Protein AF-0000000084359440 (afdb_homodimer)

Sequence (742 aa):
MSTPTFHILGLGSMGSIIAYALQKKFPAYNIIPLLRSDTKVQQFKENYDSKLTLHRQYSNKTDISDSFELTTDLNNIKESHIDNLIITTKTFQTIEALKPIWNKIDEKTNIILIQNGIGTYDILVEEFPEIKSKKFNVFQGVIAHAVFGSSNNFSEFYHAAFLDLKVAQINGFKDENNKIQSISEVEDMIKHNELLSTLKEIDIDCKVMSYQELIIGQIKKFCVNCCINGWTSILNCMNGDFSYVKDATLELFEQTVEEVIKVFSQSPDYKKVFDYENKENMPLLDVSFKDDYRKLAEWVYQIGVVDCGGNSSSMRQDVINKRGTEIDFINGYVVKLGKKLELSSSEYKVNQIVVNLHKLKCEMIKRDGANMSTPTFHILGLGSMGSIIAYALQKKFPAYNIIPLLRSDTKVQQFKENYDSKLTLHRQYSNKTDISDSFELTTDLNNIKESHIDNLIITTKTFQTIEALKPIWNKIDEKTNIILIQNGIGTYDILVEEFPEIKSKKFNVFQGVIAHAVFGSSNNFSEFYHAAFLDLKVAQINGFKDENNKIQSISEVEDMIKHNELLSTLKEIDIDCKVMSYQELIIGQIKKFCVNCCINGWTSILNCMNGDFSYVKDATLELFEQTVEEVIKVFSQSPDYKKVFDYENKENMPLLDVSFKDDYRKLAEWVYQIGVVDCGGNSSSMRQDVINKRGTEIDFINGYVVKLGKKLELSSSEYKVNQIVVNLHKLKCEMIKRDGAN

Solvent-accessible surface area (backbone atoms only — not comparable to full-atom values): 38836 Å² total; per-residue (Å²): 129,83,70,58,47,40,37,30,41,28,68,46,50,64,27,42,57,50,52,45,27,45,44,70,71,38,70,78,42,44,57,26,46,33,34,92,30,63,68,55,40,49,46,35,41,74,75,46,58,31,32,43,37,41,36,31,58,73,74,75,42,75,48,69,51,70,62,40,81,64,46,32,21,51,86,59,66,80,67,78,61,47,51,27,40,42,35,33,39,58,73,90,48,43,65,71,62,40,60,69,46,45,90,28,54,53,57,78,16,38,36,32,43,41,41,94,53,66,57,58,65,56,54,46,32,70,75,40,50,58,44,65,78,58,40,20,36,32,30,40,26,46,67,62,52,38,52,41,62,45,94,87,37,86,50,32,33,36,36,57,41,91,51,39,27,40,32,23,60,74,41,49,54,97,42,76,90,53,71,70,52,37,54,65,54,44,54,49,47,35,72,72,32,70,64,50,43,49,47,53,67,26,82,51,55,41,41,80,43,32,30,47,62,48,47,52,55,48,52,54,50,46,44,33,46,50,56,41,29,46,53,27,38,44,58,69,44,46,33,31,60,51,60,74,36,48,68,48,41,43,51,53,29,20,55,41,42,40,29,47,49,55,47,44,52,68,31,84,89,39,29,63,54,70,65,59,72,72,48,88,74,36,71,81,72,86,70,64,60,78,78,34,44,62,60,39,19,50,50,34,43,44,49,45,27,57,75,37,16,92,37,66,41,70,44,26,52,24,48,76,67,70,44,83,69,61,50,62,43,44,30,29,36,49,35,52,50,30,53,73,71,67,50,61,68,81,55,33,42,65,35,42,49,42,40,36,49,35,55,40,45,50,48,46,53,63,51,62,67,68,105,129,84,70,58,48,39,35,31,42,27,68,45,48,65,27,42,55,50,51,45,27,44,45,69,71,37,72,79,44,46,57,27,46,35,35,93,31,63,67,55,41,50,45,35,40,73,74,46,59,32,32,42,38,39,35,32,58,73,74,76,42,74,47,69,52,69,63,40,80,62,47,32,21,50,88,59,66,79,66,78,60,47,53,28,39,41,35,34,38,58,74,91,49,43,64,71,62,40,62,70,45,44,90,30,53,54,56,79,16,39,36,33,44,41,41,95,58,66,55,60,66,57,54,46,34,70,76,39,51,58,46,63,78,59,40,20,34,30,31,39,26,46,67,60,52,39,52,42,62,45,94,88,37,86,48,32,33,36,36,58,39,90,52,39,26,40,32,23,58,74,42,50,55,97,42,77,90,52,70,68,53,37,52,63,55,46,53,50,47,36,73,71,31,69,67,51,44,50,48,52,67,26,83,51,54,42,43,81,43,33,32,47,61,47,48,51,55,49,51,54,50,46,44,34,45,50,56,41,29,46,52,27,38,45,59,68,46,46,34,31,60,50,60,74,36,47,69,47,42,42,51,52,30,20,55,42,41,41,30,47,50,57,46,43,52,67,30,84,90,39,28,64,54,73,65,60,73,73,49,88,73,36,70,82,70,85,70,65,61,78,78,35,45,62,59,40,20,50,52,35,42,45,50,44,28,58,74,38,17,92,37,67,42,69,44,27,53,24,49,76,66,70,46,84,69,62,50,63,45,43,32,29,34,49,36,52,49,31,55,73,70,67,49,60,65,82,55,33,44,66,33,42,50,43,40,37,49,35,56,39,46,48,47,46,52,64,52,62,67,68,104

Structure (mmCIF, N/CA/C/O backbone):
data_AF-0000000084359440-model_v1
#
loop_
_entity.id
_entity.type
_entity.pdbx_description
1 polymer '2-dehydropantoate 2-reductase'
#
loop_
_atom_site.group_PDB
_atom_site.id
_atom_site.type_symbol
_atom_site.label_atom_id
_atom_site.label_alt_id
_atom_site.label_comp_id
_atom_site.label_asym_id
_atom_site.label_entity_id
_atom_site.label_seq_id
_atom_site.pdbx_PDB_ins_code
_atom_site.Cartn_x
_atom_site.Cartn_y
_atom_site.Cartn_z
_atom_site.occupancy
_atom_site.B_iso_or_equiv
_atom_site.auth_seq_id
_atom_site.auth_comp_id
_atom_site.auth_asym_id
_atom_site.auth_atom_id
_atom_site.pdbx_PDB_model_num
ATOM 1 N N . MET A 1 1 ? 0.011 50.625 28.766 1 55.62 1 MET A N 1
ATOM 2 C CA . MET A 1 1 ? -0.303 49.281 28.312 1 55.62 1 MET A CA 1
ATOM 3 C C . MET A 1 1 ? 0.964 48.531 27.906 1 55.62 1 MET A C 1
ATOM 5 O O . MET A 1 1 ? 1.91 49.156 27.406 1 55.62 1 MET A O 1
ATOM 9 N N . SER A 1 2 ? 1.178 47.312 28.453 1 81.06 2 SER A N 1
ATOM 10 C CA . SER A 1 2 ? 2.416 46.594 28.172 1 81.06 2 SER A CA 1
ATOM 11 C C . SER A 1 2 ? 2.586 46.344 26.688 1 81.06 2 SER A C 1
ATOM 13 O O . SER A 1 2 ? 1.6 46.219 25.953 1 81.06 2 SER A O 1
ATOM 15 N N . THR A 1 3 ? 3.736 46.562 26.125 1 92.31 3 THR A N 1
ATOM 16 C CA . THR A 1 3 ? 4.062 46.344 24.719 1 92.31 3 THR A CA 1
ATOM 17 C C . THR A 1 3 ? 3.738 44.938 24.312 1 92.31 3 THR A C 1
ATOM 19 O O . THR A 1 3 ? 4.191 43.969 24.938 1 92.31 3 THR A O 1
ATOM 22 N N . PRO A 1 4 ? 2.834 44.875 23.312 1 95.44 4 PRO A N 1
ATOM 23 C CA . PRO A 1 4 ? 2.535 43.5 22.859 1 95.44 4 PRO A CA 1
ATOM 24 C C . PRO A 1 4 ? 3.787 42.719 22.469 1 95.44 4 PRO A C 1
ATOM 26 O O . PRO A 1 4 ? 4.707 43.281 21.859 1 95.44 4 PRO A O 1
ATOM 29 N N . THR A 1 5 ? 3.869 41.469 22.891 1 97.44 5 THR A N 1
ATOM 30 C CA . THR A 1 5 ? 5.012 40.625 22.641 1 97.44 5 THR A CA 1
ATOM 31 C C . THR A 1 5 ? 4.578 39.344 21.906 1 97.44 5 THR A C 1
ATOM 33 O O . THR A 1 5 ? 3.637 38.656 22.344 1 97.44 5 THR A O 1
ATOM 36 N N . PHE A 1 6 ? 5.254 39.062 20.781 1 98 6 PHE A N 1
ATOM 37 C CA . PHE A 1 6 ? 4.988 37.875 19.984 1 98 6 PHE A CA 1
ATOM 38 C C . PHE A 1 6 ? 6.223 36.969 19.906 1 98 6 PHE A C 1
ATOM 40 O O . PHE A 1 6 ? 7.281 37.406 19.438 1 98 6 PHE A O 1
ATOM 47 N N . HIS A 1 7 ? 6.102 35.75 20.406 1 98.25 7 HIS A N 1
ATOM 48 C CA . HIS A 1 7 ? 7.145 34.75 20.25 1 98.25 7 HIS A CA 1
ATOM 49 C C . HIS A 1 7 ? 6.895 33.875 19.031 1 98.25 7 HIS A C 1
ATOM 51 O O . HIS A 1 7 ? 5.777 33.406 18.828 1 98.25 7 HIS A O 1
ATOM 57 N N . ILE A 1 8 ? 7.852 33.719 18.188 1 97.81 8 ILE A N 1
ATOM 58 C CA . ILE A 1 8 ? 7.75 32.906 16.984 1 97.81 8 ILE A CA 1
ATOM 59 C C . ILE A 1 8 ? 8.609 31.656 17.125 1 97.81 8 ILE A C 1
ATOM 61 O O . ILE A 1 8 ? 9.844 31.719 17.047 1 97.81 8 ILE A O 1
ATOM 65 N N . LEU A 1 9 ? 7.953 30.547 17.297 1 96.19 9 LEU A N 1
ATOM 66 C CA . LEU A 1 9 ? 8.633 29.266 17.438 1 96.19 9 LEU A CA 1
ATOM 67 C C . LEU A 1 9 ? 8.836 28.609 16.062 1 96.19 9 LEU A C 1
ATOM 69 O O . LEU A 1 9 ? 7.922 28 15.523 1 96.19 9 LEU A O 1
ATOM 73 N N . GLY A 1 10 ? 10.008 28.688 15.562 1 91.56 10 GLY A N 1
ATOM 74 C CA . GLY A 1 10 ? 10.328 28.25 14.211 1 91.56 10 GLY A CA 1
ATOM 75 C C . GLY A 1 10 ? 10.492 29.391 13.227 1 91.56 10 GLY A C 1
ATOM 76 O O . GLY A 1 10 ? 9.508 29.891 12.672 1 91.56 10 GLY A O 1
ATOM 77 N N . LEU A 1 11 ? 11.711 29.734 12.922 1 92.19 11 LEU A N 1
ATOM 78 C CA . LEU A 1 11 ? 12.016 30.797 11.977 1 92.19 11 LEU A CA 1
ATOM 79 C C . LEU A 1 11 ? 12.391 30.219 10.609 1 92.19 11 LEU A C 1
ATOM 81 O O . LEU A 1 11 ? 13.453 30.531 10.07 1 92.19 11 LEU A O 1
ATOM 85 N N . GLY A 1 12 ? 11.516 29.359 10.117 1 90.12 12 GLY A N 1
ATOM 86 C CA . GLY A 1 12 ? 11.633 28.859 8.758 1 90.12 12 GLY A CA 1
ATOM 87 C C . GLY A 1 12 ? 10.898 29.719 7.742 1 90.12 12 GLY A C 1
ATOM 88 O O . GLY A 1 12 ? 10.719 30.922 7.945 1 90.12 12 GLY A O 1
ATOM 89 N N . SER A 1 13 ? 10.477 29.109 6.637 1 90 13 SER A N 1
ATOM 90 C CA . SER A 1 13 ? 9.844 29.812 5.523 1 90 13 SER A CA 1
ATOM 91 C C . SER A 1 13 ? 8.609 30.578 5.988 1 90 13 SER A C 1
ATOM 93 O O . SER A 1 13 ? 8.469 31.766 5.707 1 90 13 SER A O 1
ATOM 95 N N . MET A 1 14 ? 7.734 29.906 6.789 1 92.5 14 MET A N 1
ATOM 96 C CA . MET A 1 14 ? 6.496 30.562 7.199 1 92.5 14 MET A CA 1
ATOM 97 C C . MET A 1 14 ? 6.75 31.516 8.359 1 92.5 14 MET A C 1
ATOM 99 O O . MET A 1 14 ? 6.199 32.625 8.391 1 92.5 14 MET A O 1
ATOM 103 N N . GLY A 1 15 ? 7.566 31.062 9.281 1 95.75 15 GLY A N 1
ATOM 104 C CA . GLY A 1 15 ? 7.887 31.922 10.414 1 95.75 15 GLY A CA 1
ATOM 105 C C . GLY A 1 15 ? 8.547 33.219 10 1 95.75 15 GLY A C 1
ATOM 106 O O . GLY A 1 15 ? 8.305 34.281 10.609 1 95.75 15 GLY A O 1
ATOM 107 N N . SER A 1 16 ? 9.328 33.156 8.969 1 95.81 16 SER A N 1
ATOM 108 C CA . SER A 1 16 ? 10.07 34.312 8.531 1 95.81 16 SER A CA 1
ATOM 109 C C . SER A 1 16 ? 9.148 35.375 7.934 1 95.81 16 SER A C 1
ATOM 111 O O . SER A 1 16 ? 9.305 36.562 8.195 1 95.81 16 SER A O 1
ATOM 113 N N . ILE A 1 17 ? 8.203 34.938 7.141 1 96.56 17 ILE A N 1
ATOM 114 C CA . ILE A 1 17 ? 7.344 35.906 6.496 1 96.56 17 ILE A CA 1
ATOM 115 C C . ILE A 1 17 ? 6.398 36.531 7.523 1 96.56 17 ILE A C 1
ATOM 117 O O . ILE A 1 17 ? 6.027 37.688 7.418 1 96.56 17 ILE A O 1
ATOM 121 N N . ILE A 1 18 ? 6.051 35.781 8.523 1 97.81 18 ILE A N 1
ATOM 122 C CA . ILE A 1 18 ? 5.184 36.312 9.578 1 97.81 18 ILE A CA 1
ATOM 123 C C . ILE A 1 18 ? 5.973 37.281 10.461 1 97.81 18 ILE A C 1
ATOM 125 O O . ILE A 1 18 ? 5.488 38.375 10.789 1 97.81 18 ILE A O 1
ATOM 129 N N . ALA A 1 19 ? 7.172 36.875 10.844 1 98.12 19 ALA A N 1
ATOM 130 C CA . ALA A 1 19 ? 8.031 37.75 11.641 1 98.12 19 ALA A CA 1
ATOM 131 C C . ALA A 1 19 ? 8.281 39.094 10.93 1 98.12 19 ALA A C 1
ATOM 133 O O . ALA A 1 19 ? 8.188 40.156 11.547 1 98.12 19 ALA A O 1
ATOM 134 N N . TYR A 1 20 ? 8.602 38.938 9.688 1 97.75 20 TYR A N 1
ATOM 135 C CA . TYR A 1 20 ? 8.867 40.125 8.898 1 97.75 20 TYR A CA 1
ATOM 136 C C . TYR A 1 20 ? 7.637 41.031 8.828 1 97.75 20 TYR A C 1
ATOM 138 O O . TYR A 1 20 ? 7.734 42.25 9 1 97.75 20 TYR A O 1
ATOM 146 N N . ALA A 1 21 ? 6.52 40.469 8.523 1 98.19 21 ALA A N 1
ATOM 147 C CA . ALA A 1 21 ? 5.277 41.219 8.398 1 98.19 21 ALA A CA 1
ATOM 148 C C . ALA A 1 21 ? 4.934 41.906 9.719 1 98.19 21 ALA A C 1
ATOM 150 O O . ALA A 1 21 ? 4.461 43.031 9.719 1 98.19 21 ALA A O 1
ATOM 151 N N . LEU A 1 22 ? 5.121 41.25 10.852 1 98.44 22 LEU A N 1
ATOM 152 C CA . LEU A 1 22 ? 4.867 41.812 12.164 1 98.44 22 LEU A CA 1
ATOM 153 C C . LEU A 1 22 ? 5.77 43.031 12.422 1 98.44 22 LEU A C 1
ATOM 155 O O . LEU A 1 22 ? 5.297 44.062 12.844 1 98.44 22 LEU A O 1
ATOM 159 N N . GLN A 1 23 ? 7.012 42.75 12.188 1 98.06 23 GLN A N 1
ATOM 160 C CA . GLN A 1 23 ? 7.984 43.812 12.438 1 98.06 23 GLN A CA 1
ATOM 161 C C . GLN A 1 23 ? 7.699 45.062 11.578 1 98.06 23 GLN A C 1
ATOM 163 O O . GLN A 1 23 ? 7.816 46.188 12.047 1 98.06 23 GLN A O 1
ATOM 168 N N . LYS A 1 24 ? 7.406 44.781 10.391 1 97.62 24 LYS A N 1
ATOM 169 C CA . LYS A 1 24 ? 7.168 45.875 9.445 1 97.62 24 LYS A CA 1
ATOM 170 C C . LYS A 1 24 ? 5.938 46.688 9.844 1 97.62 24 LYS A C 1
ATOM 172 O O . LYS A 1 24 ? 5.957 47.938 9.812 1 97.62 24 LYS A O 1
ATOM 177 N N . LYS A 1 25 ? 4.906 46.094 10.195 1 98.06 25 LYS A N 1
ATOM 178 C CA . LYS A 1 25 ? 3.646 46.75 10.523 1 98.06 25 LYS A CA 1
ATOM 179 C C . LYS A 1 25 ? 3.695 47.375 11.914 1 98.06 25 LYS A C 1
ATOM 181 O O . LYS A 1 25 ? 3.115 48.438 12.141 1 98.06 25 LYS A O 1
ATOM 186 N N . PHE A 1 26 ? 4.359 46.656 12.852 1 97.81 26 PHE A N 1
ATOM 187 C CA . PHE A 1 26 ? 4.391 47.125 14.242 1 97.81 26 PHE A CA 1
ATOM 188 C C . PHE A 1 26 ? 5.82 47.156 14.766 1 97.81 26 PHE A C 1
ATOM 190 O O . PHE A 1 26 ? 6.219 46.344 15.578 1 97.81 26 PHE A O 1
ATOM 197 N N . PRO A 1 27 ? 6.504 48.156 14.484 1 96.19 27 PRO A N 1
ATOM 198 C CA . PRO A 1 27 ? 7.906 48.25 14.898 1 96.19 27 PRO A CA 1
ATOM 199 C C . PRO A 1 27 ? 8.07 48.344 16.406 1 96.19 27 PRO A C 1
ATOM 201 O O . PRO A 1 27 ? 9.141 48.031 16.938 1 96.19 27 PRO A O 1
ATOM 204 N N . ALA A 1 28 ? 7.02 48.719 17.062 1 95.94 28 ALA A N 1
ATOM 205 C CA . ALA A 1 28 ? 7.105 48.906 18.5 1 95.94 28 ALA A CA 1
ATOM 206 C C . ALA A 1 28 ? 6.863 47.594 19.25 1 95.94 28 ALA A C 1
ATOM 208 O O . ALA A 1 28 ? 7.152 47.5 20.438 1 95.94 28 ALA A O 1
ATOM 209 N N . TYR A 1 29 ? 6.32 46.594 18.578 1 96.81 29 TYR A N 1
ATOM 210 C CA . TYR A 1 29 ? 6.031 45.344 19.234 1 96.81 29 TYR A CA 1
ATOM 211 C C . TYR A 1 29 ? 7.309 44.531 19.469 1 96.81 29 TYR A C 1
ATOM 213 O O . TYR A 1 29 ? 8.305 44.719 18.766 1 96.81 29 TYR A O 1
ATOM 221 N N . ASN A 1 30 ? 7.285 43.75 20.5 1 97.06 30 ASN A N 1
ATOM 222 C CA . ASN A 1 30 ? 8.375 42.812 20.719 1 97.06 30 ASN A CA 1
ATOM 223 C C . ASN A 1 30 ? 8.172 41.531 19.922 1 97.06 30 ASN A C 1
ATOM 225 O O . ASN A 1 30 ? 7.301 40.719 20.234 1 97.06 30 ASN A O 1
ATOM 229 N N . ILE A 1 31 ? 8.945 41.438 18.859 1 97.62 31 ILE A N 1
ATOM 230 C CA . ILE A 1 31 ? 8.945 40.219 18.062 1 97.62 31 ILE A CA 1
ATOM 231 C C . ILE A 1 31 ? 10.156 39.344 18.422 1 97.62 31 ILE A C 1
ATOM 233 O O . ILE A 1 31 ? 11.297 39.781 18.219 1 97.62 31 ILE A O 1
ATOM 237 N N . ILE A 1 32 ? 9.93 38.125 18.938 1 97.56 32 ILE A N 1
ATOM 238 C CA . ILE A 1 32 ? 11.016 37.344 19.5 1 97.56 32 ILE A CA 1
ATOM 239 C C . ILE A 1 32 ? 11.086 36 18.797 1 97.56 32 ILE A C 1
ATOM 241 O O . ILE A 1 32 ? 10.43 35.031 19.219 1 97.56 32 ILE A O 1
ATOM 245 N N . PRO A 1 33 ? 11.922 35.844 17.781 1 97.31 33 PRO A N 1
ATOM 246 C CA . PRO A 1 33 ? 12.18 34.531 17.219 1 97.31 33 PRO A CA 1
ATOM 247 C C . PRO A 1 33 ? 12.844 33.594 18.234 1 97.31 33 PRO A C 1
ATOM 249 O O . PRO A 1 33 ? 13.773 34 18.938 1 97.31 33 PRO A O 1
ATOM 252 N N . LEU A 1 34 ? 12.312 32.406 18.344 1 96.69 34 LEU A N 1
ATOM 253 C CA . LEU A 1 34 ? 12.883 31.375 19.188 1 96.69 34 LEU A CA 1
ATOM 254 C C . LEU A 1 34 ? 13.602 30.328 18.344 1 96.69 34 LEU A C 1
ATOM 256 O O . LEU A 1 34 ? 12.961 29.562 17.609 1 96.69 34 LEU A O 1
ATOM 260 N N . LEU A 1 35 ? 14.883 30.297 18.5 1 95.06 35 LEU A N 1
ATOM 261 C CA . LEU A 1 35 ? 15.68 29.359 17.719 1 95.06 35 LEU A CA 1
ATOM 262 C C . LEU A 1 35 ? 16.031 28.125 18.547 1 95.06 35 LEU A C 1
ATOM 264 O O . LEU A 1 35 ? 15.859 28.125 19.766 1 95.06 35 LEU A O 1
ATOM 268 N N . ARG A 1 36 ? 16.422 27.016 17.891 1 88.44 36 ARG A N 1
ATOM 269 C CA . ARG A 1 36 ? 16.562 25.688 18.484 1 88.44 36 ARG A CA 1
ATOM 270 C C . ARG A 1 36 ? 17.719 25.641 19.469 1 88.44 36 ARG A C 1
ATOM 272 O O . ARG A 1 36 ? 17.719 24.844 20.406 1 88.44 36 ARG A O 1
ATOM 279 N N . SER A 1 37 ? 18.797 26.609 19.203 1 91.69 37 SER A N 1
ATOM 280 C CA . SER A 1 37 ? 20 26.562 20.047 1 91.69 37 SER A CA 1
ATOM 281 C C . SER A 1 37 ? 20.688 27.922 20.125 1 91.69 37 SER A C 1
ATOM 283 O O . SER A 1 37 ? 20.453 28.781 19.266 1 91.69 37 SER A O 1
ATOM 285 N N . ASP A 1 38 ? 21.484 27.844 21.125 1 93.31 38 ASP A N 1
ATOM 286 C CA . ASP A 1 38 ? 22.281 29.047 21.281 1 93.31 38 ASP A CA 1
ATOM 287 C C . ASP A 1 38 ? 23.234 29.234 20.109 1 93.31 38 ASP A C 1
ATOM 289 O O . ASP A 1 38 ? 23.516 30.359 19.703 1 93.31 38 ASP A O 1
ATOM 293 N N . THR A 1 39 ? 23.672 28.156 19.641 1 93.5 39 THR A N 1
ATOM 294 C CA . THR A 1 39 ? 24.562 28.203 18.484 1 93.5 39 THR A CA 1
ATOM 295 C C . THR A 1 39 ? 23.875 28.875 17.297 1 93.5 39 THR A C 1
ATOM 297 O O . THR A 1 39 ? 24.484 29.688 16.594 1 93.5 39 THR A O 1
ATOM 300 N N . LYS A 1 40 ? 22.656 28.562 17.109 1 92.69 40 LYS A N 1
ATOM 301 C CA . LYS A 1 40 ? 21.906 29.141 16 1 92.69 40 LYS A CA 1
ATOM 302 C C . LYS A 1 40 ? 21.641 30.625 16.234 1 92.69 40 LYS A C 1
ATOM 304 O O . LYS A 1 40 ? 21.609 31.422 15.297 1 92.69 40 LYS A O 1
ATOM 309 N N . VAL A 1 41 ? 21.453 30.938 17.484 1 95.31 41 VAL A N 1
ATOM 310 C CA . VAL A 1 41 ? 21.234 32.344 17.844 1 95.31 41 VAL A CA 1
ATOM 311 C C . VAL A 1 41 ? 22.484 33.156 17.531 1 95.31 41 VAL A C 1
ATOM 313 O O . VAL A 1 41 ? 22.391 34.219 16.938 1 95.31 41 VAL A O 1
ATOM 316 N N . GLN A 1 42 ? 23.562 32.594 17.906 1 95.12 42 GLN A N 1
ATOM 317 C CA . GLN A 1 42 ? 24.828 33.281 17.672 1 95.12 42 GLN A CA 1
ATOM 318 C C . GLN A 1 42 ? 25.125 33.406 16.172 1 95.12 42 GLN A C 1
ATOM 320 O O . GLN A 1 42 ? 25.578 34.438 15.711 1 95.12 42 GLN A O 1
ATOM 325 N N . GLN A 1 43 ? 24.859 32.375 15.516 1 93.38 43 GLN A N 1
ATOM 326 C CA . GLN A 1 43 ? 25.062 32.375 14.07 1 93.38 43 GLN A CA 1
ATOM 327 C C . GLN A 1 43 ? 24.188 33.438 13.406 1 93.38 43 GLN A C 1
ATOM 329 O O . GLN A 1 43 ? 24.656 34.188 12.523 1 93.38 43 GLN A O 1
ATOM 334 N N . PHE A 1 44 ? 23.016 33.5 13.883 1 95.25 44 PHE A N 1
ATOM 335 C CA . PHE A 1 44 ? 22.078 34.469 13.336 1 95.25 44 PHE A CA 1
ATOM 336 C C . PHE A 1 44 ? 22.562 35.875 13.602 1 95.25 44 PHE A C 1
ATOM 338 O O . PHE A 1 44 ? 22.484 36.75 12.727 1 95.25 44 PHE A O 1
ATOM 345 N N . LYS A 1 45 ? 23.016 36.094 14.719 1 95.06 45 LYS A N 1
ATOM 346 C CA . LYS A 1 45 ? 23.484 37.406 15.133 1 95.06 45 LYS A CA 1
ATOM 347 C C . LYS A 1 45 ? 24.812 37.75 14.445 1 95.06 45 LYS A C 1
ATOM 349 O O . LYS A 1 45 ? 24.922 38.812 13.828 1 95.06 45 LYS A O 1
ATOM 354 N N . GLU A 1 46 ? 25.719 36.844 14.453 1 94.75 46 GLU A N 1
ATOM 355 C CA . GLU A 1 46 ? 27.078 37.125 14 1 94.75 46 GLU A CA 1
ATOM 356 C C . GLU A 1 46 ? 27.172 37.125 12.477 1 94.75 46 GLU A C 1
ATOM 358 O O . GLU A 1 46 ? 27.875 37.969 11.891 1 94.75 46 GLU A O 1
ATOM 363 N N . ASN A 1 47 ? 26.438 36.25 11.891 1 92.94 47 ASN A N 1
ATOM 364 C CA . ASN A 1 47 ? 26.609 36.094 10.453 1 92.94 47 ASN A CA 1
ATOM 365 C C . ASN A 1 47 ? 25.609 36.938 9.672 1 92.94 47 ASN A C 1
ATOM 367 O O . ASN A 1 47 ? 25.875 37.312 8.531 1 92.94 47 ASN A O 1
ATOM 371 N N . TYR A 1 48 ? 24.516 37.281 10.336 1 93 48 TYR A N 1
ATOM 372 C CA . TYR A 1 48 ? 23.469 37.875 9.531 1 93 48 TYR A CA 1
ATOM 373 C C . TYR A 1 48 ? 22.875 39.094 10.25 1 93 48 TYR A C 1
ATOM 375 O O . TYR A 1 48 ? 21.828 39.625 9.836 1 93 48 TYR A O 1
ATOM 383 N N . ASP A 1 49 ? 23.453 39.531 11.398 1 95.69 49 ASP A N 1
ATOM 384 C CA . ASP A 1 49 ? 23.016 40.688 12.172 1 95.69 49 ASP A CA 1
ATOM 385 C C . ASP A 1 49 ? 21.578 40.5 12.664 1 95.69 49 ASP A C 1
ATOM 387 O O . ASP A 1 49 ? 20.828 41.469 12.734 1 95.69 49 ASP A O 1
ATOM 391 N N . SER A 1 50 ? 21.125 39.25 12.758 1 96.94 50 SER A N 1
ATOM 392 C CA . SER A 1 50 ? 19.781 38.906 13.1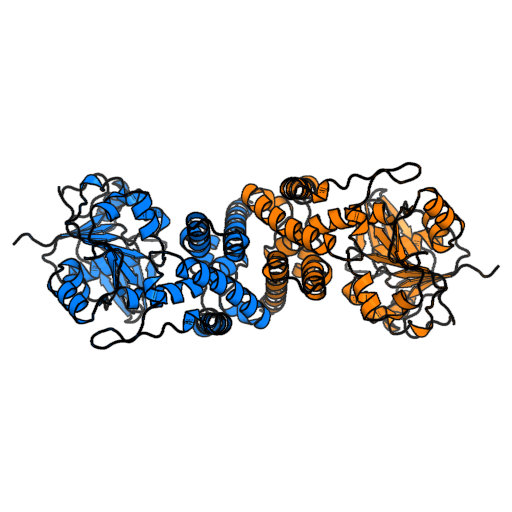95 1 96.94 50 SER A CA 1
ATOM 393 C C . SER A 1 50 ? 18.734 39.469 12.242 1 96.94 50 SER A C 1
ATOM 395 O O . SER A 1 50 ? 17.688 39.938 12.68 1 96.94 50 SER A O 1
ATOM 397 N N . LYS A 1 51 ? 19.062 39.5 10.984 1 97.5 51 LYS A N 1
ATOM 398 C CA . LYS A 1 51 ? 18.172 40 9.961 1 97.5 51 LYS A CA 1
ATOM 399 C C . LYS A 1 51 ? 17.75 38.906 8.984 1 97.5 51 LYS A C 1
ATOM 401 O O . LYS A 1 51 ? 18.469 37.938 8.812 1 97.5 51 LYS A O 1
ATOM 406 N N . LEU A 1 52 ? 16.562 39.125 8.406 1 96.75 52 LEU A N 1
ATOM 407 C CA . LEU A 1 52 ? 16.047 38.219 7.371 1 96.75 52 LEU A CA 1
ATOM 408 C C . LEU A 1 52 ? 16.094 38.906 6.008 1 96.75 52 LEU A C 1
ATOM 410 O O . LEU A 1 52 ? 15.867 40.125 5.902 1 96.75 52 LEU A O 1
ATOM 414 N N . THR A 1 53 ? 16.391 38.125 5.004 1 96.75 53 THR A N 1
ATOM 415 C CA . THR A 1 53 ? 16.266 38.562 3.615 1 96.75 53 THR A CA 1
ATOM 416 C C . THR A 1 53 ? 15.148 37.781 2.91 1 96.75 53 THR A C 1
ATOM 418 O O . THR A 1 53 ? 15.156 36.562 2.893 1 96.75 53 THR A O 1
ATOM 421 N N . LEU A 1 54 ? 14.18 38.531 2.385 1 96.69 54 LEU A N 1
ATOM 422 C CA . LEU A 1 54 ? 13.062 37.906 1.681 1 96.69 54 LEU A CA 1
ATOM 423 C C . LEU A 1 54 ? 13.023 38.375 0.222 1 96.69 54 LEU A C 1
ATOM 425 O O . LEU A 1 54 ? 12.82 39.531 -0.066 1 96.69 54 LEU A O 1
ATOM 429 N N . HIS A 1 55 ? 13.242 37.375 -0.697 1 96.25 55 HIS A N 1
ATOM 430 C CA . HIS A 1 55 ? 13.086 37.625 -2.123 1 96.25 55 HIS A CA 1
ATOM 431 C C . HIS A 1 55 ? 11.648 37.406 -2.572 1 96.25 55 HIS A C 1
ATOM 433 O O . HIS A 1 55 ? 11.195 36.281 -2.697 1 96.25 55 HIS A O 1
ATOM 439 N N . ARG A 1 56 ? 10.992 38.531 -2.766 1 95.56 56 ARG A N 1
ATOM 440 C CA . ARG A 1 56 ? 9.617 38.469 -3.236 1 95.56 56 ARG A CA 1
ATOM 441 C C . ARG A 1 56 ? 9.562 38.188 -4.734 1 95.56 56 ARG A C 1
ATOM 443 O O . ARG A 1 56 ? 9.523 39.125 -5.543 1 95.56 56 ARG A O 1
ATOM 450 N N . GLN A 1 57 ? 9.344 36.969 -5.066 1 92.62 57 GLN A N 1
ATOM 451 C CA . GLN A 1 57 ? 9.469 36.562 -6.465 1 92.62 57 GLN A CA 1
ATOM 452 C C . GLN A 1 57 ? 8.273 37.031 -7.277 1 92.62 57 GLN A C 1
ATOM 454 O O . GLN A 1 57 ? 8.398 37.3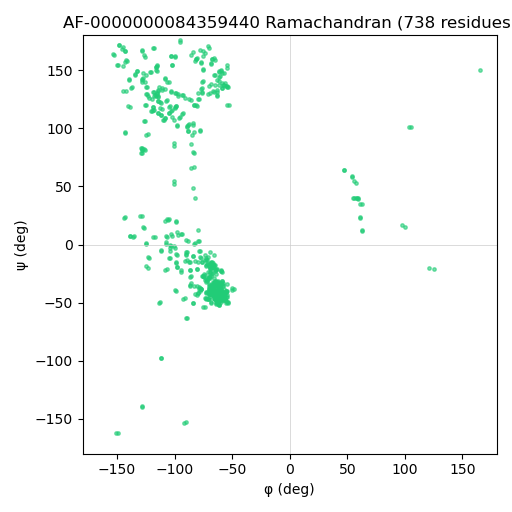12 -8.477 1 92.62 57 GLN A O 1
ATOM 459 N N . TYR A 1 58 ? 7.16 37.188 -6.66 1 90.31 58 TYR A N 1
ATOM 460 C CA . TYR A 1 58 ? 5.965 37.625 -7.371 1 90.31 58 TYR A CA 1
ATOM 461 C C . TYR A 1 58 ? 6.016 39.094 -7.664 1 90.31 58 TYR A C 1
ATOM 463 O O . TYR A 1 58 ? 5.254 39.594 -8.492 1 90.31 58 TYR A O 1
ATOM 471 N N . SER A 1 59 ? 6.891 39.938 -7.047 1 91.12 59 SER A N 1
ATOM 472 C CA . SER A 1 59 ? 7.012 41.344 -7.277 1 91.12 59 SER A CA 1
ATOM 473 C C . SER A 1 59 ? 8.438 41.75 -7.645 1 91.12 59 SER A C 1
ATOM 475 O O . SER A 1 59 ? 8.742 42.906 -7.848 1 91.12 59 SER A O 1
ATOM 477 N N . ASN A 1 60 ? 9.375 40.812 -7.727 1 91.69 60 ASN A N 1
ATOM 478 C CA . ASN A 1 60 ? 10.781 41.031 -8.055 1 91.69 60 ASN A CA 1
ATOM 479 C C . ASN A 1 60 ? 11.43 42.031 -7.113 1 91.69 60 ASN A C 1
ATOM 481 O O . ASN A 1 60 ? 12.094 42.969 -7.566 1 91.69 60 ASN A O 1
ATOM 485 N N . LYS A 1 61 ? 11.102 41.938 -5.914 1 95.31 61 LYS A N 1
ATOM 486 C CA . LYS A 1 61 ? 11.648 42.812 -4.879 1 95.31 61 LYS A CA 1
ATOM 487 C C . LYS A 1 61 ? 12.344 42 -3.791 1 95.31 61 LYS A C 1
ATOM 489 O O . LYS A 1 61 ? 11.969 40.844 -3.531 1 95.31 61 LYS A O 1
ATOM 494 N N . THR A 1 62 ? 13.375 42.594 -3.209 1 96.44 62 THR A N 1
ATOM 495 C CA . THR A 1 62 ? 14.062 42 -2.068 1 96.44 62 THR A CA 1
ATOM 496 C C . THR A 1 62 ? 13.883 42.844 -0.819 1 96.44 62 THR A C 1
ATOM 498 O O . THR A 1 62 ? 14.18 44.062 -0.833 1 96.44 62 THR A O 1
ATOM 501 N N . ASP A 1 63 ? 13.383 42.281 0.185 1 96.88 63 ASP A N 1
ATOM 502 C CA . ASP A 1 63 ? 13.203 42.969 1.471 1 96.88 63 ASP A CA 1
ATOM 503 C C . ASP A 1 63 ? 14.227 42.469 2.49 1 96.88 63 ASP A C 1
ATOM 505 O O . ASP A 1 63 ? 14.547 41.281 2.539 1 96.88 63 ASP A O 1
ATOM 509 N N . ILE A 1 64 ? 14.742 43.406 3.256 1 96.62 64 ILE A N 1
ATOM 510 C CA . ILE A 1 64 ? 15.609 43.094 4.379 1 96.62 64 ILE A CA 1
ATOM 511 C C . ILE A 1 64 ? 14.977 43.562 5.68 1 96.62 64 ILE A C 1
ATOM 513 O O . ILE A 1 64 ? 14.555 44.719 5.777 1 96.62 64 ILE A O 1
ATOM 517 N N . SER A 1 65 ? 14.867 42.75 6.621 1 97.06 65 SER A N 1
ATOM 518 C CA . SER A 1 65 ? 14.234 43.094 7.887 1 97.06 65 SER A CA 1
ATOM 519 C C . SER A 1 65 ? 15.148 43.969 8.734 1 97.06 65 SER A C 1
ATOM 521 O O . SER A 1 65 ? 16.344 44.094 8.453 1 97.06 65 SER A O 1
ATOM 523 N N . ASP A 1 66 ? 14.516 44.625 9.727 1 97.44 66 ASP A N 1
ATOM 524 C CA . ASP A 1 66 ? 15.328 45.125 10.844 1 97.44 66 ASP A CA 1
ATOM 525 C C . ASP A 1 66 ? 15.836 43.969 11.695 1 97.44 66 ASP A C 1
ATOM 527 O O . ASP A 1 66 ? 15.414 42.812 11.523 1 97.44 66 ASP A O 1
ATOM 531 N N . SER A 1 67 ? 16.734 44.312 12.57 1 97.31 67 SER A N 1
ATOM 532 C CA . SER A 1 67 ? 17.312 43.281 13.43 1 97.31 67 SER A CA 1
ATOM 533 C C . SER A 1 67 ? 16.297 42.75 14.43 1 97.31 67 SER A C 1
ATOM 535 O O . SER A 1 67 ? 15.586 43.531 15.07 1 97.31 67 SER A O 1
ATOM 537 N N . PHE A 1 68 ? 16.172 41.469 14.523 1 97.38 68 PHE A N 1
ATOM 538 C CA . PHE A 1 68 ? 15.438 40.844 15.609 1 97.38 68 PHE A CA 1
ATOM 539 C C . PHE A 1 68 ? 16.328 40.688 16.844 1 97.38 68 PHE A C 1
ATOM 541 O O . PHE A 1 68 ? 16.719 39.562 17.188 1 97.38 68 PHE A O 1
ATOM 548 N N . GLU A 1 69 ? 16.484 41.688 17.547 1 94.69 69 GLU A N 1
ATOM 549 C CA . GLU A 1 69 ? 17.469 41.781 18.609 1 94.69 69 GLU A CA 1
ATOM 550 C C . GLU A 1 69 ? 17.078 40.906 19.797 1 94.69 69 GLU A C 1
ATOM 552 O O . GLU A 1 69 ? 17.953 40.438 20.531 1 94.69 69 GLU A O 1
ATOM 557 N N . LEU A 1 70 ? 15.891 40.656 19.891 1 95.25 70 LEU A N 1
ATOM 558 C CA . LEU A 1 70 ? 15.406 39.938 21.062 1 95.25 70 LEU A CA 1
ATOM 559 C C . LEU A 1 70 ? 15.445 38.406 20.812 1 95.25 70 LEU A C 1
ATOM 561 O O . LEU A 1 70 ? 15.023 37.625 21.656 1 95.25 70 LEU A O 1
ATOM 565 N N . THR A 1 71 ? 15.961 38 19.672 1 95.94 71 THR A N 1
ATOM 566 C CA . THR A 1 71 ? 16.047 36.594 19.328 1 95.94 71 THR A CA 1
ATOM 567 C C . THR A 1 71 ? 16.766 35.812 20.422 1 95.94 71 THR A C 1
ATOM 569 O O . THR A 1 71 ? 17.797 36.25 20.938 1 95.94 71 THR A O 1
ATOM 572 N N . THR A 1 72 ? 16.219 34.625 20.797 1 96 72 THR A N 1
ATOM 573 C CA . THR A 1 72 ? 16.812 33.781 21.828 1 96 72 THR A CA 1
ATOM 574 C C . THR A 1 72 ? 16.531 32.312 21.531 1 96 72 THR A C 1
ATOM 576 O O . THR A 1 72 ? 15.867 31.984 20.562 1 96 72 THR A O 1
ATOM 579 N N . ASP A 1 73 ? 17.156 31.5 22.281 1 95.44 73 ASP A N 1
ATOM 580 C CA . ASP A 1 73 ? 16.891 30.062 22.141 1 95.44 73 ASP A CA 1
ATOM 581 C C . ASP A 1 73 ? 15.844 29.594 23.156 1 95.44 73 ASP A C 1
ATOM 583 O O . ASP A 1 73 ? 15.445 30.344 24.047 1 95.44 73 ASP A O 1
ATOM 587 N N . LEU A 1 74 ? 15.438 28.391 23.078 1 93.38 74 LEU A N 1
ATOM 588 C CA . LEU A 1 74 ? 14.32 27.812 23.828 1 93.38 74 LEU A CA 1
ATOM 589 C C . LEU A 1 74 ? 14.648 27.734 25.312 1 93.38 74 LEU A C 1
ATOM 591 O O . LEU A 1 74 ? 13.742 27.703 26.141 1 93.38 74 LEU A O 1
ATOM 595 N N . ASN A 1 75 ? 15.898 27.797 25.703 1 91.12 75 ASN A N 1
ATOM 596 C CA . ASN A 1 75 ? 16.297 27.641 27.094 1 91.12 75 ASN A CA 1
ATOM 597 C C . ASN A 1 75 ? 16.562 29 27.75 1 91.12 75 ASN A C 1
ATOM 599 O O . ASN A 1 75 ? 16.719 29.078 28.969 1 91.12 75 ASN A O 1
ATOM 603 N N . ASN A 1 76 ? 16.438 30 27.047 1 91.44 76 ASN A N 1
ATOM 604 C CA . ASN A 1 76 ? 16.891 31.281 27.578 1 91.44 76 ASN A CA 1
ATOM 605 C C . ASN A 1 76 ? 15.82 32.375 27.422 1 91.44 76 ASN A C 1
ATOM 607 O O . ASN A 1 76 ? 16.141 33.562 27.344 1 91.44 76 ASN A O 1
ATOM 611 N N . ILE A 1 77 ? 14.648 31.938 27.344 1 91.81 77 ILE A N 1
ATOM 612 C CA . ILE A 1 77 ? 13.57 32.938 27.281 1 91.81 77 ILE A CA 1
ATOM 613 C C . ILE A 1 77 ? 13.539 33.75 28.562 1 91.81 77 ILE A C 1
ATOM 615 O O . ILE A 1 77 ? 13.516 33.188 29.656 1 91.81 77 ILE A O 1
ATOM 619 N N . LYS A 1 78 ? 13.539 35 28.453 1 89.56 78 LYS A N 1
ATOM 620 C CA . LYS A 1 78 ? 13.641 35.906 29.594 1 89.56 78 LYS A CA 1
ATOM 621 C C . LYS A 1 78 ? 12.266 36.188 30.188 1 89.56 78 LYS A C 1
ATOM 623 O O . LYS A 1 78 ? 12.148 36.438 31.391 1 89.56 78 LYS A O 1
ATOM 628 N N . GLU A 1 79 ? 11.273 36.25 29.344 1 89.38 79 GLU A N 1
ATOM 629 C CA . GLU A 1 79 ? 9.922 36.562 29.797 1 89.38 79 GLU A CA 1
ATOM 630 C C . GLU A 1 79 ? 9.406 35.469 30.75 1 89.38 79 GLU A C 1
ATOM 632 O O . GLU A 1 79 ? 9.656 34.281 30.516 1 89.38 79 GLU A O 1
ATOM 637 N N . SER A 1 80 ? 8.688 35.938 31.781 1 92.31 80 SER A N 1
ATOM 638 C CA . SER A 1 80 ? 8.109 35 32.719 1 92.31 80 SER A CA 1
ATOM 639 C C . SER A 1 80 ? 6.863 34.312 32.125 1 92.31 80 SER A C 1
ATOM 641 O O . SER A 1 80 ? 6.48 33.219 32.562 1 92.31 80 SER A O 1
ATOM 643 N N . HIS A 1 81 ? 6.289 35.094 31.219 1 95.81 81 HIS A N 1
ATOM 644 C CA . HIS A 1 81 ? 5.07 34.594 30.594 1 95.81 81 HIS A CA 1
ATOM 645 C C . HIS A 1 81 ? 5.043 34.906 29.109 1 95.81 81 HIS A C 1
ATOM 647 O O . HIS A 1 81 ? 5.445 36 28.688 1 95.81 81 HIS A O 1
ATOM 653 N N . ILE A 1 82 ? 4.543 33.969 28.312 1 97.06 82 ILE A N 1
ATOM 654 C CA . ILE A 1 82 ? 4.359 34.188 26.875 1 97.06 82 ILE A CA 1
ATOM 655 C C . ILE A 1 82 ? 2.908 34.562 26.578 1 97.06 82 ILE A C 1
ATOM 657 O O . ILE A 1 82 ? 1.989 33.781 26.844 1 97.06 82 ILE A O 1
ATOM 661 N N . ASP A 1 83 ? 2.777 35.719 26.047 1 96.56 83 ASP A N 1
ATOM 662 C CA . ASP A 1 83 ? 1.427 36.219 25.781 1 96.56 83 ASP A CA 1
ATOM 663 C C . ASP A 1 83 ? 0.903 35.688 24.453 1 96.56 83 ASP A C 1
ATOM 665 O O . ASP A 1 83 ? -0.242 35.25 24.359 1 96.56 83 ASP A O 1
ATOM 669 N N . ASN A 1 84 ? 1.675 35.812 23.406 1 98.06 84 ASN A N 1
ATOM 670 C CA . ASN A 1 84 ? 1.345 35.375 22.062 1 98.06 84 ASN A CA 1
ATOM 671 C C . ASN A 1 84 ? 2.43 34.438 21.5 1 98.06 84 ASN A C 1
ATOM 673 O O . ASN A 1 84 ? 3.582 34.844 21.359 1 98.06 84 ASN A O 1
ATOM 677 N N . LEU A 1 85 ? 2.051 33.25 21.172 1 98.06 85 LEU A N 1
ATOM 678 C CA . LEU A 1 85 ? 2.984 32.25 20.656 1 98.06 85 LEU A CA 1
ATOM 679 C C . LEU A 1 85 ? 2.562 31.781 19.266 1 98.06 85 LEU A C 1
ATOM 681 O O . LEU A 1 85 ? 1.499 31.172 19.094 1 98.06 85 LEU A O 1
ATOM 685 N N . ILE A 1 86 ? 3.367 32.062 18.25 1 98.12 86 ILE A N 1
ATOM 686 C CA . ILE A 1 86 ? 3.148 31.641 16.875 1 98.12 86 ILE A CA 1
ATOM 687 C C . ILE A 1 86 ? 4.066 30.469 16.547 1 98.12 86 ILE A C 1
ATOM 689 O O . ILE A 1 86 ? 5.289 30.609 16.547 1 98.12 86 ILE A O 1
ATOM 693 N N . ILE A 1 87 ? 3.465 29.344 16.297 1 95.94 87 ILE A N 1
ATOM 694 C CA . ILE A 1 87 ? 4.223 28.125 16.031 1 95.94 87 ILE A CA 1
ATOM 695 C C . ILE A 1 87 ? 4.191 27.828 14.539 1 95.94 87 ILE A C 1
ATOM 697 O O . ILE A 1 87 ? 3.125 27.594 13.961 1 95.94 87 ILE A O 1
ATOM 701 N N . THR A 1 88 ? 5.371 27.797 13.883 1 94 88 THR A N 1
ATOM 702 C CA . THR A 1 88 ? 5.461 27.531 12.453 1 94 88 THR A CA 1
ATOM 703 C C . THR A 1 88 ? 6.441 26.406 12.164 1 94 88 THR A C 1
ATOM 705 O O . THR A 1 88 ? 6.867 26.219 11.023 1 94 88 THR A O 1
ATOM 708 N N . THR A 1 89 ? 6.832 25.625 13.172 1 87.5 89 THR A N 1
ATOM 709 C CA . THR A 1 89 ? 7.684 24.453 12.992 1 87.5 89 THR A CA 1
ATOM 710 C C . THR A 1 89 ? 6.945 23.375 12.219 1 87.5 89 THR A C 1
ATOM 712 O O . THR A 1 89 ? 5.719 23.391 12.117 1 87.5 89 THR A O 1
ATOM 715 N N . LYS A 1 90 ? 7.766 22.5 11.664 1 79.19 90 LYS A N 1
ATOM 716 C CA . LYS A 1 90 ? 7.125 21.281 11.172 1 79.19 90 LYS A CA 1
ATOM 717 C C . LYS A 1 90 ? 6.414 20.547 12.305 1 79.19 90 LYS A C 1
ATOM 719 O O . LYS A 1 90 ? 6.887 20.531 13.445 1 79.19 90 LYS A O 1
ATOM 724 N N . THR A 1 91 ? 5.391 19.891 11.945 1 77.31 91 THR A N 1
ATOM 725 C CA . THR A 1 91 ? 4.492 19.266 12.914 1 77.31 91 THR A CA 1
ATOM 726 C C . THR A 1 91 ? 5.258 18.328 13.836 1 77.31 91 THR A C 1
ATOM 728 O O . THR A 1 91 ? 5.059 18.344 15.055 1 77.31 91 THR A O 1
ATOM 731 N N . PHE A 1 92 ? 6.188 17.594 13.305 1 75.44 92 PHE A N 1
ATOM 732 C CA . PHE A 1 92 ? 6.859 16.578 14.102 1 75.44 92 PHE A CA 1
ATOM 733 C C . PHE A 1 92 ? 7.898 17.203 15.023 1 75.44 92 PHE A C 1
ATOM 735 O O . PHE A 1 92 ? 8.383 16.547 15.953 1 75.44 92 PHE A O 1
ATOM 742 N N . GLN A 1 93 ? 8.148 18.5 14.914 1 83.88 93 GLN A N 1
ATOM 743 C CA . GLN A 1 93 ? 9.133 19.188 15.75 1 83.88 93 GLN A CA 1
ATOM 744 C C . GLN A 1 93 ? 8.445 20.016 16.828 1 83.88 93 GLN A C 1
ATOM 746 O O . GLN A 1 93 ? 9.102 20.484 17.766 1 83.88 93 GLN A O 1
ATOM 751 N N . THR A 1 94 ? 7.215 20.203 16.766 1 88.25 94 THR A N 1
ATOM 752 C CA . THR A 1 94 ? 6.469 21.156 17.594 1 88.25 94 THR A CA 1
ATOM 753 C C . THR A 1 94 ? 6.551 20.766 19.062 1 88.25 94 THR A C 1
ATOM 755 O O . THR A 1 94 ? 6.836 21.609 19.922 1 88.25 94 THR A O 1
ATOM 758 N N . ILE A 1 95 ? 6.352 19.469 19.344 1 89.31 95 ILE A N 1
ATOM 759 C CA . ILE A 1 95 ? 6.297 19 20.719 1 89.31 95 ILE A CA 1
ATOM 760 C C . ILE A 1 95 ? 7.648 19.234 21.391 1 89.31 95 ILE A C 1
ATOM 762 O O . ILE A 1 95 ? 7.723 19.812 22.484 1 89.31 95 ILE A O 1
ATOM 766 N N . GLU A 1 96 ? 8.633 18.812 20.719 1 90.5 96 GLU A N 1
ATOM 767 C CA . GLU A 1 96 ? 9.969 18.938 21.281 1 90.5 96 GLU A CA 1
ATOM 768 C C . GLU A 1 96 ? 10.336 20.406 21.5 1 90.5 96 GLU A C 1
ATOM 770 O O . GLU A 1 96 ? 11.031 20.75 22.453 1 90.5 96 GLU A O 1
ATOM 775 N N . ALA A 1 97 ? 9.906 21.203 20.672 1 92.56 97 ALA A N 1
ATOM 776 C CA . ALA A 1 97 ? 10.219 22.641 20.734 1 92.56 97 ALA A CA 1
ATOM 777 C C . ALA A 1 97 ? 9.445 23.297 21.875 1 92.56 97 ALA A C 1
ATOM 779 O O . ALA A 1 97 ? 9.914 24.297 22.453 1 92.56 97 ALA A O 1
ATOM 780 N N . LEU A 1 98 ? 8.352 22.781 22.25 1 94.44 98 LEU A N 1
ATOM 781 C CA . LEU A 1 98 ? 7.484 23.406 23.234 1 94.44 98 LEU A CA 1
ATOM 782 C C . LEU A 1 98 ? 7.91 23.031 24.656 1 94.44 98 LEU A C 1
ATOM 784 O O . LEU A 1 98 ? 7.691 23.781 25.594 1 94.44 98 LEU A O 1
ATOM 788 N N . LYS A 1 99 ? 8.516 21.906 24.812 1 94.06 99 LYS A N 1
ATOM 789 C CA . LYS A 1 99 ? 8.828 21.344 26.125 1 94.06 99 LYS A CA 1
ATOM 790 C C . LYS A 1 99 ? 9.633 22.344 26.969 1 94.06 99 LYS A C 1
ATOM 792 O O . LYS A 1 99 ? 9.258 22.641 28.094 1 94.06 99 LYS A O 1
ATOM 797 N N . PRO A 1 100 ? 10.672 22.891 26.438 1 93.81 100 PRO A N 1
ATOM 798 C CA . PRO A 1 100 ? 11.5 23.781 27.25 1 93.81 100 PRO A CA 1
ATOM 799 C C . PRO A 1 100 ? 10.789 25.062 27.656 1 93.81 100 PRO A C 1
ATOM 801 O O . PRO A 1 100 ? 11.188 25.719 28.625 1 93.81 100 PRO A O 1
ATOM 804 N N . ILE A 1 101 ? 9.727 25.438 27.031 1 95.81 101 ILE A N 1
ATOM 805 C CA . ILE A 1 101 ? 9.109 26.734 27.297 1 95.81 101 ILE A CA 1
ATOM 806 C C . ILE A 1 101 ? 7.703 26.516 27.859 1 95.81 101 ILE A C 1
ATOM 808 O O . ILE A 1 101 ? 6.961 27.484 28.062 1 95.81 101 ILE A O 1
ATOM 812 N N . TRP A 1 102 ? 7.355 25.359 28.109 1 95.62 102 TRP A N 1
ATOM 813 C CA . TRP A 1 102 ? 5.984 25.031 28.484 1 95.62 102 TRP A CA 1
ATOM 814 C C . TRP A 1 102 ? 5.602 25.719 29.797 1 95.62 102 TRP A C 1
ATOM 816 O O . TRP A 1 102 ? 4.445 26.094 29.984 1 95.62 102 TRP A O 1
ATOM 826 N N . ASN A 1 103 ? 6.527 25.922 30.688 1 94.75 103 ASN A N 1
ATOM 827 C CA . ASN A 1 103 ? 6.273 26.516 32 1 94.75 103 ASN A CA 1
ATOM 828 C C . ASN A 1 103 ? 5.914 28 31.875 1 94.75 103 ASN A C 1
ATOM 830 O O . ASN A 1 103 ? 5.449 28.609 32.844 1 94.75 103 ASN A O 1
ATOM 834 N N . LYS A 1 104 ? 6.016 28.547 30.688 1 96.88 104 LYS A N 1
ATOM 835 C CA . LYS A 1 104 ? 5.723 29.969 30.453 1 96.88 104 LYS A CA 1
ATOM 836 C C . LYS A 1 104 ? 4.41 30.141 29.703 1 96.88 104 LYS A C 1
ATOM 838 O O . LYS A 1 104 ? 4.031 31.25 29.359 1 96.88 104 LYS A O 1
ATOM 843 N N . ILE A 1 105 ? 3.764 29.078 29.406 1 96.88 105 ILE A N 1
ATOM 844 C CA . ILE A 1 105 ? 2.523 29.047 28.641 1 96.88 105 ILE A CA 1
ATOM 845 C C . ILE A 1 105 ? 1.367 28.641 29.547 1 96.88 105 ILE A C 1
ATOM 847 O O . ILE A 1 105 ? 1.51 27.734 30.375 1 96.88 105 ILE A O 1
ATOM 851 N N . ASP A 1 106 ? 0.283 29.359 29.469 1 95.5 106 ASP A N 1
ATOM 852 C CA . ASP A 1 106 ? -0.912 29.016 30.219 1 95.5 106 ASP A CA 1
ATOM 853 C C . ASP A 1 106 ? -2.178 29.438 29.484 1 95.5 106 ASP A C 1
ATOM 855 O O . ASP A 1 106 ? -2.152 29.672 28.281 1 95.5 106 ASP A O 1
ATOM 859 N N . GLU A 1 107 ? -3.33 29.531 30.203 1 93.94 107 GLU A N 1
ATOM 860 C CA . GLU A 1 107 ? -4.629 29.766 29.578 1 93.94 107 GLU A CA 1
ATOM 861 C C . GLU A 1 107 ? -4.742 31.203 29.078 1 93.94 107 GLU A C 1
ATOM 863 O O . GLU A 1 107 ? -5.633 31.516 28.297 1 93.94 107 GLU A O 1
ATOM 868 N N . LYS A 1 108 ? -3.824 32 29.484 1 94.81 108 LYS A N 1
ATOM 869 C CA . LYS A 1 108 ? -3.832 33.406 29.047 1 94.81 108 LYS A CA 1
ATOM 870 C C . LYS A 1 108 ? -3.02 33.562 27.766 1 94.81 108 LYS A C 1
ATOM 872 O O . LYS A 1 108 ? -3.121 34.594 27.094 1 94.81 108 LYS A O 1
ATOM 877 N N . THR A 1 109 ? -2.264 32.594 27.453 1 97.06 109 THR A N 1
ATOM 878 C CA . THR A 1 109 ? -1.436 32.625 26.25 1 97.06 109 THR A CA 1
ATOM 879 C C . THR A 1 109 ? -2.279 32.375 25.016 1 97.06 109 THR A C 1
ATOM 881 O O . THR A 1 109 ? -3.086 31.453 24.969 1 97.06 109 THR A O 1
ATOM 884 N N . ASN A 1 110 ? -2.119 33.25 23.984 1 97.31 110 ASN A N 1
ATOM 885 C CA . ASN A 1 110 ? -2.613 32.938 22.656 1 97.31 110 ASN A CA 1
ATOM 886 C C . ASN A 1 110 ? -1.63 32.062 21.891 1 97.31 110 ASN A C 1
ATOM 888 O O . ASN A 1 110 ? -0.479 32.438 21.672 1 97.31 110 ASN A O 1
ATOM 892 N N . ILE A 1 111 ? -2.09 30.906 21.516 1 96.88 111 ILE A N 1
ATOM 893 C CA . ILE A 1 111 ? -1.252 29.969 20.766 1 96.88 111 ILE A CA 1
ATOM 894 C C . ILE A 1 111 ? -1.829 29.781 19.359 1 96.88 111 ILE A C 1
ATOM 896 O O . ILE A 1 111 ? -3.025 29.516 19.203 1 96.88 111 ILE A O 1
ATOM 900 N N . ILE A 1 112 ? -1.019 29.969 18.375 1 97.06 112 ILE A N 1
ATOM 901 C CA . ILE A 1 112 ? -1.493 29.641 17.031 1 97.06 112 ILE A CA 1
ATOM 902 C C . ILE A 1 112 ? -0.534 28.641 16.375 1 97.06 112 ILE A C 1
ATOM 904 O O . ILE A 1 112 ? 0.683 28.844 16.406 1 97.06 112 ILE A O 1
ATOM 908 N N . LEU A 1 113 ? -1.117 27.578 15.867 1 95 113 LEU A N 1
ATOM 909 C CA . LEU A 1 113 ? -0.398 26.562 15.109 1 95 113 LEU A CA 1
ATOM 910 C C . LEU A 1 113 ? -0.547 26.781 13.609 1 95 113 LEU A C 1
ATOM 912 O O . LEU A 1 113 ? -1.568 26.422 13.023 1 95 113 LEU A O 1
ATOM 916 N N . ILE A 1 114 ? 0.477 27.328 12.984 1 93.38 114 ILE A N 1
ATOM 917 C CA . ILE A 1 114 ? 0.443 27.547 11.547 1 93.38 114 ILE A CA 1
ATOM 918 C C . ILE A 1 114 ? 1.218 26.453 10.836 1 93.38 114 ILE A C 1
ATOM 920 O O . ILE A 1 114 ? 2.418 26.578 10.586 1 93.38 114 ILE A O 1
ATOM 924 N N . GLN A 1 115 ? 0.49 25.375 10.562 1 80.81 115 GLN A N 1
ATOM 925 C CA . GLN A 1 115 ? 1.085 24.172 10.008 1 80.81 115 GLN A CA 1
ATOM 926 C C . GLN A 1 115 ? 0.135 23.484 9.023 1 80.81 115 GLN A C 1
ATOM 928 O O . GLN A 1 115 ? -1.043 23.844 8.945 1 80.81 115 GLN A O 1
ATOM 933 N N . ASN A 1 116 ? 0.644 22.734 8.055 1 68.06 116 ASN A N 1
ATOM 934 C CA . ASN A 1 116 ? -0.148 22.141 6.98 1 68.06 116 ASN A CA 1
ATOM 935 C C . ASN A 1 116 ? -0.851 20.875 7.449 1 68.06 116 ASN A C 1
ATOM 937 O O . ASN A 1 116 ? -1.633 20.281 6.703 1 68.06 116 ASN A O 1
ATOM 941 N N . GLY A 1 117 ? -0.96 20.531 8.547 1 66.5 117 GLY A N 1
ATOM 942 C CA . GLY A 1 117 ? -1.531 19.234 8.883 1 66.5 117 GLY A CA 1
ATOM 943 C C . GLY A 1 117 ? -2.658 19.328 9.898 1 66.5 117 GLY A C 1
ATOM 944 O O . GLY A 1 117 ? -2.738 20.297 10.656 1 66.5 117 GLY A O 1
ATOM 945 N N . ILE A 1 118 ? -3.639 18.453 9.586 1 77.31 118 ILE A N 1
ATOM 946 C CA . ILE A 1 118 ? -4.688 18.234 10.578 1 77.31 118 ILE A CA 1
ATOM 947 C C . ILE A 1 118 ? -4.191 17.266 11.648 1 77.31 118 ILE A C 1
ATOM 949 O O . ILE A 1 118 ? -3.295 16.453 11.398 1 77.31 118 ILE A O 1
ATOM 953 N N . GLY A 1 119 ? -4.352 17.609 13.031 1 78.88 119 GLY A N 1
ATOM 954 C CA . GLY A 1 119 ? -4.004 16.641 14.055 1 78.88 119 GLY A CA 1
ATOM 955 C C . GLY A 1 119 ? -2.941 17.141 15.016 1 78.88 119 GLY A C 1
ATOM 956 O O . GLY A 1 119 ? -2.74 16.562 16.078 1 78.88 119 GLY A O 1
ATOM 957 N N . THR A 1 120 ? -2.189 18.188 14.508 1 83.25 120 THR A N 1
ATOM 958 C CA . THR A 1 120 ? -1.158 18.703 15.398 1 83.25 120 THR A CA 1
ATOM 959 C C . THR A 1 120 ? -1.731 19 16.781 1 83.25 120 THR A C 1
ATOM 961 O O . THR A 1 120 ? -1.075 18.75 17.797 1 83.25 120 THR A O 1
ATOM 964 N N . TYR A 1 121 ? -2.902 19.484 16.766 1 87.56 121 TYR A N 1
ATOM 965 C CA . TYR A 1 121 ? -3.551 19.797 18.031 1 87.56 121 TYR A CA 1
ATOM 966 C C . TYR A 1 121 ? -3.713 18.531 18.891 1 87.56 121 TYR A C 1
ATOM 968 O O . TYR A 1 121 ? -3.529 18.578 20.109 1 87.56 121 TYR A O 1
ATOM 976 N N . ASP A 1 122 ? -4.035 17.438 18.297 1 85 122 ASP A N 1
ATOM 977 C CA . ASP A 1 122 ? -4.238 16.188 19.016 1 85 122 ASP A CA 1
ATOM 978 C C . ASP A 1 122 ? -2.949 15.734 19.703 1 85 122 ASP A C 1
ATOM 980 O O . ASP A 1 122 ? -2.973 15.305 20.859 1 85 122 ASP A O 1
ATOM 984 N N . ILE A 1 123 ? -1.989 15.891 19.016 1 83.31 123 ILE A N 1
ATOM 985 C CA . ILE A 1 123 ? -0.702 15.469 19.562 1 83.31 123 ILE A CA 1
ATOM 986 C C . ILE A 1 123 ? -0.291 16.406 20.703 1 83.31 123 ILE A C 1
ATOM 988 O O . ILE A 1 123 ? 0.302 15.984 21.688 1 83.31 123 ILE A O 1
ATOM 992 N N . LEU A 1 124 ? -0.552 17.625 20.516 1 89.12 124 LEU A N 1
ATOM 993 C CA . LEU A 1 124 ? -0.265 18.609 21.547 1 89.12 124 LEU A CA 1
ATOM 994 C C . LEU A 1 124 ? -1.018 18.281 22.844 1 89.12 124 LEU A C 1
ATOM 996 O O . LEU A 1 124 ? -0.451 18.359 23.922 1 89.12 124 LEU A O 1
ATOM 1000 N N . VAL A 1 125 ? -2.225 17.922 22.672 1 90.56 125 VAL A N 1
ATOM 1001 C CA . VAL A 1 125 ? -3.076 17.641 23.828 1 90.56 125 VAL A CA 1
ATOM 1002 C C . VAL A 1 125 ? -2.605 16.359 24.5 1 90.56 125 VAL A C 1
ATOM 1004 O O . VAL A 1 125 ? -2.674 16.234 25.734 1 90.56 125 VAL A O 1
ATOM 1007 N N . GLU A 1 126 ? -2.191 15.492 23.719 1 88.69 126 GLU A N 1
ATOM 1008 C CA . GLU A 1 126 ? -1.657 14.258 24.281 1 88.69 126 GLU A CA 1
ATOM 1009 C C . GLU A 1 126 ? -0.422 14.531 25.141 1 88.69 126 GLU A C 1
ATOM 1011 O O . GLU A 1 126 ? -0.256 13.938 26.203 1 88.69 126 GLU A O 1
ATOM 1016 N N . GLU A 1 127 ? 0.387 15.352 24.656 1 91.88 127 GLU A N 1
ATOM 1017 C CA . GLU A 1 127 ? 1.624 15.672 25.375 1 91.88 127 GLU A CA 1
ATOM 1018 C C . GLU A 1 127 ? 1.369 16.641 26.516 1 91.88 127 GLU A C 1
ATOM 1020 O O . GLU A 1 127 ? 2.027 16.562 27.562 1 91.88 127 GLU A O 1
ATOM 1025 N N . PHE A 1 128 ? 0.477 17.562 26.266 1 95.19 128 PHE A N 1
ATOM 1026 C CA . PHE A 1 128 ? 0.142 18.609 27.234 1 95.19 128 PHE A CA 1
ATOM 1027 C C . PHE A 1 128 ? -1.36 18.641 27.484 1 95.19 128 PHE A C 1
ATOM 1029 O O . PHE A 1 128 ? -2.045 19.578 27.062 1 95.19 128 PHE A O 1
ATOM 1036 N N . PRO A 1 129 ? -1.857 17.781 28.344 1 94.19 129 PRO A N 1
ATOM 1037 C CA . PRO A 1 129 ? -3.303 17.641 28.531 1 94.19 129 PRO A CA 1
ATOM 1038 C C . PRO A 1 129 ? -3.945 18.906 29.109 1 94.19 129 PRO A C 1
ATOM 1040 O O . PRO A 1 129 ? -5.145 19.125 28.922 1 94.19 129 PRO A O 1
ATOM 1043 N N . GLU A 1 130 ? -3.164 19.672 29.734 1 93.94 130 GLU A N 1
ATOM 1044 C CA . GLU A 1 130 ? -3.688 20.891 30.328 1 93.94 130 GLU A CA 1
ATOM 1045 C C . GLU A 1 130 ? -4.238 21.844 29.25 1 93.94 130 GLU A C 1
ATOM 1047 O O . GLU A 1 130 ? -5.098 22.672 29.547 1 93.94 130 GLU A O 1
ATOM 1052 N N . ILE A 1 131 ? -3.812 21.672 28.047 1 93.94 131 ILE A N 1
ATOM 1053 C CA . ILE A 1 131 ? -4.32 22.5 26.953 1 93.94 131 ILE A CA 1
ATOM 1054 C C . ILE A 1 131 ? -5.84 22.344 26.859 1 93.94 131 ILE A C 1
ATOM 1056 O O . ILE A 1 131 ? -6.559 23.344 26.734 1 93.94 131 ILE A O 1
ATOM 1060 N N . LYS A 1 132 ? -6.211 21.156 26.938 1 90.31 132 LYS A N 1
ATOM 1061 C CA . LYS A 1 132 ? -7.641 20.875 26.828 1 90.31 132 LYS A CA 1
ATOM 1062 C C . LYS A 1 132 ? -8.344 21.094 28.172 1 90.31 132 LYS A C 1
ATOM 1064 O O . LYS A 1 132 ? -9.383 21.75 28.219 1 90.31 132 LYS A O 1
ATOM 1069 N N . SER A 1 133 ? -7.73 20.641 29.297 1 91.38 133 SER A N 1
ATOM 1070 C CA . SER A 1 133 ? -8.391 20.672 30.594 1 91.38 133 SER A CA 1
ATOM 1071 C C . SER A 1 133 ? -8.539 22.094 31.109 1 91.38 133 SER A C 1
ATOM 1073 O O . SER A 1 133 ? -9.5 22.422 31.812 1 91.38 133 SER A O 1
ATOM 1075 N N . LYS A 1 134 ? -7.637 22.953 30.703 1 93 134 LYS A N 1
ATOM 1076 C CA . LYS A 1 134 ? -7.676 24.328 31.188 1 93 134 LYS A CA 1
ATOM 1077 C C . LYS A 1 134 ? -8.148 25.281 30.078 1 93 134 LYS A C 1
ATOM 1079 O O . LYS A 1 134 ? -8.07 26.5 30.234 1 93 134 LYS A O 1
ATOM 1084 N N . LYS A 1 135 ? -8.578 24.766 28.938 1 91.19 135 LYS A N 1
ATOM 1085 C CA . LYS A 1 135 ? -9.172 25.516 27.828 1 91.19 135 LYS A CA 1
ATOM 1086 C C . LYS A 1 135 ? -8.25 26.625 27.359 1 91.19 135 LYS A C 1
ATOM 1088 O O . LYS A 1 135 ? -8.648 27.797 27.281 1 91.19 135 LYS A O 1
ATOM 1093 N N . PHE A 1 136 ? -7.023 26.234 27.031 1 94.44 136 PHE A N 1
ATOM 1094 C CA . PHE A 1 136 ? -6.094 27.203 26.453 1 94.44 136 PHE A CA 1
ATOM 1095 C C . PHE A 1 136 ? -6.699 27.875 25.234 1 94.44 136 PHE A C 1
ATOM 1097 O O . PHE A 1 136 ? -7.637 27.359 24.625 1 94.44 136 PHE A O 1
ATOM 1104 N N . ASN A 1 137 ? -6.258 29.047 24.938 1 94.12 137 ASN A N 1
ATOM 1105 C CA . ASN A 1 137 ? -6.617 29.75 23.703 1 94.12 137 ASN A CA 1
ATOM 1106 C C . ASN A 1 137 ? -5.719 29.328 22.547 1 94.12 137 ASN A C 1
ATOM 1108 O O . ASN A 1 137 ? -4.688 29.953 22.297 1 94.12 137 ASN A O 1
ATOM 1112 N N . VAL A 1 138 ? -6.234 28.344 21.797 1 95.88 138 VAL A N 1
ATOM 1113 C CA . VAL A 1 138 ? -5.41 27.797 20.719 1 95.88 138 VAL A CA 1
ATOM 1114 C C . VAL A 1 138 ? -6.094 28.047 19.375 1 95.88 138 VAL A C 1
ATOM 1116 O O . VAL A 1 138 ? -7.297 27.828 19.234 1 95.88 138 VAL A O 1
ATOM 1119 N N . PHE A 1 139 ? -5.34 28.547 18.5 1 96.12 139 PHE A N 1
ATOM 1120 C CA . PHE A 1 139 ? -5.789 28.781 17.125 1 96.12 139 PHE A CA 1
ATOM 1121 C C . PHE A 1 139 ? -5 27.922 16.141 1 96.12 139 PHE A C 1
ATOM 1123 O O . PHE A 1 139 ? -3.9 27.469 16.453 1 96.12 139 PHE A O 1
ATOM 1130 N N . GLN A 1 140 ? -5.656 27.641 15.062 1 94.56 140 GLN A N 1
ATOM 1131 C CA . GLN A 1 140 ? -5.012 26.969 13.945 1 94.56 140 GLN A CA 1
ATOM 1132 C C . GLN A 1 140 ? -4.934 27.875 12.727 1 94.56 140 GLN A C 1
ATOM 1134 O O . GLN A 1 140 ? -5.895 28.594 12.414 1 94.56 140 GLN A O 1
ATOM 1139 N N . GLY A 1 141 ? -3.75 27.922 12.141 1 94.44 141 GLY A N 1
ATOM 1140 C CA . GLY A 1 141 ? -3.545 28.656 10.898 1 94.44 141 GLY A CA 1
ATOM 1141 C C . GLY A 1 141 ? -3.174 27.75 9.734 1 94.44 141 GLY A C 1
ATOM 1142 O O . GLY A 1 141 ? -2.373 26.828 9.891 1 94.44 141 GLY A O 1
ATOM 1143 N N . VAL A 1 142 ? -3.885 27.922 8.648 1 92 142 VAL A N 1
ATOM 1144 C CA . VAL A 1 142 ? -3.557 27.266 7.395 1 92 142 VAL A CA 1
ATOM 1145 C C . VAL A 1 142 ? -3.006 28.281 6.402 1 92 142 VAL A C 1
ATOM 1147 O O . VAL A 1 142 ? -3.754 29.109 5.871 1 92 142 VAL A O 1
ATOM 1150 N N . ILE A 1 143 ? -1.692 28.188 6.125 1 90.12 143 ILE A N 1
ATOM 1151 C CA . ILE A 1 143 ? -1.057 29.203 5.293 1 90.12 143 ILE A CA 1
ATOM 1152 C C . ILE A 1 143 ? -0.841 28.641 3.885 1 90.12 143 ILE A C 1
ATOM 1154 O O . ILE A 1 143 ? -0.431 27.5 3.717 1 90.12 143 ILE A O 1
ATOM 1158 N N . ALA A 1 144 ? -1.198 29.359 2.871 1 88.38 144 ALA A N 1
ATOM 1159 C CA . ALA A 1 144 ? -1.107 28.938 1.478 1 88.38 144 ALA A CA 1
ATOM 1160 C C . ALA A 1 144 ? 0.064 29.609 0.772 1 88.38 144 ALA A C 1
ATOM 1162 O O . ALA A 1 144 ? 0.393 29.266 -0.367 1 88.38 144 ALA A O 1
ATOM 1163 N N . HIS A 1 145 ? 0.75 30.547 1.451 1 90.94 145 HIS A N 1
ATOM 1164 C CA . HIS A 1 145 ? 1.889 31.234 0.839 1 90.94 145 HIS A CA 1
ATOM 1165 C C . HIS A 1 145 ? 2.941 30.219 0.378 1 90.94 145 HIS A C 1
ATOM 1167 O O . HIS A 1 145 ? 3.197 29.234 1.058 1 90.94 145 HIS A O 1
ATOM 1173 N N . ALA A 1 146 ? 3.5 30.453 -0.756 1 87.75 146 ALA A N 1
ATOM 1174 C CA . ALA A 1 146 ? 4.609 29.641 -1.233 1 87.75 146 ALA A CA 1
ATOM 1175 C C . ALA A 1 146 ? 5.953 30.281 -0.914 1 87.75 146 ALA A C 1
ATOM 1177 O O . ALA A 1 146 ? 6.285 31.344 -1.464 1 87.75 146 ALA A O 1
ATOM 1178 N N . VAL A 1 147 ? 6.645 29.703 0.004 1 90.31 147 VAL A N 1
ATOM 1179 C CA . VAL A 1 147 ? 7.93 30.25 0.432 1 90.31 147 VAL A CA 1
ATOM 1180 C C . VAL A 1 147 ? 8.945 29.109 0.582 1 90.31 147 VAL A C 1
ATOM 1182 O O . VAL A 1 147 ? 8.609 28.031 1.081 1 90.31 147 VAL A O 1
ATOM 1185 N N . PHE A 1 148 ? 10.156 29.312 0.087 1 87.88 148 PHE A N 1
ATOM 1186 C CA . PHE A 1 148 ? 11.203 28.328 0.308 1 87.88 148 PHE A CA 1
ATOM 1187 C C . PHE A 1 148 ? 12.508 29 0.72 1 87.88 148 PHE A C 1
ATOM 1189 O O . PHE A 1 148 ? 12.758 30.156 0.36 1 87.88 148 PHE A O 1
ATOM 1196 N N . GLY A 1 149 ? 13.219 28.281 1.562 1 88 149 GLY A N 1
ATOM 1197 C CA . GLY A 1 149 ? 14.492 28.797 2.047 1 88 149 GLY A CA 1
ATOM 1198 C C . GLY A 1 149 ? 15.633 28.562 1.078 1 88 149 GLY A C 1
ATOM 1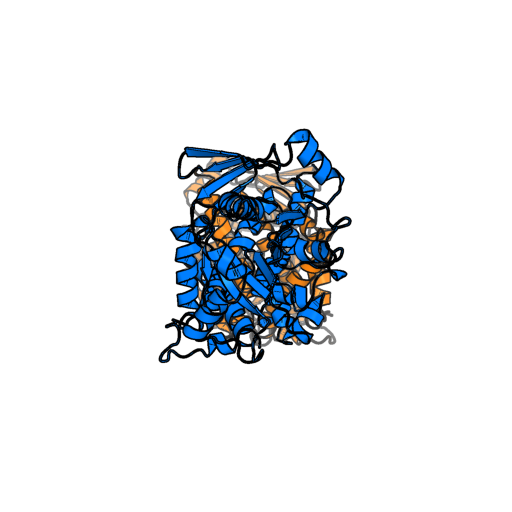199 O O . GLY A 1 149 ? 15.539 27.703 0.195 1 88 149 GLY A O 1
ATOM 1200 N N . SER A 1 150 ? 16.578 29.344 1.266 1 86.56 150 SER A N 1
ATOM 1201 C CA . SER A 1 150 ? 17.812 29.156 0.512 1 86.56 150 SER A CA 1
ATOM 1202 C C . SER A 1 150 ? 18.625 27.969 1.047 1 86.56 150 SER A C 1
ATOM 1204 O O . SER A 1 150 ? 18.656 27.734 2.256 1 86.56 150 SER A O 1
ATOM 1206 N N . SER A 1 151 ? 19.234 27.172 0.212 1 78.25 151 SER A N 1
ATOM 1207 C CA . SER A 1 151 ? 20.078 26.062 0.609 1 78.25 151 SER A CA 1
ATOM 1208 C C . SER A 1 151 ? 21.375 26.531 1.244 1 78.25 151 SER A C 1
ATOM 1210 O O . SER A 1 151 ? 22.016 25.812 2.01 1 78.25 151 SER A O 1
ATOM 1212 N N . ASN A 1 152 ? 21.781 27.688 1.068 1 81.12 152 ASN A N 1
ATOM 1213 C CA . ASN A 1 152 ? 23.109 28.172 1.447 1 81.12 152 ASN A CA 1
ATOM 1214 C C . ASN A 1 152 ? 23.031 29.109 2.65 1 81.12 152 ASN A C 1
ATOM 1216 O O . ASN A 1 152 ? 24.031 29.312 3.348 1 81.12 152 ASN A O 1
ATOM 1220 N N . ASN A 1 153 ? 21.875 29.688 2.869 1 85.31 153 ASN A N 1
ATOM 1221 C CA . ASN A 1 153 ? 21.688 30.719 3.887 1 85.31 153 ASN A CA 1
ATOM 1222 C C . ASN A 1 153 ? 20.375 30.531 4.637 1 85.31 153 ASN A C 1
ATOM 1224 O O . ASN A 1 153 ? 19.297 30.75 4.078 1 85.31 153 ASN A O 1
ATOM 1228 N N . PHE A 1 154 ? 20.469 30.312 5.961 1 86.12 154 PHE A N 1
ATOM 1229 C CA . PHE A 1 154 ? 19.266 29.969 6.711 1 86.12 154 PHE A CA 1
ATOM 1230 C C . PHE A 1 154 ? 18.406 31.203 6.961 1 86.12 154 PHE A C 1
ATOM 1232 O O . PHE A 1 154 ? 17.234 31.094 7.309 1 86.12 154 PHE A O 1
ATOM 1239 N N . SER A 1 155 ? 18.938 32.438 6.695 1 92.44 155 SER A N 1
ATOM 1240 C CA . SER A 1 155 ? 18.203 33.656 6.934 1 92.44 155 SER A CA 1
ATOM 1241 C C . SER A 1 155 ? 17.656 34.25 5.633 1 92.44 155 SER A C 1
ATOM 1243 O O . SER A 1 155 ? 17.188 35.375 5.598 1 92.44 155 SER A O 1
ATOM 1245 N N . GLU A 1 156 ? 17.781 33.469 4.574 1 94.69 156 GLU A N 1
ATOM 1246 C CA . GLU A 1 156 ? 17.328 33.906 3.258 1 94.69 156 GLU A CA 1
ATOM 1247 C C . GLU A 1 156 ? 16.203 33.031 2.73 1 94.69 156 GLU A C 1
ATOM 1249 O O . GLU A 1 156 ? 16.312 31.812 2.697 1 94.69 156 GLU A O 1
ATOM 1254 N N . PHE A 1 157 ? 15.094 33.781 2.309 1 95.62 157 PHE A N 1
ATOM 1255 C CA . PHE A 1 157 ? 13.906 33.062 1.877 1 95.62 157 PHE A CA 1
ATOM 1256 C C . PHE A 1 157 ? 13.383 33.625 0.561 1 95.62 157 PHE A C 1
ATOM 1258 O O . PHE A 1 157 ? 13.602 34.781 0.248 1 95.62 157 PHE A O 1
ATOM 1265 N N . TYR A 1 158 ? 12.766 32.719 -0.234 1 94.12 158 TYR A N 1
ATOM 1266 C CA . TYR A 1 158 ? 12.117 33.094 -1.491 1 94.12 158 TYR A CA 1
ATOM 1267 C C . TYR A 1 158 ? 10.602 32.938 -1.388 1 94.12 158 TYR A C 1
ATOM 1269 O O . TYR A 1 158 ? 10.094 31.844 -1.183 1 94.12 158 TYR A O 1
ATOM 1277 N N . HIS A 1 159 ? 9.984 34.062 -1.41 1 95.31 159 HIS A N 1
ATOM 1278 C CA . HIS A 1 159 ? 8.531 34.094 -1.409 1 95.31 159 HIS A CA 1
ATOM 1279 C C . HIS A 1 159 ? 7.977 34.031 -2.83 1 95.31 159 HIS A C 1
ATOM 1281 O O . HIS A 1 159 ? 7.766 35.094 -3.459 1 95.31 159 HIS A O 1
ATOM 1287 N N . ALA A 1 160 ? 7.602 32.906 -3.271 1 90.88 160 ALA A N 1
ATOM 1288 C CA . ALA A 1 160 ? 7.285 32.625 -4.672 1 90.88 160 ALA A CA 1
ATOM 1289 C C . ALA A 1 160 ? 5.848 33.031 -5 1 90.88 160 ALA A C 1
ATOM 1291 O O . ALA A 1 160 ? 5.543 33.406 -6.137 1 90.88 160 ALA A O 1
ATOM 1292 N N . ALA A 1 161 ? 4.918 32.875 -4.109 1 90.69 161 ALA A N 1
ATOM 1293 C CA . ALA A 1 161 ? 3.518 33.219 -4.344 1 90.69 161 ALA A CA 1
ATOM 1294 C C . ALA A 1 161 ? 2.883 33.812 -3.088 1 90.69 161 ALA A C 1
ATOM 1296 O O . ALA A 1 161 ? 3.023 33.25 -1.993 1 90.69 161 ALA A O 1
ATOM 1297 N N . PHE A 1 162 ? 2.189 34.938 -3.254 1 93.62 162 PHE A N 1
ATOM 1298 C CA . PHE A 1 162 ? 1.427 35.594 -2.197 1 93.62 162 PHE A CA 1
ATOM 1299 C C . PHE A 1 162 ? -0.023 35.125 -2.205 1 93.62 162 PHE A C 1
ATOM 1301 O O . PHE A 1 162 ? -0.761 35.375 -3.156 1 93.62 162 PHE A O 1
ATOM 1308 N N . LEU A 1 163 ? -0.355 34.438 -1.16 1 92.62 163 LEU A N 1
ATOM 1309 C CA . LEU A 1 163 ? -1.709 33.906 -0.996 1 92.62 163 LEU A CA 1
ATOM 1310 C C . LEU A 1 163 ? -2.273 34.312 0.37 1 92.62 163 LEU A C 1
ATOM 1312 O O . LEU A 1 163 ? -2.143 35.438 0.805 1 92.62 163 LEU A O 1
ATOM 1316 N N . ASP A 1 164 ? -2.979 33.375 1.023 1 95.19 164 ASP A N 1
ATOM 1317 C CA . ASP A 1 164 ? -3.637 33.812 2.25 1 95.19 164 ASP A CA 1
ATOM 1318 C C . ASP A 1 164 ? -3.258 32.906 3.428 1 95.19 164 ASP A C 1
ATOM 1320 O O . ASP A 1 164 ? -2.521 31.938 3.262 1 95.19 164 ASP A O 1
ATOM 1324 N N . LEU A 1 165 ? -3.504 33.375 4.605 1 96.38 165 LEU A N 1
ATOM 1325 C CA . LEU A 1 165 ? -3.498 32.656 5.871 1 96.38 165 LEU A CA 1
ATOM 1326 C C . LEU A 1 165 ? -4.902 32.562 6.457 1 96.38 165 LEU A C 1
ATOM 1328 O O . LEU A 1 165 ? -5.523 33.594 6.738 1 96.38 165 LEU A O 1
ATOM 1332 N N . LYS A 1 166 ? -5.461 31.406 6.621 1 96.12 166 LYS A N 1
ATOM 1333 C CA . LYS A 1 166 ? -6.754 31.188 7.258 1 96.12 166 LYS A CA 1
ATOM 1334 C C . LYS A 1 166 ? -6.586 30.734 8.703 1 96.12 166 LYS A C 1
ATOM 1336 O O . LYS A 1 166 ? -5.766 29.859 8.992 1 96.12 166 LYS A O 1
ATOM 1341 N N . VAL A 1 167 ? -7.293 31.391 9.562 1 97.06 167 VAL A N 1
ATOM 1342 C CA . VAL A 1 167 ? -7.105 31.141 10.992 1 97.06 167 VAL A CA 1
ATOM 1343 C C . VAL A 1 167 ? -8.461 30.859 11.641 1 97.06 167 VAL A C 1
ATOM 1345 O O . VAL A 1 167 ? -9.461 31.5 11.312 1 97.06 167 VAL A O 1
ATOM 1348 N N . ALA A 1 168 ? -8.508 29.938 12.594 1 96.31 168 ALA A N 1
ATOM 1349 C CA . ALA A 1 168 ? -9.695 29.688 13.398 1 96.31 168 ALA A CA 1
ATOM 1350 C C . ALA A 1 168 ? -9.32 29.203 14.797 1 96.31 168 ALA A C 1
ATOM 1352 O O . ALA A 1 168 ? -8.234 28.672 15 1 96.31 168 ALA A O 1
ATOM 1353 N N . GLN A 1 169 ? -10.219 29.453 15.688 1 95.69 169 GLN A N 1
ATOM 1354 C CA . GLN A 1 169 ? -10.086 28.906 17.031 1 95.69 169 GLN A CA 1
ATOM 1355 C C . GLN A 1 169 ? -10.266 27.391 17.031 1 95.69 169 GLN A C 1
ATOM 1357 O O . GLN A 1 169 ? -11.148 26.875 16.359 1 95.69 169 GLN A O 1
ATOM 1362 N N . ILE A 1 170 ? -9.414 26.688 17.797 1 93.38 170 ILE A N 1
ATOM 1363 C CA . ILE A 1 170 ? -9.555 25.234 17.797 1 93.38 170 ILE A CA 1
ATOM 1364 C C . ILE A 1 170 ? -9.734 24.75 19.234 1 93.38 170 ILE A C 1
ATOM 1366 O O . ILE A 1 170 ? -10.156 23.609 19.469 1 93.38 170 ILE A O 1
ATOM 1370 N N . ASN A 1 171 ? -9.398 25.516 20.188 1 92.75 171 ASN A N 1
ATOM 1371 C CA . ASN A 1 171 ? -9.648 25.297 21.609 1 92.75 171 ASN A CA 1
ATOM 1372 C C . ASN A 1 171 ? -9.992 26.609 22.312 1 92.75 171 ASN A C 1
ATOM 1374 O O . ASN A 1 171 ? -9.789 27.688 21.766 1 92.75 171 ASN A O 1
ATOM 1378 N N . GLY A 1 172 ? -10.648 26.484 23.453 1 89.19 172 GLY A N 1
ATOM 1379 C CA . GLY A 1 172 ? -11.016 27.656 24.234 1 89.19 172 GLY A CA 1
ATOM 1380 C C . GLY A 1 172 ? -12.453 28.109 24 1 89.19 172 GLY A C 1
ATOM 1381 O O . GLY A 1 172 ? -12.805 29.25 24.297 1 89.19 172 GLY A O 1
ATOM 1382 N N . PHE A 1 173 ? -13.234 27.203 23.422 1 89.06 173 PHE A N 1
ATOM 1383 C CA . PHE A 1 173 ? -14.648 27.484 23.219 1 89.06 173 PHE A CA 1
ATOM 1384 C C . PHE A 1 173 ? -15.383 27.531 24.562 1 89.06 173 PHE A C 1
ATOM 1386 O O . PHE A 1 173 ? -14.953 26.922 25.547 1 89.06 173 PHE A O 1
ATOM 1393 N N . LYS A 1 174 ? -16.484 28.266 24.453 1 84.56 174 LYS A N 1
ATOM 1394 C CA . LYS A 1 174 ? -17.359 28.25 25.625 1 84.56 174 LYS A CA 1
ATOM 1395 C C . LYS A 1 174 ? -17.844 26.844 25.922 1 84.56 174 LYS A C 1
ATOM 1397 O O . LYS A 1 174 ? -17.922 26.438 27.094 1 84.56 174 LYS A O 1
ATOM 1402 N N . ASP A 1 175 ? -18.156 26.172 24.906 1 87.19 175 ASP A N 1
ATOM 1403 C CA . ASP A 1 175 ? -18.516 24.766 24.953 1 87.19 175 ASP A CA 1
ATOM 1404 C C . ASP A 1 175 ? -17.672 23.953 23.984 1 87.19 175 ASP A C 1
ATOM 1406 O O . ASP A 1 175 ? -17.922 23.953 22.781 1 87.19 175 ASP A O 1
ATOM 1410 N N . GLU A 1 176 ? -16.75 23.203 24.609 1 84.69 176 GLU A N 1
ATOM 1411 C CA . GLU A 1 176 ? -15.812 22.453 23.797 1 84.69 176 GLU A CA 1
ATOM 1412 C C . GLU A 1 176 ? -16.516 21.344 23.016 1 84.69 176 GLU A C 1
ATOM 1414 O O . GLU A 1 176 ? -15.992 20.859 22 1 84.69 176 GLU A O 1
ATOM 1419 N N . ASN A 1 177 ? -17.641 20.984 23.422 1 82.94 177 ASN A N 1
ATOM 1420 C CA . ASN A 1 177 ? -18.406 19.938 22.734 1 82.94 177 ASN A CA 1
ATOM 1421 C C . ASN A 1 177 ? -19.203 20.5 21.562 1 82.94 177 ASN A C 1
ATOM 1423 O O . ASN A 1 177 ? -19.766 19.75 20.781 1 82.94 177 ASN A O 1
ATOM 1427 N N . ASN A 1 178 ? -19.234 21.812 21.5 1 87.12 178 ASN A N 1
ATOM 1428 C CA . ASN A 1 178 ? -19.891 22.516 20.406 1 87.12 178 ASN A CA 1
ATOM 1429 C C . ASN A 1 178 ? -18.969 23.562 19.766 1 87.12 178 ASN A C 1
ATOM 1431 O O . ASN A 1 178 ? -19.172 24.766 19.953 1 87.12 178 ASN A O 1
ATOM 1435 N N . LYS A 1 179 ? -18.078 23.109 18.938 1 91.44 179 LYS A N 1
ATOM 1436 C CA . LYS A 1 179 ? -17.062 23.953 18.297 1 91.44 179 LYS A CA 1
ATOM 1437 C C . LYS A 1 179 ? -17.641 24.656 17.062 1 91.44 179 LYS A C 1
ATOM 1439 O O . LYS A 1 179 ? -17.109 24.5 15.961 1 91.44 179 LYS A O 1
ATOM 1444 N N . ILE A 1 180 ? -18.859 25.109 17.141 1 93.56 180 ILE A N 1
ATOM 1445 C CA . ILE A 1 180 ? -19.5 25.875 16.078 1 93.56 180 ILE A CA 1
ATOM 1446 C C . ILE A 1 180 ? -19.641 27.344 16.5 1 93.56 180 ILE A C 1
ATOM 1448 O O . ILE A 1 180 ? -20 27.625 17.641 1 93.56 180 ILE A O 1
ATOM 1452 N N . GLN A 1 181 ? -19.266 28.25 15.531 1 95.12 181 GLN A N 1
ATOM 1453 C CA . GLN A 1 181 ? -19.266 29.672 15.852 1 95.12 181 GLN A CA 1
ATOM 1454 C C . GLN A 1 181 ? -20.109 30.453 14.859 1 95.12 181 GLN A C 1
ATOM 1456 O O . GLN A 1 181 ? -20.141 30.141 13.664 1 95.12 181 GLN A O 1
ATOM 1461 N N . SER A 1 182 ? -20.844 31.391 15.305 1 95.12 182 SER A N 1
ATOM 1462 C CA . SER A 1 182 ? -21.547 32.344 14.453 1 95.12 182 SER A CA 1
ATOM 1463 C C . SER A 1 182 ? -20.594 33.375 13.891 1 95.12 182 SER A C 1
ATOM 1465 O O . SER A 1 182 ? -19.469 33.531 14.367 1 95.12 182 SER A O 1
ATOM 1467 N N . ILE A 1 183 ? -21.156 34.094 12.859 1 95.88 183 ILE A N 1
ATOM 1468 C CA . ILE A 1 183 ? -20.391 35.188 12.258 1 95.88 183 ILE A CA 1
ATOM 1469 C C . ILE A 1 183 ? -20.078 36.25 13.32 1 95.88 183 ILE A C 1
ATOM 1471 O O . ILE A 1 183 ? -18.953 36.75 13.398 1 95.88 183 ILE A O 1
ATOM 1475 N N . SER A 1 184 ? -21 36.5 14.109 1 95.69 184 SER A N 1
ATOM 1476 C CA . SER A 1 184 ? -20.844 37.531 15.141 1 95.69 184 SER A CA 1
ATOM 1477 C C . SER A 1 184 ? -19.812 37.094 16.188 1 95.69 184 SER A C 1
ATOM 1479 O O . SER A 1 184 ? -19.078 37.938 16.703 1 95.69 184 SER A O 1
ATOM 1481 N N . GLU A 1 185 ? -19.797 35.938 16.547 1 94.56 185 GLU A N 1
ATOM 1482 C CA . GLU A 1 185 ? -18.828 35.438 17.516 1 94.56 185 GLU A CA 1
ATOM 1483 C C . GLU A 1 185 ? -17.406 35.562 16.984 1 94.56 185 GLU A C 1
ATOM 1485 O O . GLU A 1 185 ? -16.484 35.875 17.734 1 94.56 185 GLU A O 1
ATOM 1490 N N . VAL A 1 186 ? -17.25 35.25 15.734 1 96.5 186 VAL A N 1
ATOM 1491 C CA . VAL A 1 186 ? -15.93 35.375 15.117 1 96.5 186 VAL A CA 1
ATOM 1492 C C . VAL A 1 186 ? -15.5 36.844 15.094 1 96.5 186 VAL A C 1
ATOM 1494 O O . VAL A 1 186 ? -14.344 37.156 15.398 1 96.5 186 VAL A O 1
ATOM 1497 N N . GLU A 1 187 ? -16.438 37.719 14.773 1 96.31 187 GLU A N 1
ATOM 1498 C CA . GLU A 1 187 ? -16.141 39.156 14.758 1 96.31 187 GLU A CA 1
ATOM 1499 C C . GLU A 1 187 ? -15.742 39.656 16.141 1 96.31 187 GLU A C 1
ATOM 1501 O O . GLU A 1 187 ? -14.82 40.469 16.281 1 96.31 187 GLU A O 1
ATOM 1506 N N . ASP A 1 188 ? -16.438 39.156 17.094 1 96.12 188 ASP A N 1
ATOM 1507 C CA . ASP A 1 188 ? -16.141 39.562 18.469 1 96.12 188 ASP A CA 1
ATOM 1508 C C . ASP A 1 188 ? -14.766 39.031 18.891 1 96.12 188 ASP A C 1
ATOM 1510 O O . ASP A 1 188 ? -14.016 39.75 19.562 1 96.12 188 ASP A O 1
ATOM 1514 N N . MET A 1 189 ? -14.461 37.875 18.516 1 95.44 189 MET A N 1
ATOM 1515 C CA . MET A 1 189 ? -13.164 37.281 18.828 1 95.44 189 MET A CA 1
ATOM 1516 C C . MET A 1 189 ? -12.031 38.062 18.203 1 95.44 189 MET A C 1
ATOM 1518 O O . MET A 1 189 ? -11.008 38.312 18.844 1 95.44 189 MET A O 1
ATOM 1522 N N . ILE A 1 190 ? -12.242 38.469 16.969 1 96.69 190 ILE A N 1
ATOM 1523 C CA . ILE A 1 190 ? -11.234 39.281 16.266 1 96.69 190 ILE A CA 1
ATOM 1524 C C . ILE A 1 190 ? -11.008 40.594 17.016 1 96.69 190 ILE A C 1
ATOM 1526 O O . ILE A 1 190 ? -9.867 41 17.219 1 96.69 190 ILE A O 1
ATOM 1530 N N . LYS A 1 191 ? -12.031 41.156 17.5 1 96.38 191 LYS A N 1
ATOM 1531 C CA . LYS A 1 191 ? -11.977 42.438 18.141 1 96.38 191 LYS A CA 1
ATOM 1532 C C . LYS A 1 191 ? -11.281 42.375 19.5 1 96.38 191 LYS A C 1
ATOM 1534 O O . LYS A 1 191 ? -10.602 43.312 19.906 1 96.38 191 LYS A O 1
ATOM 1539 N N . HIS A 1 192 ? -11.375 41.281 20.125 1 95.88 192 HIS A N 1
ATOM 1540 C CA . HIS A 1 192 ? -10.977 41.25 21.531 1 95.88 192 HIS A CA 1
ATOM 1541 C C . HIS A 1 192 ? -9.719 40.406 21.719 1 95.88 192 HIS A C 1
ATOM 1543 O O . HIS A 1 192 ? -9.203 40.312 22.844 1 95.88 192 HIS A O 1
ATOM 1549 N N . ASN A 1 193 ? -9.258 39.812 20.75 1 96.75 193 ASN A N 1
ATOM 1550 C CA . ASN A 1 193 ? -8.047 39 20.859 1 96.75 193 ASN A CA 1
ATOM 1551 C C . ASN A 1 193 ? -6.859 39.688 20.188 1 96.75 193 ASN A C 1
ATOM 1553 O O . ASN A 1 193 ? -6.871 39.906 18.969 1 96.75 193 ASN A O 1
ATOM 1557 N N . GLU A 1 194 ? -5.844 39.875 20.906 1 97 194 GLU A N 1
ATOM 1558 C CA . GLU A 1 194 ? -4.676 40.625 20.453 1 97 194 GLU A CA 1
ATOM 1559 C C . GLU A 1 194 ? -3.984 39.906 19.297 1 97 194 GLU A C 1
ATOM 1561 O O . GLU A 1 194 ? -3.553 40.562 18.328 1 97 194 GLU A O 1
ATOM 1566 N N . LEU A 1 195 ? -3.844 38.656 19.391 1 98.06 195 LEU A N 1
ATOM 1567 C CA . LEU A 1 195 ? -3.188 37.875 18.344 1 98.06 195 LEU A CA 1
ATOM 1568 C C . LEU A 1 195 ? -3.951 37.969 17.031 1 98.06 195 LEU A C 1
ATOM 1570 O O . LEU A 1 195 ? -3.365 38.281 15.984 1 98.06 195 LEU A O 1
ATOM 1574 N N . LEU A 1 196 ? -5.242 37.812 17.078 1 98.06 196 LEU A N 1
ATOM 1575 C CA . LEU A 1 196 ? -6.066 37.781 15.883 1 98.06 196 LEU A CA 1
ATOM 1576 C C . LEU A 1 196 ? -6.133 39.156 15.25 1 98.06 196 LEU A C 1
ATOM 1578 O O . LEU A 1 196 ? -6.039 39.312 14.031 1 98.06 196 LEU A O 1
ATOM 1582 N N . SER A 1 197 ? -6.375 40.125 16.094 1 97.69 197 SER A N 1
ATOM 1583 C CA . SER A 1 197 ? -6.449 41.5 15.57 1 97.69 197 SER A CA 1
ATOM 1584 C C . SER A 1 197 ? -5.133 41.906 14.922 1 97.69 197 SER A C 1
ATOM 1586 O O . SER A 1 197 ? -5.125 42.594 13.898 1 97.69 197 SER A O 1
ATOM 1588 N N . THR A 1 198 ? -4.051 41.469 15.508 1 98.06 198 THR A N 1
ATOM 1589 C CA . THR A 1 198 ? -2.73 41.812 14.977 1 98.06 198 THR A CA 1
ATOM 1590 C C . THR A 1 198 ? -2.498 41.094 13.648 1 98.06 198 THR A C 1
ATOM 1592 O O . THR A 1 198 ? -2.055 41.719 12.672 1 98.06 198 THR A O 1
ATOM 1595 N N . LEU A 1 199 ? -2.834 39.781 13.57 1 98.19 199 LEU A N 1
ATOM 1596 C CA . LEU A 1 199 ? -2.627 39 12.359 1 98.19 199 LEU A CA 1
ATOM 1597 C C . LEU A 1 199 ? -3.453 39.562 11.203 1 98.19 199 LEU A C 1
ATOM 1599 O O . LEU A 1 199 ? -3.023 39.531 10.047 1 98.19 199 LEU A O 1
ATOM 1603 N N . LYS A 1 200 ? -4.551 40.062 11.508 1 97.44 200 LYS A N 1
ATOM 1604 C CA . LYS A 1 200 ? -5.426 40.625 10.484 1 97.44 200 LYS A CA 1
ATOM 1605 C C . LYS A 1 200 ? -4.816 41.906 9.875 1 97.44 200 LYS A C 1
ATOM 1607 O O . LYS A 1 200 ? -5.125 42.25 8.734 1 97.44 200 LYS A O 1
ATOM 1612 N N . GLU A 1 201 ? -3.959 42.469 10.578 1 97.44 201 GLU A N 1
ATOM 1613 C CA . GLU A 1 201 ? -3.457 43.781 10.148 1 97.44 201 GLU A CA 1
ATOM 1614 C C . GLU A 1 201 ? -2.127 43.625 9.414 1 97.44 201 GLU A C 1
ATOM 1616 O O . GLU A 1 201 ? -1.706 44.562 8.703 1 97.44 201 GLU A O 1
ATOM 1621 N N . ILE A 1 202 ? -1.49 42.594 9.578 1 97.56 202 ILE A N 1
ATOM 1622 C CA . ILE A 1 202 ? -0.175 42.469 8.961 1 97.56 202 ILE A CA 1
ATOM 1623 C C . ILE A 1 202 ? -0.323 41.969 7.52 1 97.56 202 ILE A C 1
ATOM 1625 O O . ILE A 1 202 ? -1.375 41.469 7.141 1 97.56 202 ILE A O 1
ATOM 1629 N N . ASP A 1 203 ? 0.717 42.125 6.723 1 96.62 203 ASP A N 1
ATOM 1630 C CA . ASP A 1 203 ? 0.695 41.875 5.281 1 96.62 203 ASP A CA 1
ATOM 1631 C C . ASP A 1 203 ? 0.906 40.406 4.961 1 96.62 203 ASP A C 1
ATOM 1633 O O . ASP A 1 203 ? 1.848 40.062 4.25 1 96.62 203 ASP A O 1
ATOM 1637 N N . ILE A 1 204 ? -0.044 39.594 5.344 1 97.06 204 ILE A N 1
ATOM 1638 C CA . ILE A 1 204 ? 0.004 38.188 5.035 1 97.06 204 ILE A CA 1
ATOM 1639 C C . ILE A 1 204 ? -1.382 37.688 4.613 1 97.06 204 ILE A C 1
ATOM 1641 O O . ILE A 1 204 ? -1.616 36.5 4.496 1 97.06 204 ILE A O 1
ATOM 1645 N N . ASP A 1 205 ? -2.365 38.625 4.445 1 97.38 205 ASP A N 1
ATOM 1646 C CA . ASP A 1 205 ? -3.74 38.344 4.035 1 97.38 205 ASP A CA 1
ATOM 1647 C C . ASP A 1 205 ? -4.398 37.312 4.941 1 97.38 205 ASP A C 1
ATOM 1649 O O . ASP A 1 205 ? -4.883 36.281 4.465 1 97.38 205 ASP A O 1
ATOM 1653 N N . CYS A 1 206 ? -4.434 37.656 6.203 1 97.81 206 CYS A N 1
ATOM 1654 C CA . CYS A 1 206 ? -5.008 36.781 7.211 1 97.81 206 CYS A CA 1
ATOM 1655 C C . CYS A 1 206 ? -6.531 36.875 7.203 1 97.81 206 CYS A C 1
ATOM 1657 O O . CYS A 1 206 ? -7.098 37.969 7.273 1 97.81 206 CYS A O 1
ATOM 1659 N N . LYS A 1 207 ? -7.191 35.75 7.07 1 97.31 207 LYS A N 1
ATOM 1660 C CA . LYS A 1 207 ? -8.641 35.625 7.184 1 97.31 207 LYS A CA 1
ATOM 1661 C C . LYS A 1 207 ? -9.023 34.781 8.391 1 97.31 207 LYS A C 1
ATOM 1663 O O . LYS A 1 207 ? -8.742 33.594 8.43 1 97.31 207 LYS A O 1
ATOM 1668 N N . VAL A 1 208 ? -9.641 35.438 9.32 1 97.62 208 VAL A N 1
ATOM 1669 C CA . VAL A 1 208 ? -10.133 34.688 10.477 1 97.62 208 VAL A CA 1
ATOM 1670 C C . VAL A 1 208 ? -11.531 34.156 10.188 1 97.62 208 VAL A C 1
ATOM 1672 O O . VAL A 1 208 ? -12.422 34.875 9.766 1 97.62 208 VAL A O 1
ATOM 1675 N N . MET A 1 209 ? -11.664 32.906 10.344 1 96.5 209 MET A N 1
ATOM 1676 C CA . MET A 1 209 ? -12.945 32.25 10.039 1 96.5 209 MET A CA 1
ATOM 1677 C C . MET A 1 209 ? -13.414 31.406 11.211 1 96.5 209 MET A C 1
ATOM 1679 O O . MET A 1 209 ? -12.711 31.281 12.219 1 96.5 209 MET A O 1
ATOM 1683 N N . SER A 1 210 ? -14.695 30.984 11.156 1 96.44 210 SER A N 1
ATOM 1684 C CA . SER A 1 210 ? -15.219 30.078 12.172 1 96.44 210 SER A CA 1
ATOM 1685 C C . SER A 1 210 ? -14.539 28.719 12.109 1 96.44 210 SER A C 1
ATOM 1687 O O . SER A 1 210 ? -13.922 28.375 11.094 1 96.44 210 SER A O 1
ATOM 1689 N N . TYR A 1 211 ? -14.641 28.016 13.164 1 95.12 211 TYR A N 1
ATOM 1690 C CA . TYR A 1 211 ? -14.062 26.688 13.25 1 95.12 211 TYR A CA 1
ATOM 1691 C C . TYR A 1 211 ? -14.555 25.797 12.109 1 95.12 211 TYR A C 1
ATOM 1693 O O . TYR A 1 211 ? -13.758 25.172 11.406 1 95.12 211 TYR A O 1
ATOM 1701 N N . GLN A 1 212 ? -15.891 25.781 11.922 1 95.44 212 GLN A N 1
ATOM 1702 C CA . GLN A 1 212 ? -16.484 24.891 10.922 1 95.44 212 GLN A CA 1
ATOM 1703 C C . GLN A 1 212 ? -16.078 25.312 9.508 1 95.44 212 GLN A C 1
ATOM 1705 O O . GLN A 1 212 ? -15.953 24.469 8.625 1 95.44 212 GLN A O 1
ATOM 1710 N N . GLU A 1 213 ? -15.898 26.594 9.297 1 95.56 213 GLU A N 1
ATOM 1711 C CA . GLU A 1 213 ? -15.414 27.062 7.996 1 95.56 213 GLU A CA 1
ATOM 1712 C C . GLU A 1 213 ? -14 26.562 7.723 1 95.56 213 GLU A C 1
ATOM 1714 O O . GLU A 1 213 ? -13.711 26.062 6.629 1 95.56 213 GLU A O 1
ATOM 1719 N N . LEU A 1 214 ? -13.164 26.672 8.695 1 94.19 214 LEU A N 1
ATOM 1720 C CA . LEU A 1 214 ? -11.773 26.266 8.5 1 94.19 214 LEU A CA 1
ATOM 1721 C C . LEU A 1 214 ? -11.648 24.766 8.367 1 94.19 214 LEU A C 1
ATOM 1723 O O . LEU A 1 214 ? -10.891 24.266 7.52 1 94.19 214 LEU A O 1
ATOM 1727 N N . ILE A 1 215 ? -12.383 24.047 9.188 1 93.38 215 ILE A N 1
ATOM 1728 C CA . ILE A 1 215 ? -12.219 22.594 9.281 1 93.38 215 ILE A CA 1
ATOM 1729 C C . ILE A 1 215 ? -12.648 21.953 7.969 1 93.38 215 ILE A C 1
ATOM 1731 O O . ILE A 1 215 ? -12.016 20.984 7.512 1 93.38 215 ILE A O 1
ATOM 1735 N N . ILE A 1 216 ? -13.656 22.469 7.367 1 93.94 216 ILE A N 1
ATOM 1736 C CA . ILE A 1 216 ? -14.117 21.906 6.105 1 93.94 216 ILE A CA 1
ATOM 1737 C C . ILE A 1 216 ? -13.023 22.031 5.047 1 93.94 216 ILE A C 1
ATOM 1739 O O . ILE A 1 216 ? -12.703 21.062 4.355 1 93.94 216 ILE A O 1
ATOM 1743 N N . GLY A 1 217 ? -12.477 23.234 4.969 1 91.62 217 GLY A N 1
ATOM 1744 C CA . GLY A 1 217 ? -11.375 23.422 4.047 1 91.62 217 GLY A CA 1
ATOM 1745 C C . GLY A 1 217 ? -10.164 22.562 4.371 1 91.62 217 GLY A C 1
ATOM 1746 O O . GLY A 1 217 ? -9.5 22.062 3.469 1 91.62 217 GLY A O 1
ATOM 1747 N N . GLN A 1 218 ? -9.891 22.344 5.641 1 92.12 218 GLN A N 1
ATOM 1748 C CA . GLN A 1 218 ? -8.75 21.547 6.082 1 92.12 218 GLN A CA 1
ATOM 1749 C C . GLN A 1 218 ? -8.953 20.078 5.738 1 92.12 218 GLN A C 1
ATOM 1751 O O . GLN A 1 218 ? -8.008 19.391 5.328 1 92.12 218 GLN A O 1
ATOM 1756 N N . ILE A 1 219 ? -10.195 19.641 5.984 1 93.88 219 ILE A N 1
ATOM 1757 C CA . ILE A 1 219 ? -10.477 18.234 5.695 1 93.88 219 ILE A CA 1
ATOM 1758 C C . ILE A 1 219 ? -10.312 17.969 4.199 1 93.88 219 ILE A C 1
ATOM 1760 O O . ILE A 1 219 ? -9.719 16.969 3.805 1 93.88 219 ILE A O 1
ATOM 1764 N N . LYS A 1 220 ? -10.812 18.875 3.414 1 93.75 220 LYS A N 1
ATOM 1765 C CA . LYS A 1 220 ? -10.695 18.734 1.968 1 93.75 220 LYS A CA 1
ATOM 1766 C C . LYS A 1 220 ? -9.227 18.75 1.535 1 93.75 220 LYS A C 1
ATOM 1768 O O . LYS A 1 220 ? -8.805 17.906 0.735 1 93.75 220 LYS A O 1
ATOM 1773 N N . LYS A 1 221 ? -8.5 19.641 2.041 1 91.69 221 LYS A N 1
ATOM 1774 C CA . LYS A 1 221 ? -7.07 19.703 1.747 1 91.69 221 LYS A CA 1
ATOM 1775 C C . LYS A 1 221 ? -6.359 18.438 2.244 1 91.69 221 LYS A C 1
ATOM 1777 O O . LYS A 1 221 ? -5.441 17.953 1.591 1 91.69 221 LYS A O 1
ATOM 1782 N N . PHE A 1 222 ? -6.727 18.078 3.402 1 93.44 222 PHE A N 1
ATOM 1783 C CA . PHE A 1 222 ? -6.18 16.859 3.998 1 93.44 222 PHE A CA 1
ATOM 1784 C C . PHE A 1 222 ? -6.41 15.656 3.09 1 93.44 222 PHE A C 1
ATOM 1786 O O . PHE A 1 222 ? -5.527 14.812 2.938 1 93.44 222 PHE A O 1
ATOM 1793 N N . CYS A 1 223 ? -7.559 15.562 2.488 1 96.62 223 CYS A N 1
ATOM 1794 C CA . CYS A 1 223 ? -7.859 14.5 1.529 1 96.62 223 CYS A CA 1
ATOM 1795 C C . CYS A 1 223 ? -6.895 14.547 0.35 1 96.62 223 CYS A C 1
ATOM 1797 O O . CYS A 1 223 ? -6.402 13.508 -0.092 1 96.62 223 CYS A O 1
ATOM 1799 N N . VAL A 1 224 ? -6.633 15.734 -0.13 1 95.5 224 VAL A N 1
ATOM 1800 C CA . VAL A 1 224 ? -5.688 15.867 -1.231 1 95.5 224 VAL A CA 1
ATOM 1801 C C . VAL A 1 224 ? -4.316 15.344 -0.806 1 95.5 224 VAL A C 1
ATOM 1803 O O . VAL A 1 224 ? -3.689 14.57 -1.529 1 95.5 224 VAL A O 1
ATOM 1806 N N . ASN A 1 225 ? -3.871 15.766 0.353 1 92.94 225 ASN A N 1
ATOM 1807 C CA . ASN A 1 225 ? -2.559 15.367 0.851 1 92.94 225 ASN A CA 1
ATOM 1808 C C . ASN A 1 225 ? -2.461 13.852 1.034 1 92.94 225 ASN A C 1
ATOM 1810 O O . ASN A 1 225 ? -1.442 13.25 0.699 1 92.94 225 ASN A O 1
ATOM 1814 N N . CYS A 1 226 ? -3.512 13.227 1.571 1 96.31 226 CYS A N 1
ATOM 1815 C CA . CYS A 1 226 ? -3.535 11.789 1.816 1 96.31 226 CYS A CA 1
ATOM 1816 C C . CYS A 1 226 ? -3.465 11.016 0.507 1 96.31 226 CYS A C 1
ATOM 1818 O O . CYS A 1 226 ? -2.91 9.914 0.462 1 96.31 226 CYS A O 1
ATOM 1820 N N . CYS A 1 227 ? -4.031 11.602 -0.508 1 97.31 227 CYS A N 1
ATOM 1821 C CA . CYS A 1 227 ? -4.125 10.914 -1.79 1 97.31 227 CYS A CA 1
ATOM 1822 C C . CYS A 1 227 ? -2.871 11.141 -2.625 1 97.31 227 CYS A C 1
ATOM 1824 O O . CYS A 1 227 ? -2.576 10.367 -3.535 1 97.31 227 CYS A O 1
ATOM 1826 N N . ILE A 1 228 ? -2.125 12.227 -2.336 1 96.12 228 ILE A N 1
ATOM 1827 C CA . ILE A 1 228 ? -1.084 12.633 -3.273 1 96.12 228 ILE A CA 1
ATOM 1828 C C . ILE A 1 228 ? 0.29 12.43 -2.639 1 96.12 228 ILE A C 1
ATOM 1830 O O . ILE A 1 228 ? 1.142 11.734 -3.195 1 96.12 228 ILE A O 1
ATOM 1834 N N . ASN A 1 229 ? 0.492 12.906 -1.433 1 93.44 229 ASN A N 1
ATOM 1835 C CA . ASN A 1 229 ? 1.833 13.117 -0.896 1 93.44 229 ASN A CA 1
ATOM 1836 C C . ASN A 1 229 ? 2.549 11.789 -0.647 1 93.44 229 ASN A C 1
ATOM 1838 O O . ASN A 1 229 ? 3.695 11.609 -1.06 1 93.44 229 ASN A O 1
ATOM 1842 N N . GLY A 1 230 ? 1.839 10.906 0.038 1 93.5 230 GLY A N 1
ATOM 1843 C CA . GLY A 1 230 ? 2.449 9.617 0.331 1 93.5 230 GLY A CA 1
ATOM 1844 C C . GLY A 1 230 ? 2.785 8.82 -0.915 1 93.5 230 GLY A C 1
ATOM 1845 O O . GLY A 1 230 ? 3.9 8.312 -1.05 1 93.5 230 GLY A O 1
ATOM 1846 N N . TRP A 1 231 ? 1.87 8.773 -1.858 1 94.69 231 TRP A N 1
ATOM 1847 C CA . TRP A 1 231 ? 2.029 7.945 -3.051 1 94.69 231 TRP A CA 1
ATOM 1848 C C . TRP A 1 231 ? 3.092 8.531 -3.979 1 94.69 231 TRP A C 1
ATOM 1850 O O . TRP A 1 231 ? 3.883 7.789 -4.566 1 94.69 231 TRP A O 1
ATOM 1860 N N . THR A 1 232 ? 3.105 9.891 -4.148 1 95.31 232 THR A N 1
ATOM 1861 C CA . THR A 1 232 ? 4.125 10.5 -4.996 1 95.31 232 THR A CA 1
ATOM 1862 C C . THR A 1 232 ? 5.52 10.234 -4.434 1 95.31 232 THR A C 1
ATOM 1864 O O . THR A 1 232 ? 6.473 10.031 -5.191 1 95.31 232 THR A O 1
ATOM 1867 N N . SER A 1 233 ? 5.629 10.289 -3.139 1 93.88 233 SER A N 1
ATOM 1868 C CA . SER A 1 233 ? 6.922 10.023 -2.512 1 93.88 233 SER A CA 1
ATOM 1869 C C . SER A 1 233 ? 7.328 8.562 -2.686 1 93.88 233 SER A C 1
ATOM 1871 O O . SER A 1 233 ? 8.5 8.266 -2.918 1 93.88 233 SER A O 1
ATOM 1873 N N . ILE A 1 234 ? 6.395 7.633 -2.582 1 93.75 234 ILE A N 1
ATOM 1874 C CA . ILE A 1 234 ? 6.637 6.199 -2.709 1 93.75 234 ILE A CA 1
ATOM 1875 C C . ILE A 1 234 ? 7.027 5.867 -4.148 1 93.75 234 ILE A C 1
ATOM 1877 O O . ILE A 1 234 ? 7.969 5.109 -4.383 1 93.75 234 ILE A O 1
ATOM 1881 N N . LEU A 1 235 ? 6.332 6.473 -5.098 1 93.5 235 LEU A N 1
ATOM 1882 C CA . LEU A 1 235 ? 6.52 6.168 -6.516 1 93.5 235 LEU A CA 1
ATOM 1883 C C . LEU A 1 235 ? 7.59 7.062 -7.125 1 93.5 235 LEU A C 1
ATOM 1885 O O . LEU A 1 235 ? 8.008 6.852 -8.266 1 93.5 235 LEU A O 1
ATOM 1889 N N . ASN A 1 236 ? 8.086 8.031 -6.379 1 91.88 236 ASN A N 1
ATOM 1890 C CA . ASN A 1 236 ? 9.031 9.031 -6.875 1 91.88 236 ASN A CA 1
ATOM 1891 C C . ASN A 1 236 ? 8.57 9.617 -8.203 1 91.88 236 ASN A C 1
ATOM 1893 O O . ASN A 1 236 ? 9.297 9.555 -9.203 1 91.88 236 ASN A O 1
ATOM 1897 N N . CYS A 1 237 ? 7.438 10.289 -8.117 1 94 237 CYS A N 1
ATOM 1898 C CA . CYS A 1 237 ? 6.871 10.82 -9.352 1 94 237 CYS A CA 1
ATOM 1899 C C . CYS A 1 237 ? 6.219 12.18 -9.117 1 94 237 CYS A C 1
ATOM 1901 O O . CYS A 1 237 ? 6.062 12.609 -7.973 1 94 237 CYS A O 1
ATOM 1903 N N . MET A 1 238 ? 5.934 12.844 -10.242 1 94 238 MET A N 1
ATOM 1904 C CA . MET A 1 238 ? 5.227 14.117 -10.188 1 94 238 MET A CA 1
ATOM 1905 C C . MET A 1 238 ? 3.738 13.906 -9.938 1 94 238 MET A C 1
ATOM 1907 O O . MET A 1 238 ? 3.205 12.836 -10.227 1 94 238 MET A O 1
ATOM 1911 N N . ASN A 1 239 ? 3.031 14.891 -9.398 1 95.25 239 ASN A N 1
ATOM 1912 C CA . ASN A 1 239 ? 1.601 14.797 -9.133 1 95.25 239 ASN A CA 1
ATOM 1913 C C . ASN A 1 239 ? 0.816 14.422 -10.391 1 95.25 239 ASN A C 1
ATOM 1915 O O . ASN A 1 239 ? -0.092 13.594 -10.328 1 95.25 239 ASN A O 1
ATOM 1919 N N . GLY A 1 240 ? 1.204 14.984 -11.492 1 96.06 240 GLY A N 1
ATOM 1920 C CA . GLY A 1 240 ? 0.466 14.82 -12.734 1 96.06 240 GLY A CA 1
ATOM 1921 C C . GLY A 1 240 ? 0.595 13.422 -13.32 1 96.06 240 GLY A C 1
ATOM 1922 O O . GLY A 1 240 ? -0.203 13.023 -14.172 1 96.06 240 GLY A O 1
ATOM 1923 N N . ASP A 1 241 ? 1.558 12.625 -12.906 1 94.88 241 ASP A N 1
ATOM 1924 C CA . ASP A 1 241 ? 1.799 11.281 -13.438 1 94.88 241 ASP A CA 1
ATOM 1925 C C . ASP A 1 241 ? 0.658 10.336 -13.078 1 94.88 241 ASP A C 1
ATOM 1927 O O . ASP A 1 241 ? 0.477 9.305 -13.719 1 94.88 241 ASP A O 1
ATOM 1931 N N . PHE A 1 242 ? -0.151 10.648 -12.109 1 95.81 242 PHE A N 1
ATOM 1932 C CA . PHE A 1 242 ? -1.292 9.836 -11.711 1 95.81 242 PHE A CA 1
ATOM 1933 C C . PHE A 1 242 ? -2.365 9.836 -12.789 1 95.81 242 PHE A C 1
ATOM 1935 O O . PHE A 1 242 ? -3.279 9.008 -12.758 1 95.81 242 PHE A O 1
ATOM 1942 N N . SER A 1 243 ? -2.287 10.758 -13.695 1 95.75 243 SER A N 1
ATOM 1943 C CA . SER A 1 243 ? -3.271 10.836 -14.773 1 95.75 243 SER A CA 1
ATOM 1944 C C . SER A 1 243 ? -3.074 9.711 -15.781 1 95.75 243 SER A C 1
ATOM 1946 O O . SER A 1 243 ? -3.949 9.453 -16.609 1 95.75 243 SER A O 1
ATOM 1948 N N . TYR A 1 244 ? -1.974 9.016 -15.742 1 93.44 244 TYR A N 1
ATOM 1949 C CA . TYR A 1 244 ? -1.658 7.984 -16.734 1 93.44 244 TYR A CA 1
ATOM 1950 C C . TYR A 1 244 ? -2.656 6.836 -16.656 1 93.44 244 TYR A C 1
ATOM 1952 O O . TYR A 1 244 ? -2.914 6.16 -17.656 1 93.44 244 TYR A O 1
ATOM 1960 N N . VAL A 1 245 ? -3.084 6.555 -15.477 1 93.38 245 VAL A N 1
ATOM 1961 C CA . VAL A 1 245 ? -4.137 5.562 -15.281 1 93.38 245 VAL A CA 1
ATOM 1962 C C . VAL A 1 245 ? -5.25 6.152 -14.422 1 93.38 245 VAL A C 1
ATOM 1964 O O . VAL A 1 245 ? -5.406 5.781 -13.258 1 93.38 245 VAL A O 1
ATOM 1967 N N . LYS A 1 246 ? -6.07 6.852 -15 1 94.69 246 LYS A N 1
ATOM 1968 C CA . LYS A 1 246 ? -7.043 7.684 -14.297 1 94.69 246 LYS A CA 1
ATOM 1969 C C . LYS A 1 246 ? -8 6.832 -13.469 1 94.69 246 LYS A C 1
ATOM 1971 O O . LYS A 1 246 ? -8.258 7.137 -12.297 1 94.69 246 LYS A O 1
ATOM 1976 N N . ASP A 1 247 ? -8.492 5.742 -14.055 1 93.06 247 ASP A N 1
ATOM 1977 C CA . ASP A 1 247 ? -9.484 4.922 -13.367 1 93.06 247 ASP A CA 1
ATOM 1978 C C . ASP A 1 247 ? -8.898 4.285 -12.109 1 93.06 247 ASP A C 1
ATOM 1980 O O . ASP A 1 247 ? -9.539 4.277 -11.055 1 93.06 247 ASP A O 1
ATOM 1984 N N . ALA A 1 248 ? -7.727 3.76 -12.258 1 90.62 248 ALA A N 1
ATOM 1985 C CA . ALA A 1 248 ? -7.047 3.16 -11.117 1 90.62 248 ALA A CA 1
ATOM 1986 C C . ALA A 1 248 ? -6.758 4.203 -10.039 1 90.62 248 ALA A C 1
ATOM 1988 O O . ALA A 1 248 ? -6.863 3.92 -8.844 1 90.62 248 ALA A O 1
ATOM 1989 N N . THR A 1 249 ? -6.348 5.379 -10.508 1 95.06 249 THR A N 1
ATOM 1990 C CA . THR A 1 249 ? -6.051 6.469 -9.594 1 95.06 249 THR A CA 1
ATOM 1991 C C . THR A 1 249 ? -7.305 6.891 -8.828 1 95.06 249 THR A C 1
ATOM 1993 O O . THR A 1 249 ? -7.266 7.062 -7.609 1 95.06 249 THR A O 1
ATOM 1996 N N . LEU A 1 250 ? -8.398 6.996 -9.531 1 96.06 250 LEU A N 1
ATOM 1997 C CA . LEU A 1 250 ? -9.641 7.426 -8.906 1 96.06 250 LEU A CA 1
ATOM 1998 C C . LEU A 1 250 ? -10.133 6.387 -7.898 1 96.06 250 LEU A C 1
ATOM 2000 O O . LEU A 1 250 ? -10.68 6.742 -6.852 1 96.06 250 LEU A O 1
ATOM 2004 N N . GLU A 1 251 ? -9.938 5.172 -8.219 1 93.06 251 GLU A N 1
ATOM 2005 C CA . GLU A 1 251 ? -10.305 4.129 -7.27 1 93.06 251 GLU A CA 1
ATOM 2006 C C . GLU A 1 251 ? -9.469 4.215 -6 1 93.06 251 GLU A C 1
ATOM 2008 O O . GLU A 1 251 ? -9.992 4.086 -4.891 1 93.06 251 GLU A O 1
ATOM 2013 N N . LEU A 1 252 ? -8.211 4.355 -6.188 1 93.38 252 LEU A N 1
ATOM 2014 C CA . LEU A 1 252 ? -7.297 4.504 -5.059 1 93.38 252 LEU A CA 1
ATOM 2015 C C . LEU A 1 252 ? -7.68 5.707 -4.207 1 93.38 252 LEU A C 1
ATOM 2017 O O . LEU A 1 252 ? -7.711 5.613 -2.977 1 93.38 252 LEU A O 1
ATOM 2021 N N . PHE A 1 253 ? -7.949 6.883 -4.883 1 97 253 PHE A N 1
ATOM 2022 C CA . PHE A 1 253 ? -8.328 8.102 -4.18 1 97 253 PHE A CA 1
ATOM 2023 C C . PHE A 1 253 ? -9.648 7.91 -3.438 1 97 253 PHE A C 1
ATOM 2025 O O . PHE A 1 253 ? -9.797 8.359 -2.301 1 97 253 PHE A O 1
ATOM 2032 N N . GLU A 1 254 ? -10.555 7.23 -4.117 1 96.06 254 GLU A N 1
ATOM 2033 C CA . GLU A 1 254 ? -11.859 7.004 -3.502 1 96.06 254 GLU A CA 1
ATOM 2034 C C . GLU A 1 254 ? -11.727 6.203 -2.209 1 96.06 254 GLU A C 1
ATOM 2036 O O . GLU A 1 254 ? -12.336 6.547 -1.195 1 96.06 254 GLU A O 1
ATOM 2041 N N . GLN A 1 255 ? -10.938 5.164 -2.242 1 92.94 255 GLN A N 1
ATOM 2042 C CA . GLN A 1 255 ? -10.734 4.336 -1.059 1 92.94 255 GLN A CA 1
ATOM 2043 C C . GLN A 1 255 ? -10.023 5.117 0.045 1 92.94 255 GLN A C 1
ATOM 2045 O O . GLN A 1 255 ? -10.336 4.957 1.226 1 92.94 255 GLN A O 1
ATOM 2050 N N . THR A 1 256 ? -9.086 5.914 -0.343 1 96 256 THR A N 1
ATOM 2051 C CA . THR A 1 256 ? -8.336 6.723 0.615 1 96 256 THR A CA 1
ATOM 2052 C C . THR A 1 256 ? -9.258 7.723 1.312 1 96 256 THR A C 1
ATOM 2054 O O . THR A 1 256 ? -9.273 7.805 2.541 1 96 256 THR A O 1
ATOM 2057 N N . VAL A 1 257 ? -10.031 8.477 0.493 1 97.75 257 VAL A N 1
ATOM 2058 C CA . VAL A 1 257 ? -10.844 9.547 1.066 1 97.75 257 VAL A CA 1
ATOM 2059 C C . VAL A 1 257 ? -12.016 8.945 1.846 1 97.75 257 VAL A C 1
ATOM 2061 O O . VAL A 1 257 ? -12.453 9.508 2.85 1 97.75 257 VAL A O 1
ATOM 2064 N N . GLU A 1 258 ? -12.5 7.789 1.405 1 96.25 258 GLU A N 1
ATOM 2065 C CA . GLU A 1 258 ? -13.531 7.102 2.172 1 96.25 258 GLU A CA 1
ATOM 2066 C C . GLU A 1 258 ? -13.078 6.84 3.605 1 96.25 258 GLU A C 1
ATOM 2068 O O . GLU A 1 258 ? -13.82 7.094 4.555 1 96.25 258 GLU A O 1
ATOM 2073 N N . GLU A 1 259 ? -11.859 6.309 3.744 1 96.12 259 GLU A N 1
ATOM 2074 C CA . GLU A 1 259 ? -11.32 6.047 5.074 1 96.12 259 GLU A CA 1
ATOM 2075 C C . GLU A 1 259 ? -11.188 7.332 5.879 1 96.12 259 GLU A C 1
ATOM 2077 O O . GLU A 1 259 ? -11.516 7.363 7.07 1 96.12 259 GLU A O 1
ATOM 2082 N N . VAL A 1 260 ? -10.727 8.422 5.246 1 97 260 VAL A N 1
ATOM 2083 C CA . VAL A 1 260 ? -10.547 9.703 5.922 1 97 260 VAL A CA 1
ATOM 2084 C C . VAL A 1 260 ? -11.891 10.203 6.449 1 97 260 VAL A C 1
ATOM 2086 O O . VAL A 1 260 ? -12.016 10.539 7.629 1 97 260 VAL A O 1
ATOM 2089 N N . ILE A 1 261 ? -12.875 10.234 5.535 1 97.44 261 ILE A N 1
ATOM 2090 C CA . ILE A 1 261 ? -14.18 10.789 5.867 1 97.44 261 ILE A CA 1
ATOM 2091 C C . ILE A 1 261 ? -14.844 9.953 6.961 1 97.44 261 ILE A C 1
ATOM 2093 O O . ILE A 1 261 ? -15.383 10.492 7.926 1 97.44 261 ILE A O 1
ATOM 2097 N N . LYS A 1 262 ? -14.75 8.656 6.848 1 96 262 LYS A N 1
ATOM 2098 C CA . LYS A 1 262 ? -15.367 7.773 7.828 1 96 262 LYS A CA 1
ATOM 2099 C C . LYS A 1 262 ? -14.727 7.934 9.203 1 96 262 LYS A C 1
ATOM 2101 O O . LYS A 1 262 ? -15.422 8.008 10.219 1 96 262 LYS A O 1
ATOM 2106 N N . VAL A 1 263 ? -13.438 7.93 9.227 1 96.38 263 VAL A N 1
ATOM 2107 C CA . VAL A 1 263 ? -12.734 8.055 10.492 1 96.38 263 VAL A CA 1
ATOM 2108 C C . VAL A 1 263 ? -13 9.43 11.102 1 96.38 263 VAL A C 1
ATOM 2110 O O . VAL A 1 263 ? -13.32 9.531 12.289 1 96.38 263 VAL A O 1
ATOM 2113 N N . PHE A 1 264 ? -12.938 10.523 10.289 1 95.44 264 PHE A N 1
ATOM 2114 C CA . PHE A 1 264 ? -13.102 11.883 10.789 1 95.44 264 PHE A CA 1
ATOM 2115 C C . PHE A 1 264 ? -14.531 12.117 11.258 1 95.44 264 PHE A C 1
ATOM 2117 O O . PHE A 1 264 ? -14.758 12.805 12.258 1 95.44 264 PHE A O 1
ATOM 2124 N N . SER A 1 265 ? -15.516 11.555 10.516 1 95.44 265 SER A N 1
ATOM 2125 C CA . SER A 1 265 ? -16.922 11.781 10.852 1 95.44 265 SER A CA 1
ATOM 2126 C C . SER A 1 265 ? -17.266 11.172 12.203 1 95.44 265 SER A C 1
ATOM 2128 O O . SER A 1 265 ? -18.281 11.539 12.805 1 95.44 265 SER A O 1
ATOM 2130 N N . GLN A 1 266 ? -16.422 10.281 12.656 1 94.62 266 GLN A N 1
ATOM 2131 C CA . GLN A 1 266 ? -16.703 9.609 13.922 1 94.62 266 GLN A CA 1
ATOM 2132 C C . GLN A 1 266 ? -15.93 10.258 15.062 1 94.62 266 GLN A C 1
ATOM 2134 O O . GLN A 1 266 ? -16.156 9.93 16.234 1 94.62 266 GLN A O 1
ATOM 2139 N N . SER A 1 267 ? -15.078 11.117 14.734 1 91.31 267 SER A N 1
ATOM 2140 C CA . SER A 1 267 ? -14.289 11.789 15.758 1 91.31 267 SER A CA 1
ATOM 2141 C C . SER A 1 267 ? -15.094 12.867 16.469 1 91.31 267 SER A C 1
ATOM 2143 O O . SER A 1 267 ? -15.773 13.672 15.828 1 91.31 267 SER A O 1
ATOM 2145 N N . PRO A 1 268 ? -15.055 12.938 17.75 1 87.69 268 PRO A N 1
ATOM 2146 C CA . PRO A 1 268 ? -15.766 13.984 18.484 1 87.69 268 PRO A CA 1
ATOM 2147 C C . PRO A 1 268 ? -15.305 15.391 18.094 1 87.69 268 PRO A C 1
ATOM 2149 O O . PRO A 1 268 ? -16.078 16.344 18.219 1 87.69 268 PRO A O 1
ATOM 2152 N N . ASP A 1 269 ? -14.18 15.531 17.594 1 85 269 ASP A N 1
ATOM 2153 C CA . ASP A 1 269 ? -13.625 16.844 17.281 1 85 269 ASP A CA 1
ATOM 2154 C C . ASP A 1 269 ? -14.188 17.359 15.961 1 85 269 ASP A C 1
ATOM 2156 O O . ASP A 1 269 ? -14.227 18.578 15.734 1 85 269 ASP A O 1
ATOM 2160 N N . TYR A 1 270 ? -14.703 16.406 15.102 1 91.06 270 TYR A N 1
ATOM 2161 C CA . TYR A 1 270 ? -15.094 16.844 13.773 1 91.06 270 TYR A CA 1
ATOM 2162 C C . TYR A 1 270 ? -16.562 16.531 13.5 1 91.06 270 TYR A C 1
ATOM 2164 O O . TYR A 1 270 ? -17.156 17.062 12.562 1 91.06 270 TYR A O 1
ATOM 2172 N N . LYS A 1 271 ? -17.188 15.727 14.359 1 91.31 271 LYS A N 1
ATOM 2173 C CA . LYS A 1 271 ? -18.531 15.211 14.125 1 91.31 271 LYS A CA 1
ATOM 2174 C C . LYS A 1 271 ? -19.516 16.344 13.898 1 91.31 271 LYS A C 1
ATOM 2176 O O . LYS A 1 271 ? -20.391 16.25 13.023 1 91.31 271 LYS A O 1
ATOM 2181 N N . LYS A 1 272 ? -19.453 17.406 14.664 1 92.31 272 LYS A N 1
ATOM 2182 C CA . LYS A 1 272 ? -20.406 18.5 14.57 1 92.31 272 LYS A CA 1
ATOM 2183 C C . LYS A 1 272 ? -20.266 19.234 13.242 1 92.31 272 LYS A C 1
ATOM 2185 O O . LYS A 1 272 ? -21.234 19.781 12.727 1 92.31 272 LYS A O 1
ATOM 2190 N N . VAL A 1 273 ? -19.047 19.297 12.742 1 93.06 273 VAL A N 1
ATOM 2191 C CA . VAL A 1 273 ? -18.828 19.922 11.445 1 93.06 273 VAL A CA 1
ATOM 2192 C C . VAL A 1 273 ? -19.5 19.109 10.352 1 93.06 273 VAL A C 1
ATOM 2194 O O . VAL A 1 273 ? -20.109 19.672 9.438 1 93.06 273 VAL A O 1
ATOM 2197 N N . PHE A 1 274 ? -19.422 17.781 10.422 1 93.19 274 PHE A N 1
ATOM 2198 C CA . PHE A 1 274 ? -20.031 16.891 9.445 1 93.19 274 PHE A CA 1
ATOM 2199 C C . PHE A 1 274 ? -21.562 16.969 9.516 1 93.19 274 PHE A C 1
ATOM 2201 O O . PHE A 1 274 ? -22.25 16.797 8.508 1 93.19 274 PHE A O 1
ATOM 2208 N N . ASP A 1 275 ? -22.062 17.344 10.641 1 93 275 ASP A N 1
ATOM 2209 C CA . ASP A 1 275 ? -23.516 17.453 10.852 1 93 275 ASP A CA 1
ATOM 2210 C C . ASP A 1 275 ? -23.984 18.891 10.664 1 93 275 ASP A C 1
ATOM 2212 O O . ASP A 1 275 ? -25.141 19.203 10.961 1 93 275 ASP A O 1
ATOM 2216 N N . TYR A 1 276 ? -23.141 19.734 10.219 1 94.62 276 TYR A N 1
ATOM 2217 C CA . TYR A 1 276 ? -23.438 21.156 10.133 1 94.62 276 TYR A CA 1
ATOM 2218 C C . TYR A 1 276 ? -24.609 21.422 9.195 1 94.62 276 TYR A C 1
ATOM 2220 O O . TYR A 1 276 ? -24.703 20.797 8.141 1 94.62 276 TYR A O 1
ATOM 2228 N N . GLU A 1 277 ? -25.5 22.266 9.523 1 92.88 277 GLU A N 1
ATOM 2229 C CA . GLU A 1 277 ? -26.625 22.734 8.727 1 92.88 277 GLU A CA 1
ATOM 2230 C C . GLU A 1 277 ? -26.609 24.266 8.602 1 92.88 277 GLU A C 1
ATOM 2232 O O . GLU A 1 277 ? -26.391 24.969 9.586 1 92.88 277 GLU A O 1
ATOM 2237 N N . ASN A 1 278 ? -26.859 24.75 7.355 1 94.69 278 ASN A N 1
ATOM 2238 C CA . ASN A 1 278 ? -26.906 26.188 7.121 1 94.69 278 ASN A CA 1
ATOM 2239 C C . ASN A 1 278 ? -28.094 26.828 7.844 1 94.69 278 ASN A C 1
ATOM 2241 O O . ASN A 1 278 ? -29.188 26.281 7.863 1 94.69 278 ASN A O 1
ATOM 2245 N N . LYS A 1 279 ? -27.75 27.844 8.469 1 93.38 279 LYS A N 1
ATOM 2246 C CA . LYS A 1 279 ? -28.781 28.594 9.188 1 93.38 279 LYS A CA 1
ATOM 2247 C C . LYS A 1 279 ? -28.484 30.078 9.172 1 93.38 279 LYS A C 1
ATOM 2249 O O . LYS A 1 279 ? -27.391 30.5 8.766 1 93.38 279 LYS A O 1
ATOM 2254 N N . GLU A 1 280 ? -29.453 30.844 9.57 1 90.38 280 GLU A N 1
ATOM 2255 C CA . GLU A 1 280 ? -29.297 32.312 9.617 1 90.38 280 GLU A CA 1
ATOM 2256 C C . GLU A 1 280 ? -28.172 32.688 10.562 1 90.38 280 GLU A C 1
ATOM 2258 O O . GLU A 1 280 ? -28.016 32.094 11.633 1 90.38 280 GLU A O 1
ATOM 2263 N N . ASN A 1 281 ? -27.375 33.812 10.25 1 91 281 ASN A N 1
ATOM 2264 C CA . ASN A 1 281 ? -26.297 34.406 11.039 1 91 281 ASN A CA 1
ATOM 2265 C C . ASN A 1 281 ? -25.141 33.406 11.211 1 91 281 ASN A C 1
ATOM 2267 O O . ASN A 1 281 ? -24.375 33.5 12.172 1 91 281 ASN A O 1
ATOM 2271 N N . MET A 1 282 ? -25.203 32.344 10.422 1 95.12 282 MET A N 1
ATOM 2272 C CA . MET A 1 282 ? -24.109 31.359 10.383 1 95.12 282 MET A CA 1
ATOM 2273 C C . MET A 1 282 ? -23.469 31.328 9 1 95.12 282 MET A C 1
ATOM 2275 O O . MET A 1 282 ? -24.094 31.688 8 1 95.12 282 MET A O 1
ATOM 2279 N N . PRO A 1 283 ? -22.141 31 8.992 1 94.81 283 PRO A N 1
ATOM 2280 C CA . PRO A 1 283 ? -21.547 30.844 7.664 1 94.81 283 PRO A CA 1
ATOM 2281 C C . PRO A 1 283 ? -22.266 29.797 6.82 1 94.81 283 PRO A C 1
ATOM 2283 O O . PRO A 1 283 ? -22.672 28.75 7.336 1 94.81 283 PRO A O 1
ATOM 2286 N N . LEU A 1 284 ? -22.453 30.156 5.578 1 94.5 284 LEU A N 1
ATOM 2287 C CA . LEU A 1 284 ? -23.016 29.188 4.656 1 94.5 284 LEU A CA 1
ATOM 2288 C C . LEU A 1 284 ? -21.938 28.234 4.133 1 94.5 284 LEU A C 1
ATOM 2290 O O . LEU A 1 284 ? -20.953 28.688 3.545 1 94.5 284 LEU A O 1
ATOM 2294 N N . LEU A 1 285 ? -22.203 26.938 4.441 1 94.88 285 LEU A N 1
ATOM 2295 C CA . LEU A 1 285 ? -21.156 25.969 4.133 1 94.88 285 LEU A CA 1
ATOM 2296 C C . LEU A 1 285 ? -21.719 24.812 3.297 1 94.88 285 LEU A C 1
ATOM 2298 O O . LEU A 1 285 ? -22.891 24.453 3.43 1 94.88 285 LEU A O 1
ATOM 2302 N N . ASP A 1 286 ? -20.922 24.266 2.438 1 93.81 286 ASP A N 1
ATOM 2303 C CA . ASP A 1 286 ? -21.219 23.062 1.682 1 93.81 286 ASP A CA 1
ATOM 2304 C C . ASP A 1 286 ? -20.5 21.844 2.283 1 93.81 286 ASP A C 1
ATOM 2306 O O . ASP A 1 286 ? -19.281 21.75 2.215 1 93.81 286 ASP A O 1
ATOM 2310 N N . VAL A 1 287 ? -21.25 20.938 2.893 1 93.88 287 VAL A N 1
ATOM 2311 C CA . VAL A 1 287 ? -20.656 19.766 3.533 1 93.88 287 VAL A CA 1
ATOM 2312 C C . VAL A 1 287 ? -20.969 18.516 2.707 1 93.88 287 VAL A C 1
ATOM 2314 O O . VAL A 1 287 ? -20.906 17.406 3.219 1 93.88 287 VAL A O 1
ATOM 2317 N N . SER A 1 288 ? -21.312 18.703 1.439 1 93.19 288 SER A N 1
ATOM 2318 C CA . SER A 1 288 ? -21.75 17.609 0.588 1 93.19 288 SER A CA 1
ATOM 2319 C C . SER A 1 288 ? -20.594 16.672 0.236 1 93.19 288 SER A C 1
ATOM 2321 O O . SER A 1 288 ? -20.828 15.547 -0.22 1 93.19 288 SER A O 1
ATOM 2323 N N . PHE A 1 289 ? -19.391 17.062 0.54 1 92.12 289 PHE A N 1
ATOM 2324 C CA . PHE A 1 289 ? -18.219 16.25 0.227 1 92.12 289 PHE A CA 1
ATOM 2325 C C . PHE A 1 289 ? -18.25 14.93 0.986 1 92.12 289 PHE A C 1
ATOM 2327 O O . PHE A 1 289 ? -17.641 13.945 0.561 1 92.12 289 PHE A O 1
ATOM 2334 N N . LYS A 1 290 ? -19 14.852 2.072 1 93.81 290 LYS A N 1
ATOM 2335 C CA . LYS A 1 290 ? -19.062 13.68 2.934 1 93.81 290 LYS A CA 1
ATOM 2336 C C . LYS A 1 290 ? -19.984 12.609 2.344 1 93.81 290 LYS A C 1
ATOM 2338 O O . LYS A 1 290 ? -19.953 11.453 2.764 1 93.81 290 LYS A O 1
ATOM 2343 N N . ASP A 1 291 ? -20.797 12.953 1.378 1 93.06 291 ASP A N 1
ATOM 2344 C CA . ASP A 1 291 ? -21.906 12.102 0.966 1 93.06 291 ASP A CA 1
ATOM 2345 C C . ASP A 1 291 ? -21.547 11.289 -0.278 1 93.06 291 ASP A C 1
ATOM 2347 O O . ASP A 1 291 ? -22.219 10.32 -0.613 1 93.06 291 ASP A O 1
ATOM 2351 N N . ASP A 1 292 ? -20.5 11.664 -0.964 1 96.38 292 ASP A N 1
ATOM 2352 C CA . ASP A 1 292 ? -20.109 11.016 -2.213 1 96.38 292 ASP A CA 1
ATOM 2353 C C . ASP A 1 292 ? -18.594 10.93 -2.34 1 96.38 292 ASP A C 1
ATOM 2355 O O . ASP A 1 292 ? -17.953 11.852 -2.844 1 96.38 292 ASP A O 1
ATOM 2359 N N . TYR A 1 293 ? -18.141 9.742 -1.952 1 96.19 293 TYR A N 1
ATOM 2360 C CA . TYR A 1 293 ? -16.688 9.555 -1.922 1 96.19 293 TYR A CA 1
ATOM 2361 C C . TYR A 1 293 ? -16.109 9.617 -3.326 1 96.19 293 TYR A C 1
ATOM 2363 O O . TYR A 1 293 ? -14.984 10.102 -3.514 1 96.19 293 TYR A O 1
ATOM 2371 N N . ARG A 1 294 ? -16.828 9.102 -4.344 1 96 294 ARG A N 1
ATOM 2372 C CA . ARG A 1 294 ? -16.344 9.156 -5.715 1 96 294 ARG A CA 1
ATOM 2373 C C . ARG A 1 294 ? -16.234 10.602 -6.203 1 96 294 ARG A C 1
ATOM 2375 O O . ARG A 1 294 ? -15.25 10.969 -6.84 1 96 294 ARG A O 1
ATOM 2382 N N . LYS A 1 295 ? -17.203 11.406 -5.918 1 97.31 295 LYS A N 1
ATOM 2383 C CA . LYS A 1 295 ? -17.172 12.82 -6.285 1 97.31 295 LYS A CA 1
ATOM 2384 C C . LYS A 1 295 ? -16.016 13.547 -5.594 1 97.31 295 LYS A C 1
ATOM 2386 O O . LYS A 1 295 ? -15.352 14.391 -6.203 1 97.31 295 LYS A O 1
ATOM 2391 N N . LEU A 1 296 ? -15.883 13.281 -4.344 1 97.75 296 LEU A N 1
ATOM 2392 C CA . LEU A 1 296 ? -14.773 13.867 -3.611 1 97.75 296 LEU A CA 1
ATOM 2393 C C . LEU A 1 296 ? -13.438 13.445 -4.219 1 97.75 296 LEU A C 1
ATOM 2395 O O . LEU A 1 296 ? -12.523 14.266 -4.344 1 97.75 296 LEU A O 1
ATOM 2399 N N . ALA A 1 297 ? -13.312 12.141 -4.562 1 97.88 297 ALA A N 1
ATOM 2400 C CA . ALA A 1 297 ? -12.102 11.641 -5.211 1 97.88 297 ALA A CA 1
ATOM 2401 C C . ALA A 1 297 ? -11.844 12.367 -6.523 1 97.88 297 ALA A C 1
ATOM 2403 O O . ALA A 1 297 ? -10.695 12.68 -6.852 1 97.88 297 ALA A O 1
ATOM 2404 N N . GLU A 1 298 ? -12.867 12.625 -7.281 1 98.06 298 GLU A N 1
ATOM 2405 C CA . GLU A 1 298 ? -12.742 13.359 -8.531 1 98.06 298 GLU A CA 1
ATOM 2406 C C . GLU A 1 298 ? -12.266 14.789 -8.289 1 98.06 298 GLU A C 1
ATOM 2408 O O . GLU A 1 298 ? -11.461 15.32 -9.062 1 98.06 298 GLU A O 1
ATOM 2413 N N . TRP A 1 299 ? -12.836 15.375 -7.324 1 97.62 299 TRP A N 1
ATOM 2414 C CA . TRP A 1 299 ? -12.391 16.719 -6.949 1 97.62 299 TRP A CA 1
ATOM 2415 C C . TRP A 1 299 ? -10.922 16.719 -6.555 1 97.62 299 TRP A C 1
ATOM 2417 O O . TRP A 1 299 ? -10.156 17.578 -6.973 1 97.62 299 TRP A O 1
ATOM 2427 N N . VAL A 1 300 ? -10.508 15.734 -5.727 1 97.81 300 VAL A N 1
ATOM 2428 C CA . VAL A 1 300 ? -9.117 15.578 -5.316 1 97.81 300 VAL A CA 1
ATOM 2429 C C . VAL A 1 300 ? -8.234 15.398 -6.551 1 97.81 300 VAL A C 1
ATOM 2431 O O . VAL A 1 300 ? -7.145 15.969 -6.629 1 97.81 300 VAL A O 1
ATOM 2434 N N . TYR A 1 301 ? -8.688 14.562 -7.438 1 97.94 301 TYR A N 1
ATOM 2435 C CA . TYR A 1 301 ? -7.969 14.344 -8.688 1 97.94 301 TYR A CA 1
ATOM 2436 C C . TYR A 1 301 ? -7.777 15.648 -9.445 1 97.94 301 TYR A C 1
ATOM 2438 O O . TYR A 1 301 ? -6.684 15.938 -9.938 1 97.94 301 TYR A O 1
ATOM 2446 N N . GLN A 1 302 ? -8.828 16.438 -9.547 1 97.75 302 GLN A N 1
ATOM 2447 C CA . GLN A 1 302 ? -8.758 17.719 -10.242 1 97.75 302 GLN A CA 1
ATOM 2448 C C . GLN A 1 302 ? -7.734 18.641 -9.578 1 97.75 302 GLN A C 1
ATOM 2450 O O . GLN A 1 302 ? -6.906 19.25 -10.266 1 97.75 302 GLN A O 1
ATOM 2455 N N . ILE A 1 303 ? -7.699 18.75 -8.344 1 95.38 303 ILE A N 1
ATOM 2456 C CA . ILE A 1 303 ? -6.828 19.656 -7.605 1 95.38 303 ILE A CA 1
ATOM 2457 C C . ILE A 1 303 ? -5.395 19.125 -7.625 1 95.38 303 ILE A C 1
ATOM 2459 O O . ILE A 1 303 ? -4.469 19.844 -8 1 95.38 303 ILE A O 1
ATOM 2463 N N . GLY A 1 304 ? -5.238 17.891 -7.207 1 94.56 304 GLY A N 1
ATOM 2464 C CA . GLY A 1 304 ? -3.916 17.328 -6.969 1 94.56 304 GLY A CA 1
ATOM 2465 C C . GLY A 1 304 ? -3.205 16.922 -8.242 1 94.56 304 GLY A C 1
ATOM 2466 O O . GLY A 1 304 ? -1.991 17.078 -8.367 1 94.56 304 GLY A O 1
ATOM 2467 N N . VAL A 1 305 ? -3.924 16.344 -9.172 1 96.44 305 VAL A N 1
ATOM 2468 C CA . VAL A 1 305 ? -3.301 15.719 -10.328 1 96.44 305 VAL A CA 1
ATOM 2469 C C . VAL A 1 305 ? -3.348 16.672 -11.523 1 96.44 305 VAL A C 1
ATOM 2471 O O . VAL A 1 305 ? -2.406 16.719 -12.32 1 96.44 305 VAL A O 1
ATOM 2474 N N . VAL A 1 306 ? -4.434 17.359 -11.68 1 96.69 306 VAL A N 1
ATOM 2475 C CA . VAL A 1 306 ? -4.598 18.234 -12.844 1 96.69 306 VAL A CA 1
ATOM 2476 C C . VAL A 1 306 ? -4.059 19.625 -12.531 1 96.69 306 VAL A C 1
ATOM 2478 O O . VAL A 1 306 ? -3.066 20.062 -13.117 1 96.69 306 VAL A O 1
ATOM 2481 N N . ASP A 1 307 ? -4.617 20.344 -11.586 1 93.75 307 ASP A N 1
ATOM 2482 C CA . ASP A 1 307 ? -4.254 21.719 -11.273 1 93.75 307 ASP A CA 1
ATOM 2483 C C . ASP A 1 307 ? -2.811 21.812 -10.781 1 93.75 307 ASP A C 1
ATOM 2485 O O . ASP A 1 307 ? -2.088 22.75 -11.125 1 93.75 307 ASP A O 1
ATOM 2489 N N . CYS A 1 308 ? -2.41 20.875 -9.953 1 91 308 CYS A N 1
ATOM 2490 C CA . CYS A 1 308 ? -1.062 20.875 -9.398 1 91 308 CYS A CA 1
ATOM 2491 C C . CYS A 1 308 ? -0.188 19.828 -10.07 1 91 308 CYS A C 1
ATOM 2493 O O . CYS A 1 308 ? 0.779 19.344 -9.477 1 91 308 CYS A O 1
ATOM 2495 N N . GLY A 1 309 ? -0.545 19.422 -11.234 1 92.31 309 GLY A N 1
ATOM 2496 C CA . GLY A 1 309 ? 0.104 18.312 -11.93 1 92.31 309 GLY A CA 1
ATOM 2497 C C . GLY A 1 309 ? 1.577 18.562 -12.195 1 92.31 309 GLY A C 1
ATOM 2498 O O . GLY A 1 309 ? 2.375 17.625 -12.219 1 92.31 309 GLY A O 1
ATOM 2499 N N . GLY A 1 310 ? 1.931 19.812 -12.438 1 91.31 310 GLY A N 1
ATOM 2500 C CA . GLY A 1 310 ? 3.314 20.156 -12.719 1 91.31 310 GLY A CA 1
ATOM 2501 C C . GLY A 1 310 ? 4.176 20.234 -11.477 1 91.31 310 GLY A C 1
ATOM 2502 O O . GLY A 1 310 ? 5.391 20.453 -11.562 1 91.31 310 GLY A O 1
ATOM 2503 N N . ASN A 1 311 ? 3.645 19.938 -10.32 1 87.19 311 ASN A N 1
ATOM 2504 C CA . ASN A 1 311 ? 4.355 20.094 -9.055 1 87.19 311 ASN A CA 1
ATOM 2505 C C . ASN A 1 311 ? 4.859 18.75 -8.531 1 87.19 311 ASN A C 1
ATOM 2507 O O . ASN A 1 311 ? 4.379 17.688 -8.953 1 87.19 311 ASN A O 1
ATOM 2511 N N . SER A 1 312 ? 5.91 18.812 -7.73 1 90.19 312 SER A N 1
ATOM 2512 C CA . SER A 1 312 ? 6.328 17.734 -6.836 1 90.19 312 SER A CA 1
ATOM 2513 C C . SER A 1 312 ? 5.801 17.953 -5.422 1 90.19 312 SER A C 1
ATOM 2515 O O . SER A 1 312 ? 5.867 19.078 -4.898 1 90.19 312 SER A O 1
ATOM 2517 N N . SER A 1 313 ? 5.191 16.891 -4.945 1 91.06 313 SER A N 1
ATOM 2518 C CA . SER A 1 313 ? 4.73 17.062 -3.568 1 91.06 313 SER A CA 1
ATOM 2519 C C . SER A 1 313 ? 5.891 17.375 -2.633 1 91.06 313 SER A C 1
ATOM 2521 O O . SER A 1 313 ? 7.035 17 -2.896 1 91.06 313 SER A O 1
ATOM 2523 N N . SER A 1 314 ? 5.59 18.188 -1.597 1 83.94 314 SER A N 1
ATOM 2524 C CA . SER A 1 314 ? 6.617 18.531 -0.618 1 83.94 314 SER A CA 1
ATOM 2525 C C . SER A 1 314 ? 7.184 17.281 0.047 1 83.94 314 SER A C 1
ATOM 2527 O O . SER A 1 314 ? 8.383 17.219 0.345 1 83.94 314 SER A O 1
ATOM 2529 N N . MET A 1 315 ? 6.414 16.266 0.2 1 89.44 315 MET A N 1
ATOM 2530 C CA . MET A 1 315 ? 6.859 15.039 0.85 1 89.44 315 MET A CA 1
ATOM 2531 C C . MET A 1 315 ? 7.82 14.266 -0.046 1 89.44 315 MET A C 1
ATOM 2533 O O . MET A 1 315 ? 8.812 13.711 0.433 1 89.44 315 MET A O 1
ATOM 2537 N N . ARG A 1 316 ? 7.508 14.211 -1.302 1 92.19 316 ARG A N 1
ATOM 2538 C CA . ARG A 1 316 ? 8.453 13.594 -2.23 1 92.19 316 ARG A CA 1
ATOM 2539 C C . ARG A 1 316 ? 9.805 14.297 -2.174 1 92.19 316 ARG A C 1
ATOM 2541 O O . ARG A 1 316 ? 10.852 13.633 -2.158 1 92.19 316 ARG A O 1
ATOM 2548 N N . GLN A 1 317 ? 9.766 15.648 -2.115 1 86.19 317 GLN A N 1
ATOM 2549 C CA . GLN A 1 317 ? 10.992 16.438 -2.037 1 86.19 317 GLN A CA 1
ATOM 2550 C C . GLN A 1 317 ? 11.758 16.125 -0.755 1 86.19 317 GLN A C 1
ATOM 2552 O O . GLN A 1 317 ? 12.992 16.047 -0.765 1 86.19 317 GLN A O 1
ATOM 2557 N N . ASP A 1 318 ? 11.039 15.992 0.303 1 86.19 318 ASP A N 1
ATOM 2558 C CA . ASP A 1 318 ? 11.672 15.664 1.577 1 86.19 318 ASP A CA 1
ATOM 2559 C C . ASP A 1 318 ? 12.344 14.297 1.522 1 86.19 318 ASP A C 1
ATOM 2561 O O . ASP A 1 318 ? 13.445 14.117 2.045 1 86.19 318 ASP A O 1
ATOM 2565 N N . VAL A 1 319 ? 11.695 13.328 0.891 1 90 319 VAL A N 1
ATOM 2566 C CA . VAL A 1 319 ? 12.242 11.977 0.787 1 90 319 VAL A CA 1
ATOM 2567 C C . VAL A 1 319 ? 13.508 11.992 -0.069 1 90 319 VAL A C 1
ATOM 2569 O O . VAL A 1 319 ? 14.531 11.422 0.312 1 90 319 VAL A O 1
ATOM 2572 N N . ILE A 1 320 ? 13.438 12.703 -1.182 1 86.44 320 ILE A N 1
ATOM 2573 C CA . ILE A 1 320 ? 14.57 12.789 -2.098 1 86.44 320 ILE A CA 1
ATOM 2574 C C . ILE A 1 320 ? 15.758 13.43 -1.388 1 86.44 320 ILE A C 1
ATOM 2576 O O . ILE A 1 320 ? 16.906 13.031 -1.604 1 86.44 320 ILE A O 1
ATOM 2580 N N . ASN A 1 321 ? 15.477 14.344 -0.501 1 85.38 321 ASN A N 1
ATOM 2581 C CA . ASN A 1 321 ? 16.516 15.086 0.199 1 85.38 321 ASN A CA 1
ATOM 2582 C C . ASN A 1 321 ? 16.859 14.445 1.543 1 85.38 321 ASN A C 1
ATOM 2584 O O . ASN A 1 321 ? 17.562 15.039 2.357 1 85.38 321 ASN A O 1
ATOM 2588 N N . LYS A 1 322 ? 16.312 13.242 1.787 1 88.06 322 LYS A N 1
ATOM 2589 C CA . LYS A 1 322 ? 16.594 12.43 2.967 1 88.06 322 LYS A CA 1
ATOM 2590 C C . LYS A 1 322 ? 16.234 13.18 4.25 1 88.06 322 LYS A C 1
ATOM 2592 O O . LYS A 1 322 ? 17.016 13.188 5.203 1 88.06 322 LYS A O 1
ATOM 2597 N N . ARG A 1 323 ? 15.172 13.875 4.246 1 83.31 323 ARG A N 1
ATOM 2598 C CA . ARG A 1 323 ? 14.648 14.617 5.391 1 83.31 323 ARG A CA 1
ATOM 2599 C C . ARG A 1 323 ? 13.469 13.883 6.023 1 83.31 323 ARG A C 1
ATOM 2601 O O . ARG A 1 323 ? 12.938 12.93 5.441 1 83.31 323 ARG A O 1
ATOM 2608 N N . GLY A 1 324 ? 13.195 14.297 7.27 1 85.69 324 GLY A N 1
ATOM 2609 C CA . GLY A 1 324 ? 11.969 13.805 7.883 1 85.69 324 GLY A CA 1
ATOM 2610 C C . GLY A 1 324 ? 10.719 14.211 7.125 1 85.69 324 GLY A C 1
ATOM 2611 O O . GLY A 1 324 ? 10.703 15.242 6.445 1 85.69 324 GLY A O 1
ATOM 2612 N N . THR A 1 325 ? 9.711 13.367 7.191 1 88 325 THR A N 1
ATOM 2613 C CA . THR A 1 325 ? 8.492 13.633 6.438 1 88 325 THR A CA 1
ATOM 2614 C C . THR A 1 325 ? 7.297 13.789 7.379 1 88 325 THR A C 1
ATOM 2616 O O . THR A 1 325 ? 7.402 13.508 8.578 1 88 325 THR A O 1
ATOM 2619 N N . GLU A 1 326 ? 6.188 14.234 6.879 1 86.19 326 GLU A N 1
ATOM 2620 C CA . GLU A 1 326 ? 4.977 14.484 7.652 1 86.19 326 GLU A CA 1
ATOM 2621 C C . GLU A 1 326 ? 3.992 13.328 7.531 1 86.19 326 GLU A C 1
ATOM 2623 O O . GLU A 1 326 ? 2.799 13.492 7.793 1 86.19 326 GLU A O 1
ATOM 2628 N N . ILE A 1 327 ? 4.457 12.133 7.133 1 91.75 327 ILE A N 1
ATOM 2629 C CA . ILE A 1 327 ? 3.582 11 6.82 1 91.75 327 ILE A CA 1
ATOM 2630 C C . ILE A 1 327 ? 2.729 10.664 8.039 1 91.75 327 ILE A C 1
ATOM 2632 O O . ILE A 1 327 ? 1.552 10.32 7.906 1 91.75 327 ILE A O 1
ATOM 2636 N N . ASP A 1 328 ? 3.221 10.781 9.281 1 89.56 328 ASP A N 1
ATOM 2637 C CA . ASP A 1 328 ? 2.508 10.422 10.508 1 89.56 328 ASP A CA 1
ATOM 2638 C C . ASP A 1 328 ? 1.408 11.438 10.812 1 89.56 328 ASP A C 1
ATOM 2640 O O . ASP A 1 328 ? 0.472 11.141 11.555 1 89.56 328 ASP A O 1
ATOM 2644 N N . PHE A 1 329 ? 1.5 12.617 10.219 1 88 329 PHE A N 1
ATOM 2645 C CA . PHE A 1 329 ? 0.54 13.688 10.453 1 88 329 PHE A CA 1
ATOM 2646 C C . PHE A 1 329 ? -0.43 13.812 9.289 1 88 329 PHE A C 1
ATOM 2648 O O . PHE A 1 329 ? -1.287 14.703 9.273 1 88 329 PHE A O 1
ATOM 2655 N N . ILE A 1 330 ? -0.257 13.008 8.305 1 91.62 330 ILE A N 1
ATOM 2656 C CA . ILE A 1 330 ? -1.177 12.922 7.172 1 91.62 330 ILE A CA 1
ATOM 2657 C C . ILE A 1 330 ? -1.892 11.578 7.191 1 91.62 330 ILE A C 1
ATOM 2659 O O . ILE A 1 330 ? -2.777 11.344 8.023 1 91.62 330 ILE A O 1
ATOM 2663 N N . ASN A 1 331 ? -1.352 10.625 6.367 1 95.44 331 ASN A N 1
ATOM 2664 C CA . ASN A 1 331 ? -1.985 9.312 6.398 1 95.44 331 ASN A CA 1
ATOM 2665 C C . ASN A 1 331 ? -1.884 8.672 7.777 1 95.44 331 ASN A C 1
ATOM 2667 O O . ASN A 1 331 ? -2.811 7.988 8.219 1 95.44 331 ASN A O 1
ATOM 2671 N N . GLY A 1 332 ? -0.827 8.891 8.422 1 93.69 332 GLY A N 1
ATOM 2672 C CA . GLY A 1 332 ? -0.629 8.328 9.742 1 93.69 332 GLY A CA 1
ATOM 2673 C C . GLY A 1 332 ? -1.617 8.859 10.766 1 93.69 332 GLY A C 1
ATOM 2674 O O . GLY A 1 332 ? -1.979 8.148 11.711 1 93.69 332 GLY A O 1
ATOM 2675 N N . TYR A 1 333 ? -2.043 10.055 10.617 1 92.75 333 TYR A N 1
ATOM 2676 C CA . TYR A 1 333 ? -3.029 10.617 11.531 1 92.75 333 TYR A CA 1
ATOM 2677 C C . TYR A 1 333 ? -4.355 9.875 11.43 1 92.75 333 TYR A C 1
ATOM 2679 O O . TYR A 1 333 ? -5.027 9.656 12.438 1 92.75 333 TYR A O 1
ATOM 2687 N N . VAL A 1 334 ? -4.789 9.539 10.25 1 95.75 334 VAL A N 1
ATOM 2688 C CA . VAL A 1 334 ? -6.012 8.758 10.047 1 95.75 334 VAL A CA 1
ATOM 2689 C C . VAL A 1 334 ? -5.918 7.441 10.805 1 95.75 334 VAL A C 1
ATOM 2691 O O . VAL A 1 334 ? -6.863 7.047 11.492 1 95.75 334 VAL A O 1
ATOM 2694 N N . VAL A 1 335 ? -4.75 6.801 10.672 1 94.69 335 VAL A N 1
ATOM 2695 C CA . VAL A 1 335 ? -4.512 5.512 11.312 1 94.69 335 VAL A CA 1
ATOM 2696 C C . VAL A 1 335 ? -4.57 5.676 12.836 1 94.69 335 VAL A C 1
ATOM 2698 O O . VAL A 1 335 ? -5.258 4.914 13.516 1 94.69 335 VAL A O 1
ATOM 2701 N N . LYS A 1 336 ? -3.91 6.672 13.32 1 93.25 336 LYS A N 1
ATOM 2702 C CA . LYS A 1 336 ? -3.883 6.926 14.758 1 93.25 336 LYS A CA 1
ATOM 2703 C C . LYS A 1 336 ? -5.285 7.207 15.297 1 93.25 336 LYS A C 1
ATOM 2705 O O . LYS A 1 336 ? -5.668 6.691 16.344 1 93.25 336 LYS A O 1
ATOM 2710 N N . LEU A 1 337 ? -5.977 8.039 14.602 1 93.94 337 LEU A N 1
ATOM 2711 C CA . LEU A 1 337 ? -7.332 8.383 15.016 1 93.94 337 LEU A CA 1
ATOM 2712 C C . LEU A 1 337 ? -8.242 7.16 14.969 1 93.94 337 LEU A C 1
ATOM 2714 O O . LEU A 1 337 ? -9.062 6.961 15.867 1 93.94 337 LEU A O 1
ATOM 2718 N N . GLY A 1 338 ? -8.148 6.395 13.852 1 95.62 338 GLY A N 1
ATOM 2719 C CA . GLY A 1 338 ? -8.922 5.164 13.773 1 95.62 338 GLY A CA 1
ATOM 2720 C C . GLY A 1 338 ? -8.68 4.23 14.945 1 95.62 338 GLY A C 1
ATOM 2721 O O . GLY A 1 338 ? -9.617 3.672 15.508 1 95.62 338 GLY A O 1
ATOM 2722 N N . LYS A 1 339 ? -7.453 4.07 15.328 1 94.19 339 LYS A N 1
ATOM 2723 C CA . LYS A 1 339 ? -7.09 3.234 16.469 1 94.19 339 LYS A CA 1
ATOM 2724 C C . LYS A 1 339 ? -7.652 3.807 17.766 1 94.19 339 LYS A C 1
ATOM 2726 O O . LYS A 1 339 ? -8.18 3.066 18.594 1 94.19 339 LYS A O 1
ATOM 2731 N N . LYS A 1 340 ? -7.543 5.09 17.906 1 92.56 340 LYS A N 1
ATOM 2732 C CA . LYS A 1 340 ? -8.062 5.762 19.094 1 92.56 340 LYS A CA 1
ATOM 2733 C C . LYS A 1 340 ? -9.562 5.551 19.234 1 92.56 340 LYS A C 1
ATOM 2735 O O . LYS A 1 340 ? -10.078 5.43 20.344 1 92.56 340 LYS A O 1
ATOM 2740 N N . LEU A 1 341 ? -10.242 5.559 18.172 1 95.19 341 LEU A N 1
ATOM 2741 C CA . LEU A 1 341 ? -11.688 5.371 18.156 1 95.19 341 LEU A CA 1
ATOM 2742 C C . LEU A 1 341 ? -12.047 3.893 18.203 1 95.19 341 LEU A C 1
ATOM 2744 O O . LEU A 1 341 ? -13.227 3.533 18.156 1 95.19 341 LEU A O 1
ATOM 2748 N N . GLU A 1 342 ? -10.992 3.002 18.281 1 95.94 342 GLU A N 1
ATOM 2749 C CA . GLU A 1 342 ? -11.148 1.554 18.359 1 95.94 342 GLU A CA 1
ATOM 2750 C C . GLU A 1 342 ? -11.93 1.013 17.172 1 95.94 342 GLU A C 1
ATOM 2752 O O . GLU A 1 342 ? -12.797 0.149 17.312 1 95.94 342 GLU A O 1
ATOM 2757 N N . LEU A 1 343 ? -11.641 1.566 16.078 1 94.56 343 LEU A N 1
ATOM 2758 C CA . LEU A 1 343 ? -12.234 1.067 14.836 1 94.56 343 LEU A CA 1
ATOM 2759 C C . LEU A 1 343 ? -11.492 -0.163 14.336 1 94.56 343 LEU A C 1
ATOM 2761 O O . LEU A 1 343 ? -10.352 -0.412 14.742 1 94.56 343 LEU A O 1
ATOM 2765 N N . SER A 1 344 ? -12.148 -0.936 13.477 1 89.81 344 SER A N 1
ATOM 2766 C CA . SER A 1 344 ? -11.5 -2.068 12.828 1 89.81 344 SER A CA 1
ATOM 2767 C C . SER A 1 344 ? -10.391 -1.604 11.883 1 89.81 344 SER A C 1
ATOM 2769 O O . SER A 1 344 ? -10.523 -0.573 11.219 1 89.81 344 SER A O 1
ATOM 2771 N N . SER A 1 345 ? -9.32 -2.453 11.805 1 86.69 345 SER A N 1
ATOM 2772 C CA . SER A 1 345 ? -8.195 -2.115 10.938 1 86.69 345 SER A CA 1
ATOM 2773 C C . SER A 1 345 ? -8.633 -1.969 9.484 1 86.69 345 SER A C 1
ATOM 2775 O O . SER A 1 345 ? -8 -1.252 8.711 1 86.69 345 SER A O 1
ATOM 2777 N N . SER A 1 346 ? -9.719 -2.557 9.141 1 85 346 SER A N 1
ATOM 2778 C CA . SER A 1 346 ? -10.242 -2.477 7.781 1 85 346 SER A CA 1
ATOM 2779 C C . SER A 1 346 ? -10.719 -1.064 7.457 1 85 346 SER A C 1
ATOM 2781 O O . SER A 1 346 ? -10.875 -0.71 6.285 1 85 346 SER A O 1
ATOM 2783 N N . GLU A 1 347 ? -10.875 -0.245 8.477 1 91.56 347 GLU A N 1
ATOM 2784 C CA . GLU A 1 347 ? -11.438 1.089 8.289 1 91.56 347 GLU A CA 1
ATOM 2785 C C . GLU A 1 347 ? -10.344 2.111 8 1 91.56 347 GLU A C 1
ATOM 2787 O O . GLU A 1 347 ? -10.633 3.266 7.68 1 91.56 347 GLU A O 1
ATOM 2792 N N . TYR A 1 348 ? -9.148 1.731 8.117 1 94.19 348 TYR A N 1
ATOM 2793 C CA . TYR A 1 348 ? -8.07 2.664 7.816 1 94.19 348 TYR A CA 1
ATOM 2794 C C . TYR A 1 348 ? -6.891 1.944 7.168 1 94.19 348 TYR A C 1
ATOM 2796 O O . TYR A 1 348 ? -5.75 2.406 7.25 1 94.19 348 TYR A O 1
ATOM 2804 N N . LYS A 1 349 ? -7.059 0.867 6.578 1 91.56 349 LYS A N 1
ATOM 2805 C CA . LYS A 1 349 ? -6.031 -0.02 6.043 1 91.56 349 LYS A CA 1
ATOM 2806 C C . LYS A 1 349 ? -5.281 0.641 4.891 1 91.56 349 LYS A C 1
ATOM 2808 O O . LYS A 1 349 ? -4.066 0.465 4.75 1 91.56 349 LYS A O 1
ATOM 2813 N N . VAL A 1 350 ? -5.934 1.335 4.008 1 94 350 VAL A N 1
ATOM 2814 C CA . VAL A 1 350 ? -5.305 1.983 2.861 1 94 350 VAL A CA 1
ATOM 2815 C C . VAL A 1 350 ? -4.289 3.018 3.342 1 94 350 VAL A C 1
ATOM 2817 O O . VAL A 1 350 ? -3.15 3.043 2.871 1 94 350 VAL A O 1
ATOM 2820 N N . ASN A 1 351 ? -4.73 3.836 4.277 1 96.25 351 ASN A N 1
ATOM 2821 C CA . ASN A 1 351 ? -3.836 4.84 4.84 1 96.25 351 ASN A CA 1
ATOM 2822 C C . ASN A 1 351 ? -2.668 4.195 5.582 1 96.25 351 ASN A C 1
ATOM 2824 O O . ASN A 1 351 ? -1.553 4.723 5.57 1 96.25 351 ASN A O 1
ATOM 2828 N N . GLN A 1 352 ? -2.924 3.104 6.215 1 94.12 352 GLN A N 1
ATOM 2829 C CA . GLN A 1 352 ? -1.861 2.383 6.91 1 94.12 352 GLN A CA 1
ATOM 2830 C C . GLN A 1 352 ? -0.821 1.855 5.926 1 94.12 352 GLN A C 1
ATOM 2832 O O . GLN A 1 352 ? 0.378 1.879 6.207 1 94.12 352 GLN A O 1
ATOM 2837 N N . ILE A 1 353 ? -1.252 1.355 4.828 1 92.62 353 ILE A N 1
ATOM 2838 C CA . ILE A 1 353 ? -0.355 0.842 3.799 1 92.62 353 ILE A CA 1
ATOM 2839 C C . ILE A 1 353 ? 0.548 1.966 3.295 1 92.62 353 ILE A C 1
ATOM 2841 O O . ILE A 1 353 ? 1.753 1.771 3.121 1 92.62 353 ILE A O 1
ATOM 2845 N N . VAL A 1 354 ? -0.029 3.141 3.08 1 95.5 354 VAL A N 1
ATOM 2846 C CA . VAL A 1 354 ? 0.74 4.297 2.635 1 95.5 354 VAL A CA 1
ATOM 2847 C C . VAL A 1 354 ? 1.841 4.605 3.646 1 95.5 354 VAL A C 1
ATOM 2849 O O . VAL A 1 354 ? 2.992 4.844 3.27 1 95.5 354 VAL A O 1
ATOM 2852 N N . VAL A 1 355 ? 1.458 4.59 4.891 1 95.12 355 VAL A N 1
ATOM 2853 C CA . VAL A 1 355 ? 2.412 4.898 5.949 1 95.12 355 VAL A CA 1
ATOM 2854 C C . VAL A 1 355 ? 3.555 3.887 5.93 1 95.12 355 VAL A C 1
ATOM 2856 O O . VAL A 1 355 ? 4.727 4.266 5.961 1 95.12 355 VAL A O 1
ATOM 2859 N N . ASN A 1 356 ? 3.248 2.637 5.844 1 92.81 356 ASN A N 1
ATOM 2860 C CA . ASN A 1 356 ? 4.242 1.569 5.895 1 92.81 356 ASN A CA 1
ATOM 2861 C C . ASN A 1 356 ? 5.184 1.623 4.695 1 92.81 356 ASN A C 1
ATOM 2863 O O . ASN A 1 356 ? 6.398 1.505 4.848 1 92.81 356 ASN A O 1
ATOM 2867 N N . LEU A 1 357 ? 4.637 1.777 3.545 1 93.88 357 LEU A N 1
ATOM 2868 C CA . LEU A 1 357 ? 5.445 1.808 2.33 1 93.88 357 LEU A CA 1
ATOM 2869 C C . LEU A 1 357 ? 6.332 3.047 2.299 1 93.88 357 LEU A C 1
ATOM 2871 O O . LEU A 1 357 ? 7.469 2.99 1.817 1 93.88 357 LEU A O 1
ATOM 2875 N N . HIS A 1 358 ? 5.738 4.164 2.715 1 94.81 358 HIS A N 1
ATOM 2876 C CA . HIS A 1 358 ? 6.523 5.391 2.779 1 94.81 358 HIS A CA 1
ATOM 2877 C C . HIS A 1 358 ? 7.734 5.223 3.691 1 94.81 358 HIS A C 1
ATOM 2879 O O . HIS A 1 358 ? 8.844 5.645 3.35 1 94.81 358 HIS A O 1
ATOM 2885 N N . LYS A 1 359 ? 7.5 4.691 4.828 1 92.69 359 LYS A N 1
ATOM 2886 C CA . LYS A 1 359 ? 8.602 4.465 5.758 1 92.69 359 LYS A CA 1
ATOM 2887 C C . LYS A 1 359 ? 9.656 3.549 5.148 1 92.69 359 LYS A C 1
ATOM 2889 O O . LYS A 1 359 ? 10.859 3.768 5.324 1 92.69 359 LYS A O 1
ATOM 2894 N N . LEU A 1 360 ? 9.25 2.531 4.5 1 91.88 360 LEU A N 1
ATOM 2895 C CA . LEU A 1 360 ? 10.156 1.63 3.803 1 91.88 360 LEU A CA 1
ATOM 2896 C C . LEU A 1 360 ? 10.961 2.377 2.744 1 91.88 360 LEU A C 1
ATOM 2898 O O . LEU A 1 360 ? 12.18 2.203 2.641 1 91.88 360 LEU A O 1
ATOM 2902 N N . LYS A 1 361 ? 10.297 3.123 1.94 1 92.88 361 LYS A N 1
ATOM 2903 C CA . LYS A 1 361 ? 10.945 3.91 0.898 1 92.88 361 LYS A CA 1
ATOM 2904 C C . LYS A 1 361 ? 12.016 4.832 1.488 1 92.88 361 LYS A C 1
ATOM 2906 O O . LYS A 1 361 ? 13.102 4.965 0.931 1 92.88 361 LYS A O 1
ATOM 2911 N N . CYS A 1 362 ? 11.672 5.5 2.582 1 92.62 362 CYS A N 1
ATOM 2912 C CA . CYS A 1 362 ? 12.617 6.395 3.234 1 92.62 362 CYS A CA 1
ATOM 2913 C C . CYS A 1 362 ? 13.875 5.645 3.656 1 92.62 362 CYS A C 1
ATOM 2915 O O . CYS A 1 362 ? 14.992 6.137 3.469 1 92.62 362 CYS A O 1
ATOM 2917 N N . GLU A 1 363 ? 13.719 4.449 4.172 1 91.56 363 GLU A N 1
ATOM 2918 C CA . GLU A 1 363 ? 14.867 3.648 4.59 1 91.56 363 GLU A CA 1
ATOM 2919 C C . GLU A 1 363 ? 15.695 3.203 3.391 1 91.56 363 GLU A C 1
ATOM 2921 O O . GLU A 1 363 ? 16.922 3.141 3.467 1 91.56 363 GLU A O 1
ATOM 2926 N N . MET A 1 364 ? 15.094 2.896 2.336 1 89.44 364 MET A N 1
ATOM 2927 C CA . MET A 1 364 ? 15.797 2.486 1.121 1 89.44 364 MET A CA 1
ATOM 2928 C C . MET A 1 364 ? 16.672 3.619 0.588 1 89.44 364 MET A C 1
ATOM 2930 O O . MET A 1 364 ? 17.797 3.391 0.177 1 89.44 364 MET A O 1
ATOM 2934 N N . ILE A 1 365 ? 16.078 4.734 0.541 1 89.12 365 ILE A N 1
ATOM 2935 C CA . ILE A 1 365 ? 16.797 5.898 0.027 1 89.12 365 ILE A CA 1
ATOM 2936 C C . ILE A 1 365 ? 17.984 6.219 0.933 1 89.12 365 ILE A C 1
ATOM 2938 O O . ILE A 1 365 ? 19.062 6.582 0.453 1 89.12 365 ILE A O 1
ATOM 2942 N N . LYS A 1 366 ? 17.781 6.137 2.225 1 85.44 366 LYS A N 1
ATOM 2943 C CA . LYS A 1 366 ? 18.859 6.383 3.172 1 85.44 366 LYS A CA 1
ATOM 2944 C C . LYS A 1 366 ? 20.016 5.418 2.945 1 85.44 366 LYS A C 1
ATOM 2946 O O . LYS A 1 366 ? 21.188 5.789 3.105 1 85.44 366 LYS A O 1
ATOM 2951 N N . ARG A 1 367 ? 19.719 4.203 2.486 1 81.75 367 ARG A N 1
ATOM 2952 C CA . ARG A 1 367 ? 20.734 3.16 2.344 1 81.75 367 ARG A CA 1
ATOM 2953 C C . ARG A 1 367 ? 21.328 3.166 0.942 1 81.75 367 ARG A C 1
ATOM 2955 O O . ARG A 1 367 ? 22.453 2.693 0.738 1 81.75 367 ARG A O 1
ATOM 2962 N N . ASP A 1 368 ? 20.469 3.232 -0.242 1 71.31 368 ASP A N 1
ATOM 2963 C CA . ASP A 1 368 ? 21 3.33 -1.6 1 71.31 368 ASP A CA 1
ATOM 2964 C C . ASP A 1 368 ? 22.031 4.453 -1.708 1 71.31 368 ASP A C 1
ATOM 2966 O O . ASP A 1 368 ? 22.938 4.395 -2.545 1 71.31 368 ASP A O 1
ATOM 2970 N N . GLY A 1 369 ? 21.938 5.555 -1.138 1 52.88 369 GLY A N 1
ATOM 2971 C CA . GLY A 1 369 ? 22.906 6.641 -1.094 1 52.88 369 GLY A CA 1
ATOM 2972 C C . GLY A 1 369 ? 24.188 6.27 -0.378 1 52.88 369 GLY A C 1
ATOM 2973 O O . GLY A 1 369 ? 25.156 7.035 -0.384 1 52.88 369 GLY A O 1
ATOM 2974 N N . ALA A 1 370 ? 24.156 5.34 0.508 1 37.38 370 ALA A N 1
ATOM 2975 C CA . ALA A 1 370 ? 25.422 4.895 1.09 1 37.38 370 ALA A CA 1
ATOM 2976 C C . ALA A 1 370 ? 26.25 4.117 0.071 1 37.38 370 ALA A C 1
ATOM 2978 O O . ALA A 1 370 ? 27.375 3.688 0.368 1 37.38 370 ALA A O 1
ATOM 2979 N N . ASN A 1 371 ? 25.75 3.43 -0.933 1 30.77 371 ASN A N 1
ATOM 2980 C CA . ASN A 1 371 ? 26.719 2.908 -1.893 1 30.77 371 ASN A CA 1
ATOM 2981 C C . ASN A 1 371 ? 27.297 4.016 -2.768 1 30.77 371 ASN A C 1
ATOM 2983 O O . ASN A 1 371 ? 26.562 4.875 -3.256 1 30.77 371 ASN A O 1
ATOM 2987 N N . MET B 1 1 ? 1.48 -49.438 -32.094 1 55.41 1 MET B N 1
ATOM 2988 C CA . MET B 1 1 ? 1.034 -48.344 -31.234 1 55.41 1 MET B CA 1
ATOM 2989 C C . MET B 1 1 ? 1.47 -47 -31.797 1 55.41 1 MET B C 1
ATOM 2991 O O . MET B 1 1 ? 2.537 -46.875 -32.406 1 55.41 1 MET B O 1
ATOM 2995 N N . SER B 1 2 ? 0.514 -46.031 -31.969 1 81 2 SER B N 1
ATOM 2996 C CA . SER B 1 2 ? 0.858 -44.75 -32.594 1 81 2 SER B CA 1
ATOM 2997 C C . SER B 1 2 ? 1.947 -44.031 -31.812 1 81 2 SER B C 1
ATOM 2999 O O . SER B 1 2 ? 2.062 -44.219 -30.594 1 81 2 SER B O 1
ATOM 3001 N N . THR B 1 3 ? 2.938 -43.5 -32.469 1 92.31 3 THR B N 1
ATOM 3002 C CA . THR B 1 3 ? 4.039 -42.75 -31.875 1 92.31 3 THR B CA 1
ATOM 3003 C C . THR B 1 3 ? 3.512 -41.625 -31 1 92.31 3 THR B C 1
ATOM 3005 O O . THR B 1 3 ? 2.721 -40.781 -31.453 1 92.31 3 THR B O 1
ATOM 3008 N N . PRO B 1 4 ? 3.896 -41.719 -29.703 1 95.62 4 PRO B N 1
ATOM 3009 C CA . PRO B 1 4 ? 3.447 -40.625 -28.859 1 95.62 4 PRO B CA 1
ATOM 3010 C C . PRO B 1 4 ? 3.85 -39.25 -29.406 1 95.62 4 PRO B C 1
ATOM 3012 O O . PRO B 1 4 ? 4.949 -39.094 -29.938 1 95.62 4 PRO B O 1
ATOM 3015 N N . THR B 1 5 ? 2.926 -38.281 -29.391 1 97.31 5 THR B N 1
ATOM 3016 C CA . THR B 1 5 ? 3.127 -36.938 -29.906 1 97.31 5 THR B CA 1
ATOM 3017 C C . THR B 1 5 ? 2.885 -35.875 -28.812 1 97.31 5 THR B C 1
ATOM 3019 O O . THR B 1 5 ? 1.855 -35.906 -28.141 1 97.31 5 THR B O 1
ATOM 3022 N N . PHE B 1 6 ? 3.889 -35 -28.625 1 98 6 PHE B N 1
ATOM 3023 C CA . PHE B 1 6 ? 3.811 -33.938 -27.641 1 98 6 PHE B CA 1
ATOM 3024 C C . PHE B 1 6 ? 3.914 -32.562 -28.328 1 98 6 PHE B C 1
ATOM 3026 O O . PHE B 1 6 ? 4.895 -32.281 -29.016 1 98 6 PHE B O 1
ATOM 3033 N N . HIS B 1 7 ? 2.865 -31.75 -28.203 1 98.19 7 HIS B N 1
ATOM 3034 C CA . HIS B 1 7 ? 2.895 -30.359 -28.656 1 98.19 7 HIS B CA 1
ATOM 3035 C C . HIS B 1 7 ? 3.311 -29.422 -27.531 1 98.19 7 HIS B C 1
ATOM 3037 O O . HIS B 1 7 ? 2.787 -29.5 -26.422 1 98.19 7 HIS B O 1
ATOM 3043 N N . ILE B 1 8 ? 4.262 -28.594 -27.75 1 97.81 8 ILE B N 1
ATOM 3044 C CA . ILE B 1 8 ? 4.754 -27.625 -26.766 1 97.81 8 ILE B CA 1
ATOM 3045 C C . ILE B 1 8 ? 4.352 -26.219 -27.188 1 97.81 8 ILE B C 1
ATOM 3047 O O . ILE B 1 8 ? 4.938 -25.641 -28.109 1 97.81 8 ILE B O 1
ATOM 3051 N N . LEU B 1 9 ? 3.404 -25.656 -26.484 1 96.25 9 LEU B N 1
ATOM 3052 C CA . LEU B 1 9 ? 2.928 -24.297 -26.734 1 96.25 9 LEU B CA 1
ATOM 3053 C C . LEU B 1 9 ? 3.744 -23.281 -25.938 1 96.25 9 LEU B C 1
ATOM 3055 O O . LEU B 1 9 ? 3.49 -23.047 -24.766 1 96.25 9 LEU B O 1
ATOM 3059 N N . GLY B 1 10 ? 4.66 -22.641 -26.594 1 91.5 10 GLY B N 1
ATOM 3060 C CA . GLY B 1 10 ? 5.605 -21.734 -25.953 1 91.5 10 GLY B CA 1
ATOM 3061 C C . GLY B 1 10 ? 7 -22.328 -25.828 1 91.5 10 GLY B C 1
ATOM 3062 O O . GLY B 1 10 ? 7.293 -23.047 -24.875 1 91.5 10 GLY B O 1
ATOM 3063 N N . LEU B 1 11 ? 7.863 -21.922 -26.719 1 92.44 11 LEU B N 1
ATOM 3064 C CA . LEU B 1 11 ? 9.25 -22.375 -26.703 1 92.44 11 LEU B CA 1
ATOM 3065 C C . LEU B 1 11 ? 10.156 -21.328 -26.078 1 92.44 11 LEU B C 1
ATOM 3067 O O . LEU B 1 11 ? 11.148 -20.906 -26.688 1 92.44 11 LEU B O 1
ATOM 3071 N N . GLY B 1 12 ? 9.805 -20.922 -24.875 1 90.12 12 GLY B N 1
ATOM 3072 C CA . GLY B 1 12 ? 10.648 -20.062 -24.062 1 90.12 12 GLY B CA 1
ATOM 3073 C C . GLY B 1 12 ? 11.562 -20.844 -23.141 1 90.12 12 GLY B C 1
ATOM 3074 O O . GLY B 1 12 ? 11.945 -21.969 -23.422 1 90.12 12 GLY B O 1
ATOM 3075 N N . SER B 1 13 ? 11.953 -20.219 -22.016 1 90.06 13 SER B N 1
ATOM 3076 C CA . SER B 1 13 ? 12.906 -20.781 -21.062 1 90.06 13 SER B CA 1
ATOM 3077 C C . SER B 1 13 ? 12.445 -22.156 -20.562 1 90.06 13 SER B C 1
ATOM 3079 O O . SER B 1 13 ? 13.203 -23.125 -20.609 1 90.06 13 SER B O 1
ATOM 3081 N N . MET B 1 14 ? 11.148 -22.281 -20.156 1 92.62 14 MET B N 1
ATOM 3082 C CA . MET B 1 14 ? 10.672 -23.562 -19.609 1 92.62 14 MET B CA 1
ATOM 3083 C C . MET B 1 14 ? 10.359 -24.547 -20.719 1 92.62 14 MET B C 1
ATOM 3085 O O . MET B 1 14 ? 10.664 -25.734 -20.609 1 92.62 14 MET B O 1
ATOM 3089 N N . GLY B 1 15 ? 9.727 -24.016 -21.781 1 95.88 15 GLY B N 1
ATOM 3090 C CA . GLY B 1 15 ? 9.406 -24.875 -22.906 1 95.88 15 GLY B CA 1
ATOM 3091 C C . GLY B 1 15 ? 10.633 -25.516 -23.531 1 95.88 15 GLY B C 1
ATOM 3092 O O . GLY B 1 15 ? 10.586 -26.672 -23.969 1 95.88 15 GLY B O 1
ATOM 3093 N N . SER B 1 16 ? 11.719 -24.781 -23.531 1 96 16 SER B N 1
ATOM 3094 C CA . SER B 1 16 ? 12.938 -25.266 -24.172 1 96 16 SER B CA 1
ATOM 3095 C C . SER B 1 16 ? 13.555 -26.422 -23.391 1 96 16 SER B C 1
ATOM 3097 O O . SER B 1 16 ? 14.008 -27.406 -23.984 1 96 16 SER B O 1
ATOM 3099 N N . ILE B 1 17 ? 13.555 -26.297 -22.078 1 96.69 17 ILE B N 1
ATOM 3100 C CA . ILE B 1 17 ? 14.211 -27.344 -21.312 1 96.69 17 ILE B CA 1
ATOM 3101 C C . ILE B 1 17 ? 13.344 -28.609 -21.328 1 96.69 17 ILE B C 1
ATOM 3103 O O . ILE B 1 17 ? 13.859 -29.719 -21.281 1 96.69 17 ILE B O 1
ATOM 3107 N N . ILE B 1 18 ? 12.07 -28.484 -21.406 1 97.88 18 ILE B N 1
ATOM 3108 C CA . ILE B 1 18 ? 11.18 -29.641 -21.469 1 97.88 18 ILE B CA 1
ATOM 3109 C C . ILE B 1 18 ? 11.289 -30.297 -22.844 1 97.88 18 ILE B C 1
ATOM 3111 O O . ILE B 1 18 ? 11.383 -31.516 -22.953 1 97.88 18 ILE B O 1
ATOM 3115 N N . ALA B 1 19 ? 11.258 -29.453 -23.922 1 98.19 19 ALA B N 1
ATOM 3116 C CA . ALA B 1 19 ? 11.414 -29.969 -25.281 1 98.19 19 ALA B CA 1
ATOM 3117 C C . ALA B 1 19 ? 12.719 -30.734 -25.438 1 98.19 19 ALA B C 1
ATOM 3119 O O . ALA B 1 19 ? 12.734 -31.844 -25.984 1 98.19 19 ALA B O 1
ATOM 3120 N N . TYR B 1 20 ? 13.742 -30.125 -24.922 1 97.94 20 TYR B N 1
ATOM 3121 C CA . TYR B 1 20 ? 15.055 -30.75 -25 1 97.94 20 TYR B CA 1
ATOM 3122 C C . TYR B 1 20 ? 15.07 -32.062 -24.234 1 97.94 20 TYR B C 1
ATOM 3124 O O . TYR B 1 20 ? 15.586 -33.094 -24.734 1 97.94 20 TYR B O 1
ATOM 3132 N N . ALA B 1 21 ? 14.586 -32.094 -23.016 1 98.25 21 ALA B N 1
ATOM 3133 C CA . ALA B 1 21 ? 14.57 -33.281 -22.188 1 98.25 21 ALA B CA 1
ATOM 3134 C C . ALA B 1 21 ? 13.766 -34.406 -22.859 1 98.25 21 ALA B C 1
ATOM 3136 O O . ALA B 1 21 ? 14.141 -35.562 -22.797 1 98.25 21 ALA B O 1
ATOM 3137 N N . LEU B 1 22 ? 12.617 -34.094 -23.469 1 98.5 22 LEU B N 1
ATOM 3138 C CA . LEU B 1 22 ? 11.789 -35.062 -24.172 1 98.5 22 LEU B CA 1
ATOM 3139 C C . LEU B 1 22 ? 12.547 -35.688 -25.344 1 98.5 22 LEU B C 1
ATOM 3141 O O . LEU B 1 22 ? 12.562 -36.906 -25.5 1 98.5 22 LEU B O 1
ATOM 3145 N N . GLN B 1 23 ? 13.102 -34.75 -26.141 1 98.12 23 GLN B N 1
ATOM 3146 C CA . GLN B 1 23 ? 13.82 -35.219 -27.328 1 98.12 23 GLN B CA 1
ATOM 3147 C C . GLN B 1 23 ? 14.984 -36.125 -26.938 1 98.12 23 GLN B C 1
ATOM 3149 O O . GLN B 1 23 ? 15.242 -37.156 -27.609 1 98.12 23 GLN B O 1
ATOM 3154 N N . LYS B 1 24 ? 15.656 -35.75 -25.953 1 97.75 24 LYS B N 1
ATOM 3155 C CA . LYS B 1 24 ? 16.828 -36.5 -25.516 1 97.75 24 LYS B CA 1
ATOM 3156 C C . LYS B 1 24 ? 16.453 -37.906 -25 1 97.75 24 LYS B C 1
ATOM 3158 O O . LYS B 1 24 ? 17.094 -38.875 -25.328 1 97.75 24 LYS B O 1
ATOM 3163 N N . LYS B 1 25 ? 15.469 -38 -24.234 1 98.06 25 LYS B N 1
ATOM 3164 C CA . LYS B 1 25 ? 15.055 -39.25 -23.609 1 98.06 25 LYS B CA 1
ATOM 3165 C C . LYS B 1 25 ? 14.305 -40.156 -24.609 1 98.06 25 LYS B C 1
ATOM 3167 O O . LYS B 1 25 ? 14.43 -41.375 -24.578 1 98.06 25 LYS B O 1
ATOM 3172 N N . PHE B 1 26 ? 13.477 -39.5 -25.469 1 97.81 26 PHE B N 1
ATOM 3173 C CA . PHE B 1 26 ? 12.633 -40.25 -26.406 1 97.81 26 PHE B CA 1
ATOM 3174 C C . PHE B 1 26 ? 12.82 -39.719 -27.828 1 97.81 26 PHE B C 1
ATOM 3176 O O . PHE B 1 26 ? 11.938 -39.062 -28.375 1 97.81 26 PHE B O 1
ATOM 3183 N N . PRO B 1 27 ? 13.828 -40.125 -28.484 1 96.06 27 PRO B N 1
ATOM 3184 C CA . PRO B 1 27 ? 14.102 -39.625 -29.828 1 96.06 27 PRO B CA 1
ATOM 3185 C C . PRO B 1 27 ? 13.039 -40.062 -30.844 1 96.06 27 PRO B C 1
ATOM 3187 O O . PRO B 1 27 ? 12.891 -39.438 -31.891 1 96.06 27 PRO B O 1
ATOM 3190 N N . ALA B 1 28 ? 12.289 -41.062 -30.484 1 95.94 28 ALA B N 1
ATOM 3191 C CA . ALA B 1 28 ? 11.305 -41.594 -31.422 1 95.94 28 ALA B CA 1
ATOM 3192 C C . ALA B 1 28 ? 9.977 -40.844 -31.312 1 95.94 28 ALA B C 1
ATOM 3194 O O . ALA B 1 28 ? 9.117 -40.938 -32.188 1 95.94 28 ALA B O 1
ATOM 3195 N N . TYR B 1 29 ? 9.781 -40.094 -30.25 1 96.94 29 TYR B N 1
ATOM 3196 C CA . TYR B 1 29 ? 8.531 -39.375 -30.047 1 96.94 29 TYR B CA 1
ATOM 3197 C C . TYR B 1 29 ? 8.445 -38.156 -30.953 1 96.94 29 TYR B C 1
ATOM 3199 O O . TYR B 1 29 ? 9.469 -37.625 -31.391 1 96.94 29 TYR B O 1
ATOM 3207 N N . ASN B 1 30 ? 7.242 -37.781 -31.328 1 97.12 30 ASN B N 1
ATOM 3208 C CA . ASN B 1 30 ? 7.023 -36.531 -32.062 1 97.12 30 ASN B CA 1
ATOM 3209 C C . ASN B 1 30 ? 6.926 -35.344 -31.094 1 97.12 30 ASN B C 1
ATOM 3211 O O . ASN B 1 30 ? 5.941 -35.219 -30.359 1 97.12 30 ASN B O 1
ATOM 3215 N N . ILE B 1 31 ? 7.996 -34.625 -31.047 1 97.56 31 ILE B N 1
ATOM 3216 C CA . ILE B 1 31 ? 8 -33.375 -30.266 1 97.56 31 ILE B CA 1
ATOM 3217 C C . ILE B 1 31 ? 7.777 -32.188 -31.203 1 97.56 31 ILE B C 1
ATOM 3219 O O . ILE B 1 31 ? 8.586 -31.922 -32.094 1 97.56 31 ILE B O 1
ATOM 3223 N N . ILE B 1 32 ? 6.684 -31.406 -31 1 97.62 32 ILE B N 1
ATOM 3224 C CA . ILE B 1 32 ? 6.277 -30.375 -31.953 1 97.62 32 ILE B CA 1
ATOM 3225 C C . ILE B 1 32 ? 6.172 -29.031 -31.234 1 97.62 32 ILE B C 1
ATOM 3227 O O . ILE B 1 32 ? 5.117 -28.688 -30.703 1 97.62 32 ILE B O 1
ATOM 3231 N N . PRO B 1 33 ? 7.215 -28.234 -31.266 1 97.25 33 PRO B N 1
ATOM 3232 C CA . PRO B 1 33 ? 7.086 -26.859 -30.797 1 97.25 33 PRO B CA 1
ATOM 3233 C C . PRO B 1 33 ? 6.102 -26.047 -31.641 1 97.25 33 PRO B C 1
ATOM 3235 O O . PRO B 1 33 ? 6.121 -26.125 -32.875 1 97.25 33 PRO B O 1
ATOM 3238 N N . LEU B 1 34 ? 5.238 -25.344 -30.984 1 96.56 34 LEU B N 1
ATOM 3239 C CA . LEU B 1 34 ? 4.293 -24.438 -31.609 1 96.56 34 LEU B CA 1
ATOM 3240 C C . LEU B 1 34 ? 4.711 -22.984 -31.406 1 96.56 34 LEU B C 1
ATOM 3242 O O . LEU B 1 34 ? 4.664 -22.469 -30.297 1 96.56 34 LEU B O 1
ATOM 3246 N N . LEU B 1 35 ? 5.062 -22.391 -32.5 1 95.19 35 LEU B N 1
ATOM 3247 C CA . LEU B 1 35 ? 5.512 -21 -32.438 1 95.19 35 LEU B CA 1
ATOM 3248 C C . LEU B 1 35 ? 4.391 -20.047 -32.844 1 95.19 35 LEU B C 1
ATOM 3250 O O . LEU B 1 35 ? 3.383 -20.484 -33.406 1 95.19 35 LEU B O 1
ATOM 3254 N N . ARG B 1 36 ? 4.492 -18.75 -32.5 1 88.19 36 ARG B N 1
ATOM 3255 C CA . ARG B 1 36 ? 3.428 -17.766 -32.562 1 88.19 36 ARG B CA 1
ATOM 3256 C C . ARG B 1 36 ? 3.1 -17.438 -34.031 1 88.19 36 ARG B C 1
ATOM 3258 O O . ARG B 1 36 ? 1.978 -17.031 -34.344 1 88.19 36 ARG B O 1
ATOM 3265 N N . SER B 1 37 ? 4.223 -17.609 -35 1 91.81 37 SER B N 1
ATOM 3266 C CA . SER B 1 37 ? 4.023 -17.219 -36.375 1 91.81 37 SER B CA 1
ATOM 3267 C C . SER B 1 37 ? 4.91 -18.031 -37.312 1 91.81 37 SER B C 1
ATOM 3269 O O . SER B 1 37 ? 5.91 -18.609 -36.906 1 91.81 37 SER B O 1
ATOM 3271 N N . ASP B 1 38 ? 4.395 -17.875 -38.5 1 92.38 38 ASP B N 1
ATOM 3272 C CA . ASP B 1 38 ? 5.188 -18.516 -39.531 1 92.38 38 ASP B CA 1
ATOM 3273 C C . ASP B 1 38 ? 6.562 -17.875 -39.656 1 92.38 38 ASP B C 1
ATOM 3275 O O . ASP B 1 38 ? 7.551 -18.547 -39.938 1 92.38 38 ASP B O 1
ATOM 3279 N N . THR B 1 39 ? 6.574 -16.625 -39.406 1 93 39 THR B N 1
ATOM 3280 C CA . THR B 1 39 ? 7.84 -15.906 -39.438 1 93 39 THR B CA 1
ATOM 3281 C C . THR B 1 39 ? 8.82 -16.469 -38.406 1 93 39 THR B C 1
ATOM 3283 O O . THR B 1 39 ? 10 -16.641 -38.719 1 93 39 THR B O 1
ATOM 3286 N N . LYS B 1 40 ? 8.344 -16.75 -37.281 1 92.56 40 LYS B N 1
ATOM 3287 C CA . LYS B 1 40 ? 9.195 -17.297 -36.219 1 92.56 40 LYS B CA 1
ATOM 3288 C C . LYS B 1 40 ? 9.641 -18.719 -36.562 1 92.56 40 LYS B C 1
ATOM 3290 O O . LYS B 1 40 ? 10.75 -19.125 -36.219 1 92.56 40 LYS B O 1
ATOM 3295 N N . VAL B 1 41 ? 8.75 -19.438 -37.219 1 95.06 41 VAL B N 1
ATOM 3296 C CA . VAL B 1 41 ? 9.086 -20.797 -37.625 1 95.06 41 VAL B CA 1
ATOM 3297 C C . VAL B 1 41 ? 10.227 -20.766 -38.625 1 95.06 41 VAL B C 1
ATOM 3299 O O . VAL B 1 41 ? 11.188 -21.531 -38.531 1 95.06 41 VAL B O 1
ATOM 3302 N N . GLN B 1 42 ? 10.078 -19.859 -39.562 1 94.12 42 GLN B N 1
ATOM 3303 C CA . GLN B 1 42 ? 11.094 -19.75 -40.594 1 94.12 42 GLN B CA 1
ATOM 3304 C C . GLN B 1 42 ? 12.422 -19.266 -40 1 94.12 42 GLN B C 1
ATOM 3306 O O . GLN B 1 42 ? 13.484 -19.781 -40.375 1 94.12 42 GLN B O 1
ATOM 3311 N N . GLN B 1 43 ? 12.312 -18.391 -39.125 1 93.12 43 GLN B N 1
ATOM 3312 C CA . GLN B 1 43 ? 13.516 -17.906 -38.469 1 93.12 43 GLN B CA 1
ATOM 3313 C C . GLN B 1 43 ? 14.219 -19.016 -37.688 1 93.12 43 GLN B C 1
ATOM 3315 O O . GLN B 1 43 ? 15.438 -19.141 -37.75 1 93.12 43 GLN B O 1
ATOM 3320 N N . PHE B 1 44 ? 13.43 -19.734 -37.031 1 94.56 44 PHE B N 1
ATOM 3321 C CA . PHE B 1 44 ? 13.969 -20.844 -36.281 1 94.56 44 PHE B CA 1
ATOM 3322 C C . PHE B 1 44 ? 14.656 -21.859 -37.188 1 94.56 44 PHE B C 1
ATOM 3324 O O . PHE B 1 44 ? 15.734 -22.359 -36.844 1 94.56 44 PHE B O 1
ATOM 3331 N N . LYS B 1 45 ? 14.047 -22.125 -38.25 1 94.81 45 LYS B N 1
ATOM 3332 C CA . LYS B 1 45 ? 14.57 -23.094 -39.219 1 94.81 45 LYS B CA 1
ATOM 3333 C C . LYS B 1 45 ? 15.789 -22.547 -39.938 1 94.81 45 LYS B C 1
ATOM 3335 O O . LYS B 1 45 ? 16.844 -23.188 -39.969 1 94.81 45 LYS B O 1
ATOM 3340 N N . GLU B 1 46 ? 15.711 -21.344 -40.406 1 93.69 46 GLU B N 1
ATOM 3341 C CA . GLU B 1 46 ? 16.734 -20.797 -41.281 1 93.69 46 GLU B CA 1
ATOM 3342 C C . GLU B 1 46 ? 17.953 -20.312 -40.469 1 93.69 46 GLU B C 1
ATOM 3344 O O . GLU B 1 46 ? 19.094 -20.469 -40.938 1 93.69 46 GLU B O 1
ATOM 3349 N N . ASN B 1 47 ? 17.672 -19.797 -39.344 1 92.69 47 ASN B N 1
ATOM 3350 C CA . ASN B 1 47 ? 18.766 -19.172 -38.625 1 92.69 47 ASN B CA 1
ATOM 3351 C C . ASN B 1 47 ? 19.406 -20.141 -37.625 1 92.69 47 ASN B C 1
ATOM 3353 O O . ASN B 1 47 ? 20.578 -20 -37.281 1 92.69 47 ASN B O 1
ATOM 3357 N N . TYR B 1 48 ? 18.641 -21.125 -37.219 1 92.25 48 TYR B N 1
ATOM 3358 C CA . TYR B 1 48 ? 19.141 -21.922 -36.125 1 92.25 48 TYR B CA 1
ATOM 3359 C C . TYR B 1 48 ? 18.953 -23.406 -36.375 1 92.25 48 TYR B C 1
ATOM 3361 O O . TYR B 1 48 ? 19.125 -24.234 -35.469 1 92.25 48 TYR B O 1
ATOM 3369 N N . ASP B 1 49 ? 18.5 -23.797 -37.625 1 95.5 49 ASP B N 1
ATOM 3370 C CA . ASP B 1 49 ? 18.328 -25.188 -38.031 1 95.5 49 ASP B CA 1
ATOM 3371 C C . ASP B 1 49 ? 17.297 -25.891 -37.125 1 95.5 49 ASP B C 1
ATOM 3373 O O . ASP B 1 49 ? 17.422 -27.078 -36.844 1 95.5 49 ASP B O 1
ATOM 3377 N N . SER B 1 50 ? 16.406 -25.109 -36.5 1 96.88 50 SER B N 1
ATOM 3378 C CA . SER B 1 50 ? 15.375 -25.625 -35.594 1 96.88 50 SER B CA 1
ATOM 3379 C C . SER B 1 50 ? 15.984 -26.328 -34.406 1 96.88 50 SER B C 1
ATOM 3381 O O . SER B 1 50 ? 15.461 -27.359 -33.938 1 96.88 50 SER B O 1
ATOM 3383 N N . LYS B 1 51 ? 17.109 -25.812 -33.969 1 97.44 51 LYS B N 1
ATOM 3384 C CA . LYS B 1 51 ? 17.797 -26.391 -32.812 1 97.44 51 LYS B CA 1
ATOM 3385 C C . LYS B 1 51 ? 17.844 -25.422 -31.641 1 97.44 51 LYS B C 1
ATOM 3387 O O . LYS B 1 51 ? 17.781 -24.203 -31.844 1 97.44 51 LYS B O 1
ATOM 3392 N N . LEU B 1 52 ? 17.938 -26.016 -30.453 1 96.75 52 LEU B N 1
ATOM 3393 C CA . LEU B 1 52 ? 18.094 -25.25 -29.219 1 96.75 52 LEU B CA 1
ATOM 3394 C C . LEU B 1 52 ? 19.5 -25.391 -28.656 1 96.75 52 LEU B C 1
ATOM 3396 O O . LEU B 1 52 ? 20.094 -26.469 -28.734 1 96.75 52 LEU B O 1
ATOM 3400 N N . THR B 1 53 ? 20 -24.312 -28.125 1 96.69 53 THR B N 1
ATOM 3401 C CA . THR B 1 53 ? 21.25 -24.344 -27.344 1 96.69 53 THR B CA 1
ATOM 3402 C C . THR B 1 53 ? 20.969 -24.047 -25.875 1 96.69 53 THR B C 1
ATOM 3404 O O . THR B 1 53 ? 20.359 -23.031 -25.531 1 96.69 53 THR B O 1
ATOM 3407 N N . LEU B 1 54 ? 21.359 -25 -25.031 1 96.69 54 LEU B N 1
ATOM 3408 C CA . LEU B 1 54 ? 21.156 -24.844 -23.594 1 96.69 54 LEU B CA 1
ATOM 3409 C C . LEU B 1 54 ? 22.5 -24.828 -22.859 1 96.69 54 LEU B C 1
ATOM 3411 O O . LEU B 1 54 ? 23.234 -25.812 -22.859 1 96.69 54 LEU B O 1
ATOM 3415 N N . HIS B 1 55 ? 22.797 -23.625 -22.219 1 96.06 55 HIS B N 1
ATOM 3416 C CA . HIS B 1 55 ? 23.984 -23.516 -21.359 1 96.06 55 HIS B CA 1
ATOM 3417 C C . HIS B 1 55 ? 23.656 -23.922 -19.922 1 96.06 55 HIS B C 1
ATOM 3419 O O . HIS B 1 55 ? 23 -23.172 -19.203 1 96.06 55 HIS B O 1
ATOM 3425 N N . ARG B 1 56 ? 24.109 -25.156 -19.625 1 95.56 56 ARG B N 1
ATOM 3426 C CA . ARG B 1 56 ? 23.891 -25.641 -18.266 1 95.56 56 ARG B CA 1
ATOM 3427 C C . ARG B 1 56 ? 24.891 -25.016 -17.297 1 95.56 56 ARG B C 1
ATOM 3429 O O . ARG B 1 56 ? 25.969 -25.562 -17.078 1 95.56 56 ARG B O 1
ATOM 3436 N N . GLN B 1 57 ? 24.469 -23.984 -16.609 1 92.75 57 GLN B N 1
ATOM 3437 C CA . GLN B 1 57 ? 25.406 -23.203 -15.812 1 92.75 57 GLN B CA 1
ATOM 3438 C C . GLN B 1 57 ? 25.797 -23.953 -14.547 1 92.75 57 GLN B C 1
ATOM 3440 O O . GLN B 1 57 ? 26.922 -23.781 -14.047 1 92.75 57 GLN B O 1
ATOM 3445 N N . TYR B 1 58 ? 24.953 -24.797 -14.055 1 89.94 58 TYR B N 1
ATOM 3446 C CA . TYR B 1 58 ? 25.25 -25.531 -12.836 1 89.94 58 TYR B CA 1
ATOM 3447 C C . TYR B 1 58 ? 26.234 -26.656 -13.117 1 89.94 58 TYR B C 1
ATOM 3449 O O . TYR B 1 58 ? 26.828 -27.219 -12.188 1 89.94 58 TYR B O 1
ATOM 3457 N N . SER B 1 59 ? 26.5 -27.094 -14.375 1 90.75 59 SER B N 1
ATOM 3458 C CA . SER B 1 59 ? 27.438 -28.156 -14.727 1 90.75 59 SER B CA 1
ATOM 3459 C C . SER B 1 59 ? 28.469 -27.672 -15.734 1 90.75 59 SER B C 1
ATOM 3461 O O . SER B 1 59 ? 29.328 -28.438 -16.172 1 90.75 59 SER B O 1
ATOM 3463 N N . ASN B 1 60 ? 28.438 -26.391 -16.156 1 91.31 60 ASN B N 1
ATOM 3464 C CA . ASN B 1 60 ? 29.344 -25.781 -17.125 1 91.31 60 ASN B CA 1
ATOM 3465 C C . ASN B 1 60 ? 29.375 -26.562 -18.438 1 91.31 60 ASN B C 1
ATOM 3467 O O . ASN B 1 60 ? 30.453 -26.875 -18.969 1 91.31 60 ASN B O 1
ATOM 3471 N N . LYS B 1 61 ? 28.281 -27 -18.844 1 95.44 61 LYS B N 1
ATOM 3472 C CA . LYS B 1 61 ? 28.125 -27.734 -20.094 1 95.44 61 LYS B CA 1
ATOM 3473 C C . LYS B 1 61 ? 27.156 -27.016 -21.031 1 95.44 61 LYS B C 1
ATOM 3475 O O . LYS B 1 61 ? 26.234 -26.328 -20.578 1 95.44 61 LYS B O 1
ATOM 3480 N N . THR B 1 62 ? 27.406 -27.156 -22.312 1 96.56 62 THR B N 1
ATOM 3481 C CA . THR B 1 62 ? 26.484 -26.656 -23.328 1 96.56 62 THR B CA 1
ATOM 3482 C C . THR B 1 62 ? 25.875 -27.797 -24.125 1 96.56 62 THR B C 1
ATOM 3484 O O . THR B 1 62 ? 26.609 -28.641 -24.672 1 96.56 62 THR B O 1
ATOM 3487 N N . ASP B 1 63 ? 24.641 -27.875 -24.156 1 96.88 63 ASP B N 1
ATOM 3488 C CA . ASP B 1 63 ? 23.906 -28.875 -24.938 1 96.88 63 ASP B CA 1
ATOM 3489 C C . ASP B 1 63 ? 23.281 -28.25 -26.188 1 96.88 63 ASP B C 1
ATOM 3491 O O . ASP B 1 63 ? 22.781 -27.125 -26.141 1 96.88 63 ASP B O 1
ATOM 3495 N N . ILE B 1 64 ? 23.344 -28.984 -27.266 1 96.56 64 ILE B N 1
ATOM 3496 C CA . ILE B 1 64 ? 22.672 -28.609 -28.5 1 96.56 64 ILE B CA 1
ATOM 3497 C C . ILE B 1 64 ? 21.656 -29.703 -28.875 1 96.56 64 ILE B C 1
ATOM 3499 O O . ILE B 1 64 ? 21.984 -30.875 -28.906 1 96.56 64 ILE B O 1
ATOM 3503 N N . SER B 1 65 ? 20.484 -29.359 -29.062 1 96.94 65 SER B N 1
ATOM 3504 C CA . SER B 1 65 ? 19.438 -30.328 -29.391 1 96.94 65 SER B CA 1
ATOM 3505 C C . SER B 1 65 ? 19.562 -30.828 -30.812 1 96.94 65 SER B C 1
ATOM 3507 O O . SER B 1 65 ? 20.297 -30.25 -31.625 1 96.94 65 SER B O 1
ATOM 3509 N N . ASP B 1 66 ? 18.859 -31.938 -31.078 1 97.44 66 ASP B N 1
ATOM 3510 C CA . ASP B 1 66 ? 18.547 -32.25 -32.469 1 97.44 66 ASP B CA 1
ATOM 3511 C C . ASP B 1 66 ? 17.516 -31.281 -33.031 1 97.44 66 ASP B C 1
ATOM 3513 O O . ASP B 1 66 ? 16.922 -30.5 -32.312 1 97.44 66 ASP B O 1
ATOM 3517 N N . SER B 1 67 ? 17.359 -31.406 -34.312 1 97.5 67 SER B N 1
ATOM 3518 C CA . SER B 1 67 ? 16.422 -30.5 -35 1 97.5 67 SER B CA 1
ATOM 3519 C C . SER B 1 67 ? 14.984 -30.859 -34.625 1 97.5 67 SER B C 1
ATOM 3521 O O . SER B 1 67 ? 14.602 -32.031 -34.625 1 97.5 67 SER B O 1
ATOM 3523 N N . PHE B 1 68 ? 14.234 -29.891 -34.219 1 97.12 68 PHE B N 1
ATOM 3524 C CA . PHE B 1 68 ? 12.789 -30.031 -34.094 1 97.12 68 PHE B CA 1
ATOM 3525 C C . PHE B 1 68 ? 12.102 -29.812 -35.438 1 97.12 68 PHE B C 1
ATOM 3527 O O . PHE B 1 68 ? 11.445 -28.797 -35.656 1 97.12 68 PHE B O 1
ATOM 3534 N N . GLU B 1 69 ? 12.125 -30.781 -36.281 1 94.69 69 GLU B N 1
ATOM 3535 C CA . GLU B 1 69 ? 11.719 -30.672 -37.656 1 94.69 69 GLU B CA 1
ATOM 3536 C C . GLU B 1 69 ? 10.219 -30.469 -37.781 1 94.69 69 GLU B C 1
ATOM 3538 O O . GLU B 1 69 ? 9.742 -29.875 -38.781 1 94.69 69 GLU B O 1
ATOM 3543 N N . LEU B 1 70 ? 9.531 -30.859 -36.844 1 95.06 70 LEU B N 1
ATOM 3544 C CA . LEU B 1 70 ? 8.07 -30.812 -36.906 1 95.06 70 LEU B CA 1
ATOM 3545 C C . LEU B 1 70 ? 7.539 -29.469 -36.406 1 95.06 70 LEU B C 1
ATOM 3547 O O . LEU B 1 70 ? 6.324 -29.266 -36.344 1 95.06 70 LEU B O 1
ATOM 3551 N N . THR B 1 71 ? 8.438 -28.547 -36.062 1 95.5 71 THR B N 1
ATOM 3552 C CA . THR B 1 71 ? 8.031 -27.234 -35.531 1 95.5 71 THR B CA 1
ATOM 3553 C C . THR B 1 71 ? 7.074 -26.562 -36.5 1 95.5 71 THR B C 1
ATOM 3555 O O . THR B 1 71 ? 7.301 -26.562 -37.719 1 95.5 71 THR B O 1
ATOM 3558 N N . THR B 1 72 ? 5.965 -25.953 -36 1 96 72 THR B N 1
ATOM 3559 C CA . THR B 1 72 ? 4.977 -25.25 -36.812 1 96 72 THR B CA 1
ATOM 3560 C C . THR B 1 72 ? 4.355 -24.094 -36.062 1 96 72 THR B C 1
ATOM 3562 O O . THR B 1 72 ? 4.664 -23.875 -34.875 1 96 72 THR B O 1
ATOM 3565 N N . ASP B 1 73 ? 3.623 -23.344 -36.719 1 95.62 73 ASP B N 1
ATOM 3566 C CA . ASP B 1 73 ? 2.916 -22.266 -36.062 1 95.62 73 ASP B CA 1
ATOM 3567 C C . ASP B 1 73 ? 1.491 -22.672 -35.688 1 95.62 73 ASP B C 1
ATOM 3569 O O . ASP B 1 73 ? 1.026 -23.734 -36.094 1 95.62 73 ASP B O 1
ATOM 3573 N N . LEU B 1 74 ? 0.791 -21.844 -35.031 1 92.88 74 LEU B N 1
ATOM 3574 C CA . LEU B 1 74 ? -0.509 -22.141 -34.406 1 92.88 74 LEU B CA 1
ATOM 3575 C C . LEU B 1 74 ? -1.57 -22.328 -35.5 1 92.88 74 LEU B C 1
ATOM 3577 O O . LEU B 1 74 ? -2.588 -22.984 -35.25 1 92.88 74 LEU B O 1
ATOM 3581 N N . ASN B 1 75 ? -1.364 -21.875 -36.719 1 91 75 ASN B N 1
ATOM 3582 C CA . ASN B 1 75 ? -2.361 -21.953 -37.781 1 91 75 ASN B CA 1
ATOM 3583 C C . ASN B 1 75 ? -2.088 -23.125 -38.719 1 91 75 ASN B C 1
ATOM 3585 O O . ASN B 1 75 ? -2.934 -23.469 -39.562 1 91 75 ASN B O 1
ATOM 3589 N N . ASN B 1 76 ? -1.063 -23.797 -38.5 1 91.06 76 ASN B N 1
ATOM 3590 C CA . ASN B 1 76 ? -0.653 -24.781 -39.5 1 91.06 76 ASN B CA 1
ATOM 3591 C C . ASN B 1 76 ? -0.427 -26.141 -38.875 1 91.06 76 ASN B C 1
ATOM 3593 O O . ASN B 1 76 ? 0.335 -26.953 -39.406 1 91.06 76 ASN B O 1
ATOM 3597 N N . ILE B 1 77 ? -1.056 -26.375 -37.781 1 91.38 77 ILE B N 1
ATOM 3598 C CA . ILE B 1 77 ? -0.947 -27.688 -37.156 1 91.38 77 ILE B CA 1
ATOM 3599 C C . ILE B 1 77 ? -1.528 -28.75 -38.094 1 91.38 77 ILE B C 1
ATOM 3601 O O . ILE B 1 77 ? -2.652 -28.609 -38.594 1 91.38 77 ILE B O 1
ATOM 3605 N N . LYS B 1 78 ? -0.826 -29.75 -38.375 1 89.81 78 LYS B N 1
ATOM 3606 C CA . LYS B 1 78 ? -1.218 -30.766 -39.344 1 89.81 78 LYS B CA 1
ATOM 3607 C C . LYS B 1 78 ? -2.074 -31.859 -38.688 1 89.81 78 LYS B C 1
ATOM 3609 O O . LYS B 1 78 ? -2.906 -32.469 -39.344 1 89.81 78 LYS B O 1
ATOM 3614 N N . GLU B 1 79 ? -1.774 -32.188 -37.438 1 89.31 79 GLU B N 1
ATOM 3615 C CA . GLU B 1 79 ? -2.508 -33.219 -36.719 1 89.31 79 GLU B CA 1
ATOM 3616 C C . GLU B 1 79 ? -3.982 -32.844 -36.562 1 89.31 79 GLU B C 1
ATOM 3618 O O . GLU B 1 79 ? -4.316 -31.703 -36.312 1 89.31 79 GLU B O 1
ATOM 3623 N N . SER B 1 80 ? -4.828 -33.875 -36.719 1 92.31 80 SER B N 1
ATOM 3624 C CA . SER B 1 80 ? -6.262 -33.656 -36.531 1 92.31 80 SER B CA 1
ATOM 3625 C C . SER B 1 80 ? -6.633 -33.531 -35.062 1 92.31 80 SER B C 1
ATOM 3627 O O . SER B 1 80 ? -7.66 -32.969 -34.719 1 92.31 80 SER B O 1
ATOM 3629 N N . HIS B 1 81 ? -5.766 -34.188 -34.281 1 95.62 81 HIS B N 1
ATOM 3630 C CA . HIS B 1 81 ? -6.012 -34.188 -32.844 1 95.62 81 HIS B CA 1
ATOM 3631 C C . HIS B 1 81 ? -4.711 -34.031 -32.062 1 95.62 81 HIS B C 1
ATOM 3633 O O . HIS B 1 81 ? -3.688 -34.625 -32.438 1 95.62 81 HIS B O 1
ATOM 3639 N N . ILE B 1 82 ? -4.746 -33.312 -30.984 1 97.12 82 ILE B N 1
ATOM 3640 C CA . ILE B 1 82 ? -3.615 -33.156 -30.078 1 97.12 82 ILE B CA 1
ATOM 3641 C C . ILE B 1 82 ? -3.773 -34.094 -28.875 1 97.12 82 ILE B C 1
ATOM 3643 O O . ILE B 1 82 ? -4.734 -33.969 -28.109 1 97.12 82 ILE B O 1
ATOM 3647 N N . ASP B 1 83 ? -2.812 -34.969 -28.797 1 96.69 83 ASP B N 1
ATOM 3648 C CA . ASP B 1 83 ? -2.895 -35.969 -27.719 1 96.69 83 ASP B CA 1
ATOM 3649 C C . ASP B 1 83 ? -2.332 -35.406 -26.422 1 96.69 83 ASP B C 1
ATOM 3651 O O . ASP B 1 83 ? -2.934 -35.562 -25.344 1 96.69 83 ASP B O 1
ATOM 3655 N N . ASN B 1 84 ? -1.149 -34.844 -26.438 1 98.12 84 ASN B N 1
ATOM 3656 C CA . ASN B 1 84 ? -0.471 -34.25 -25.297 1 98.12 84 ASN B CA 1
ATOM 3657 C C . ASN B 1 84 ? -0.07 -32.781 -25.578 1 98.12 84 ASN B C 1
ATOM 3659 O O . ASN B 1 84 ? 0.693 -32.531 -26.516 1 98.12 84 ASN B O 1
ATOM 3663 N N . LEU B 1 85 ? -0.565 -31.875 -24.797 1 98 85 LEU B N 1
ATOM 3664 C CA . LEU B 1 85 ? -0.288 -30.453 -24.953 1 98 85 LEU B CA 1
ATOM 3665 C C . LEU B 1 85 ? 0.39 -29.891 -23.719 1 98 85 LEU B C 1
ATOM 3667 O O . LEU B 1 85 ? -0.199 -29.875 -22.641 1 98 85 LEU B O 1
ATOM 3671 N N . ILE B 1 86 ? 1.634 -29.453 -23.859 1 98.12 86 ILE B N 1
ATOM 3672 C CA . ILE B 1 86 ? 2.4 -28.812 -22.781 1 98.12 86 ILE B CA 1
ATOM 3673 C C . ILE B 1 86 ? 2.422 -27.312 -23 1 98.12 86 ILE B C 1
ATOM 3675 O O . ILE B 1 86 ? 2.965 -26.828 -24 1 98.12 86 ILE B O 1
ATOM 3679 N N . ILE B 1 87 ? 1.832 -26.578 -22.094 1 95.94 87 ILE B N 1
ATOM 3680 C CA . ILE B 1 87 ? 1.728 -25.125 -22.203 1 95.94 87 ILE B CA 1
ATOM 3681 C C . ILE B 1 87 ? 2.717 -24.469 -21.25 1 95.94 87 ILE B C 1
ATOM 3683 O O . ILE B 1 87 ? 2.631 -24.641 -20.031 1 95.94 87 ILE B O 1
ATOM 3687 N N . THR B 1 88 ? 3.662 -23.703 -21.797 1 94.06 88 THR B N 1
ATOM 3688 C CA . THR B 1 88 ? 4.68 -23.047 -20.984 1 94.06 88 THR B CA 1
ATOM 3689 C C . THR B 1 88 ? 4.719 -21.547 -21.281 1 94.06 88 THR B C 1
ATOM 3691 O O . THR B 1 88 ? 5.672 -20.859 -20.906 1 94.06 88 THR B O 1
ATOM 3694 N N . THR B 1 89 ? 3.73 -20.969 -21.953 1 87.62 89 THR B N 1
ATOM 3695 C CA . THR B 1 89 ? 3.621 -19.531 -22.203 1 87.62 89 THR B CA 1
ATOM 3696 C C . THR B 1 89 ? 3.377 -18.781 -20.906 1 87.62 89 THR B C 1
ATOM 3698 O O . THR B 1 89 ? 2.979 -19.375 -19.891 1 87.62 89 THR B O 1
ATOM 3701 N N . LYS B 1 90 ? 3.68 -17.516 -20.984 1 79.38 90 LYS B N 1
ATOM 3702 C CA . LYS B 1 90 ? 3.203 -16.688 -19.891 1 79.38 90 LYS B CA 1
ATOM 3703 C C . LYS B 1 90 ? 1.681 -16.734 -19.781 1 79.38 90 LYS B C 1
ATOM 3705 O O . LYS B 1 90 ? 0.985 -16.828 -20.797 1 79.38 90 LYS B O 1
ATOM 3710 N N . THR B 1 91 ? 1.228 -16.578 -18.594 1 77.44 91 THR B N 1
ATOM 3711 C CA . THR B 1 91 ? -0.183 -16.781 -18.281 1 77.44 91 THR B CA 1
ATOM 3712 C C . THR B 1 91 ? -1.061 -15.883 -19.141 1 77.44 91 THR B C 1
ATOM 3714 O O . THR B 1 91 ? -2.082 -16.328 -19.672 1 77.44 91 THR B O 1
ATOM 3717 N N . PHE B 1 92 ? -0.647 -14.664 -19.391 1 75.44 92 PHE B N 1
ATOM 3718 C CA . PHE B 1 92 ? -1.504 -13.719 -20.094 1 75.44 92 PHE B CA 1
ATOM 3719 C C . PHE B 1 92 ? -1.496 -13.984 -21.594 1 75.44 92 PHE B C 1
ATOM 3721 O O . PHE B 1 92 ? -2.35 -13.484 -22.312 1 75.44 92 PHE B O 1
ATOM 3728 N N . GLN B 1 93 ? -0.657 -14.914 -22.078 1 83.75 93 GLN B N 1
ATOM 3729 C CA . GLN B 1 93 ? -0.572 -15.242 -23.5 1 83.75 93 GLN B CA 1
ATOM 3730 C C . GLN B 1 93 ? -1.267 -16.562 -23.797 1 83.75 93 GLN B C 1
ATOM 3732 O O . GLN B 1 93 ? -1.508 -16.891 -24.969 1 83.75 93 GLN B O 1
ATOM 3737 N N . THR B 1 94 ? -1.613 -17.312 -22.844 1 88.25 94 THR B N 1
ATOM 3738 C CA . THR B 1 94 ? -2.076 -18.688 -22.969 1 88.25 94 THR B CA 1
ATOM 3739 C C . THR B 1 94 ? -3.379 -18.734 -23.766 1 88.25 94 THR B C 1
ATOM 3741 O O . THR B 1 94 ? -3.51 -19.531 -24.703 1 88.25 94 THR B O 1
ATOM 3744 N N . ILE B 1 95 ? -4.32 -17.844 -23.438 1 89.44 95 ILE B N 1
ATOM 3745 C CA . ILE B 1 95 ? -5.641 -17.875 -24.047 1 89.44 95 ILE B CA 1
ATOM 3746 C C . ILE B 1 95 ? -5.523 -17.594 -25.547 1 89.44 95 ILE B C 1
ATOM 3748 O O . ILE B 1 95 ? -6.051 -18.344 -26.375 1 89.44 95 ILE B O 1
ATOM 3752 N N . GLU B 1 96 ? -4.812 -16.562 -25.828 1 90.5 96 GLU B N 1
ATOM 3753 C CA . GLU B 1 96 ? -4.66 -16.172 -27.234 1 90.5 96 GLU B CA 1
ATOM 3754 C C . GLU B 1 96 ? -3.951 -17.266 -28.031 1 90.5 96 GLU B C 1
ATOM 3756 O O . GLU B 1 96 ? -4.254 -17.484 -29.203 1 90.5 96 GLU B O 1
ATOM 3761 N N . ALA B 1 97 ? -3.09 -17.922 -27.422 1 92.44 97 ALA B N 1
ATOM 3762 C CA . ALA B 1 97 ? -2.318 -18.969 -28.094 1 92.44 97 ALA B CA 1
ATOM 3763 C C . ALA B 1 97 ? -3.166 -20.219 -28.312 1 92.44 97 ALA B C 1
ATOM 3765 O O . ALA B 1 97 ? -2.941 -20.969 -29.281 1 92.44 97 ALA B O 1
ATOM 3766 N N . LEU B 1 98 ? -4.141 -20.422 -27.547 1 94.25 98 LEU B N 1
ATOM 3767 C CA . LEU B 1 98 ? -4.938 -21.656 -27.594 1 94.25 98 LEU B CA 1
ATOM 3768 C C . LEU B 1 98 ? -6.055 -21.531 -28.625 1 94.25 98 LEU B C 1
ATOM 3770 O O . LEU B 1 98 ? -6.496 -22.531 -29.188 1 94.25 98 LEU B O 1
ATOM 3774 N N . LYS B 1 99 ? -6.52 -20.359 -28.875 1 94.06 99 LYS B N 1
ATOM 3775 C CA . LYS B 1 99 ? -7.688 -20.125 -29.719 1 94.06 99 LYS B CA 1
ATOM 3776 C C . LYS B 1 99 ? -7.527 -20.781 -31.078 1 94.06 99 LYS B C 1
ATOM 3778 O O . LYS B 1 99 ? -8.398 -21.531 -31.531 1 94.06 99 LYS B O 1
ATOM 3783 N N . PRO B 1 100 ? -6.41 -20.562 -31.766 1 93.81 100 PRO B N 1
ATOM 3784 C CA . PRO B 1 100 ? -6.277 -21.109 -33.125 1 93.81 100 PRO B CA 1
ATOM 3785 C C . PRO B 1 100 ? -6.23 -22.641 -33.125 1 93.81 100 PRO B C 1
ATOM 3787 O O . PRO B 1 100 ? -6.492 -23.266 -34.156 1 93.81 100 PRO B O 1
ATOM 3790 N N . ILE B 1 101 ? -5.988 -23.328 -32.031 1 95.94 101 ILE B N 1
ATOM 3791 C CA . ILE B 1 101 ? -5.801 -24.766 -32.062 1 95.94 101 ILE B CA 1
ATOM 3792 C C . ILE B 1 101 ? -6.883 -25.453 -31.203 1 95.94 101 ILE B C 1
ATOM 3794 O O . ILE B 1 101 ? -6.863 -26.656 -31.016 1 95.94 101 ILE B O 1
ATOM 3798 N N . TRP B 1 102 ? -7.758 -24.734 -30.766 1 95.56 102 TRP B N 1
ATOM 3799 C CA . TRP B 1 102 ? -8.75 -25.25 -29.828 1 95.56 102 TRP B CA 1
ATOM 3800 C C . TRP B 1 102 ? -9.578 -26.359 -30.469 1 95.56 102 TRP B C 1
ATOM 3802 O O . TRP B 1 102 ? -9.992 -27.297 -29.781 1 95.56 102 TRP B O 1
ATOM 3812 N N . ASN B 1 103 ? -9.852 -26.312 -31.75 1 94.69 103 ASN B N 1
ATOM 3813 C CA . ASN B 1 103 ? -10.664 -27.297 -32.469 1 94.69 103 ASN B CA 1
ATOM 3814 C C . ASN B 1 103 ? -9.969 -28.672 -32.5 1 94.69 103 ASN B C 1
ATOM 3816 O O . ASN B 1 103 ? -10.594 -29.672 -32.844 1 94.69 103 ASN B O 1
ATOM 3820 N N . LYS B 1 104 ? -8.711 -28.75 -32.062 1 96.88 104 LYS B N 1
ATOM 3821 C CA . LYS B 1 104 ? -7.949 -30 -32.094 1 96.88 104 LYS B CA 1
ATOM 3822 C C . LYS B 1 104 ? -7.789 -30.562 -30.672 1 96.88 104 LYS B C 1
ATOM 3824 O O . LYS B 1 104 ? -7.129 -31.594 -30.484 1 96.88 104 LYS B O 1
ATOM 3829 N N . ILE B 1 105 ? -8.336 -29.938 -29.719 1 96.81 105 ILE B N 1
ATOM 3830 C CA . ILE B 1 105 ? -8.25 -30.312 -28.312 1 96.81 105 ILE B CA 1
ATOM 3831 C C . ILE B 1 105 ? -9.609 -30.797 -27.812 1 96.81 105 ILE B C 1
ATOM 3833 O O . ILE B 1 105 ? -10.641 -30.219 -28.156 1 96.81 105 ILE B O 1
ATOM 3837 N N . ASP B 1 106 ? -9.625 -31.891 -27.094 1 95.56 106 ASP B N 1
ATOM 3838 C CA . ASP B 1 106 ? -10.852 -32.406 -26.516 1 95.56 106 ASP B CA 1
ATOM 3839 C C . ASP B 1 106 ? -10.57 -33.188 -25.219 1 95.56 106 ASP B C 1
ATOM 3841 O O . ASP B 1 106 ? -9.508 -33 -24.625 1 95.56 106 ASP B O 1
ATOM 3845 N N . GLU B 1 107 ? -11.523 -34.031 -24.75 1 94 107 GLU B N 1
ATOM 3846 C CA . GLU B 1 107 ? -11.438 -34.688 -23.453 1 94 107 GLU B CA 1
ATOM 3847 C C . GLU B 1 107 ? -10.375 -35.781 -23.453 1 94 107 GLU B C 1
ATOM 3849 O O . GLU B 1 107 ? -9.961 -36.281 -22.406 1 94 107 GLU B O 1
ATOM 3854 N N . LYS B 1 108 ? -9.93 -36.125 -24.625 1 94.75 108 LYS B N 1
ATOM 3855 C CA . LYS B 1 108 ? -8.898 -37.125 -24.734 1 94.75 108 LYS B CA 1
ATOM 3856 C C . LYS B 1 108 ? -7.5 -36.531 -24.688 1 94.75 108 LYS B C 1
ATOM 3858 O O . LYS B 1 108 ? -6.508 -37.219 -24.5 1 94.75 108 LYS B O 1
ATOM 3863 N N . THR B 1 109 ? -7.449 -35.25 -24.828 1 97.12 109 THR B N 1
ATOM 3864 C CA . THR B 1 109 ? -6.18 -34.531 -24.797 1 97.12 109 THR B CA 1
ATOM 3865 C C . THR B 1 109 ? -5.672 -34.406 -23.375 1 97.12 109 THR B C 1
ATOM 3867 O O . THR B 1 109 ? -6.43 -34.031 -22.469 1 97.12 109 THR B O 1
ATOM 3870 N N . ASN B 1 110 ? -4.387 -34.75 -23.141 1 97.38 110 ASN B N 1
ATOM 3871 C CA . ASN B 1 110 ? -3.709 -34.344 -21.906 1 97.38 110 ASN B CA 1
ATOM 3872 C C . ASN B 1 110 ? -3.168 -32.938 -22 1 97.38 110 ASN B C 1
ATOM 3874 O O . ASN B 1 110 ? -2.367 -32.625 -22.891 1 97.38 110 ASN B O 1
ATOM 3878 N N . ILE B 1 111 ? -3.611 -32.094 -21.141 1 96.94 111 ILE B N 1
ATOM 3879 C CA . ILE B 1 111 ? -3.164 -30.688 -21.109 1 96.94 111 ILE B CA 1
ATOM 3880 C C . ILE B 1 111 ? -2.402 -30.422 -19.828 1 96.94 111 ILE B C 1
ATOM 3882 O O . ILE B 1 111 ? -2.873 -30.766 -18.734 1 96.94 111 ILE B O 1
ATOM 3886 N N . ILE B 1 112 ? -1.229 -29.891 -19.922 1 97.12 112 ILE B N 1
ATOM 3887 C CA . ILE B 1 112 ? -0.537 -29.469 -18.719 1 97.12 112 ILE B CA 1
ATOM 3888 C C . ILE B 1 112 ? -0.143 -28 -18.828 1 97.12 112 ILE B C 1
ATOM 3890 O O . ILE B 1 112 ? 0.395 -27.578 -19.844 1 97.12 112 ILE B O 1
ATOM 3894 N N . LEU B 1 113 ? -0.488 -27.25 -17.812 1 95 113 LEU B N 1
ATOM 3895 C CA . LEU B 1 113 ? -0.123 -25.844 -17.672 1 95 113 LEU B CA 1
ATOM 3896 C C . LEU B 1 113 ? 1.095 -25.688 -16.766 1 95 113 LEU B C 1
ATOM 3898 O O . LEU B 1 113 ? 0.97 -25.719 -15.539 1 95 113 LEU B O 1
ATOM 3902 N N . ILE B 1 114 ? 2.221 -25.453 -17.359 1 93.38 114 ILE B N 1
ATOM 3903 C CA . ILE B 1 114 ? 3.438 -25.25 -16.578 1 93.38 114 ILE B CA 1
ATOM 3904 C C . ILE B 1 114 ? 3.74 -23.75 -16.484 1 93.38 114 ILE B C 1
ATOM 3906 O O . ILE B 1 114 ? 4.469 -23.203 -17.328 1 93.38 114 ILE B O 1
ATOM 3910 N N . GLN B 1 115 ? 3.158 -23.109 -15.57 1 80.31 115 GLN B N 1
ATOM 3911 C CA . GLN B 1 115 ? 3.221 -21.656 -15.406 1 80.31 115 GLN B CA 1
ATOM 3912 C C . GLN B 1 115 ? 3.268 -21.281 -13.93 1 80.31 115 GLN B C 1
ATOM 3914 O O . GLN B 1 115 ? 3.068 -22.125 -13.055 1 80.31 115 GLN B O 1
ATOM 3919 N N . ASN B 1 116 ? 3.855 -19.984 -13.789 1 68.25 116 ASN B N 1
ATOM 3920 C CA . ASN B 1 116 ? 3.979 -19.5 -12.414 1 68.25 116 ASN B CA 1
ATOM 3921 C C . ASN B 1 116 ? 2.697 -18.812 -11.945 1 68.25 116 ASN B C 1
ATOM 3923 O O . ASN B 1 116 ? 2.168 -17.938 -12.625 1 68.25 116 ASN B O 1
ATOM 3927 N N . GLY B 1 117 ? 1.768 -19.406 -11.453 1 66.5 117 GLY B N 1
ATOM 3928 C CA . GLY B 1 117 ? 0.619 -18.719 -10.898 1 66.5 117 GLY B CA 1
ATOM 3929 C C . GLY B 1 117 ? -0.573 -19.625 -10.664 1 66.5 117 GLY B C 1
ATOM 3930 O O . GLY B 1 117 ? -0.708 -20.656 -11.312 1 66.5 117 GLY B O 1
ATOM 3931 N N . ILE B 1 118 ? -1.204 -19.172 -9.703 1 77.25 118 ILE B N 1
ATOM 3932 C CA . ILE B 1 118 ? -2.492 -19.781 -9.391 1 77.25 118 ILE B CA 1
ATOM 3933 C C . ILE B 1 118 ? -3.605 -19.047 -10.133 1 77.25 118 ILE B C 1
ATOM 3935 O O . ILE B 1 118 ? -3.465 -17.875 -10.477 1 77.25 118 ILE B O 1
ATOM 3939 N N . GLY B 1 119 ? -4.527 -19.812 -10.992 1 78.81 119 GLY B N 1
ATOM 3940 C CA . GLY B 1 119 ? -5.668 -19.141 -11.586 1 78.81 119 GLY B CA 1
ATOM 3941 C C . GLY B 1 119 ? -5.738 -19.297 -13.094 1 78.81 119 GLY B C 1
ATOM 3942 O O . GLY B 1 119 ? -6.773 -19.031 -13.703 1 78.81 119 GLY B O 1
ATOM 3943 N N . THR B 1 120 ? -4.527 -19.625 -13.664 1 83.38 120 THR B N 1
ATOM 3944 C CA . THR B 1 120 ? -4.539 -19.812 -15.109 1 83.38 120 THR B CA 1
ATOM 3945 C C . THR B 1 120 ? -5.691 -20.719 -15.531 1 83.38 120 THR B C 1
ATOM 3947 O O . THR B 1 120 ? -6.336 -20.469 -16.547 1 83.38 120 THR B O 1
ATOM 3950 N N . TYR B 1 121 ? -5.906 -21.672 -14.742 1 87.62 121 TYR B N 1
ATOM 3951 C CA . TYR B 1 121 ? -6.984 -22.609 -15.039 1 87.62 121 TYR B CA 1
ATOM 3952 C C . TYR B 1 121 ? -8.336 -21.906 -15.047 1 87.62 121 TYR B C 1
ATOM 3954 O O . TYR B 1 121 ? -9.195 -22.203 -15.883 1 87.62 121 TYR B O 1
ATOM 3962 N N . ASP B 1 122 ? -8.547 -20.984 -14.18 1 85.12 122 ASP B N 1
ATOM 3963 C CA . ASP B 1 122 ? -9.805 -20.266 -14.094 1 85.12 122 ASP B CA 1
ATOM 3964 C C . ASP B 1 122 ? -10.062 -19.453 -15.367 1 85.12 122 ASP B C 1
ATOM 3966 O O . ASP B 1 122 ? -11.18 -19.422 -15.883 1 85.12 122 ASP B O 1
ATOM 3970 N N . ILE B 1 123 ? -9.07 -18.906 -15.781 1 83.31 123 ILE B N 1
ATOM 3971 C CA . ILE B 1 123 ? -9.195 -18.078 -16.984 1 83.31 123 ILE B CA 1
ATOM 3972 C C . ILE B 1 123 ? -9.438 -18.984 -18.188 1 83.31 123 ILE B C 1
ATOM 3974 O O . ILE B 1 123 ? -10.188 -18.609 -19.109 1 83.31 123 ILE B O 1
ATOM 3978 N N . LEU B 1 124 ? -8.82 -20.047 -18.188 1 89.19 124 LEU B N 1
ATOM 3979 C CA . LEU B 1 124 ? -9.016 -21.016 -19.266 1 89.19 124 LEU B CA 1
ATOM 3980 C C . LEU B 1 124 ? -10.469 -21.484 -19.312 1 89.19 124 LEU B C 1
ATOM 3982 O O . LEU B 1 124 ? -11.055 -21.578 -20.406 1 89.19 124 LEU B O 1
ATOM 3986 N N . VAL B 1 125 ? -10.984 -21.719 -18.219 1 90.62 125 VAL B N 1
ATOM 3987 C CA . VAL B 1 125 ? -12.352 -22.219 -18.125 1 90.62 125 VAL B CA 1
ATOM 3988 C C . VAL B 1 125 ? -13.336 -21.125 -18.531 1 90.62 125 VAL B C 1
ATOM 3990 O O . VAL B 1 125 ? -14.375 -21.406 -19.125 1 90.62 125 VAL B O 1
ATOM 3993 N N . GLU B 1 126 ? -13.008 -20.016 -18.172 1 88.75 126 GLU B N 1
ATOM 3994 C CA . GLU B 1 126 ? -13.852 -18.891 -18.578 1 88.75 126 GLU B CA 1
ATOM 3995 C C . GLU B 1 126 ? -13.891 -18.75 -20.094 1 88.75 126 GLU B C 1
ATOM 3997 O O . GLU B 1 126 ? -14.945 -18.469 -20.672 1 88.75 126 GLU B O 1
ATOM 4002 N N . GLU B 1 127 ? -12.805 -18.875 -20.672 1 91.88 127 GLU B N 1
ATOM 4003 C CA . GLU B 1 127 ? -12.719 -18.734 -22.125 1 91.88 127 GLU B CA 1
ATOM 4004 C C . GLU B 1 127 ? -13.227 -19.984 -22.828 1 91.88 127 GLU B C 1
ATOM 4006 O O . GLU B 1 127 ? -13.812 -19.891 -23.922 1 91.88 127 GLU B O 1
ATOM 4011 N N . PHE B 1 128 ? -12.914 -21.125 -22.25 1 95.25 128 PHE B N 1
ATOM 4012 C CA . PHE B 1 128 ? -13.281 -22.422 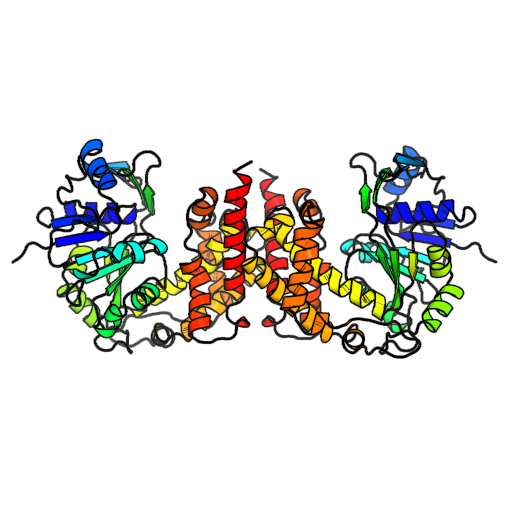-22.812 1 95.25 128 PHE B CA 1
ATOM 4013 C C . PHE B 1 128 ? -14.047 -23.266 -21.797 1 95.25 128 PHE B C 1
ATOM 4015 O O . PHE B 1 128 ? -13.523 -24.25 -21.281 1 95.25 128 PHE B O 1
ATOM 4022 N N . PRO B 1 129 ? -15.344 -23.031 -21.656 1 94 129 PRO B N 1
ATOM 4023 C CA . PRO B 1 129 ? -16.125 -23.672 -20.594 1 94 129 PRO B CA 1
ATOM 4024 C C . PRO B 1 129 ? -16.203 -25.188 -20.766 1 94 129 PRO B C 1
ATOM 4026 O O . PRO B 1 129 ? -16.406 -25.922 -19.797 1 94 129 PRO B O 1
ATOM 4029 N N . GLU B 1 130 ? -16 -25.625 -21.922 1 94.25 130 GLU B N 1
ATOM 4030 C CA . GLU B 1 130 ? -16.078 -27.062 -22.172 1 94.25 130 GLU B CA 1
ATOM 4031 C C . GLU B 1 130 ? -14.992 -27.812 -21.406 1 94.25 130 GLU B C 1
ATOM 4033 O O . GLU B 1 130 ? -15.133 -29 -21.125 1 94.25 130 GLU B O 1
ATOM 4038 N N . ILE B 1 131 ? -13.945 -27.156 -21.031 1 93.94 131 ILE B N 1
ATOM 4039 C CA . ILE B 1 131 ? -12.883 -27.781 -20.25 1 93.94 131 ILE B CA 1
ATOM 4040 C C . ILE B 1 131 ? -13.477 -28.375 -18.969 1 93.94 131 ILE B C 1
ATOM 4042 O O . ILE B 1 131 ? -13.18 -29.516 -18.625 1 93.94 131 ILE B O 1
ATOM 4046 N N . LYS B 1 132 ? -14.25 -27.594 -18.375 1 90.31 132 LYS B N 1
ATOM 4047 C CA . LYS B 1 132 ? -14.867 -28.031 -17.125 1 90.31 132 LYS B CA 1
ATOM 4048 C C . LYS B 1 132 ? -16.062 -28.922 -17.391 1 90.31 132 LYS B C 1
ATOM 4050 O O . LYS B 1 132 ? -16.203 -30 -16.781 1 90.31 132 LYS B O 1
ATOM 4055 N N . SER B 1 133 ? -16.953 -28.562 -18.375 1 91.38 133 SER B N 1
ATOM 4056 C CA . SER B 1 133 ? -18.203 -29.266 -18.609 1 91.38 133 SER B CA 1
ATOM 4057 C C . SER B 1 133 ? -17.953 -30.672 -19.172 1 91.38 133 SER B C 1
ATOM 4059 O O . SER B 1 133 ? -18.719 -31.594 -18.906 1 91.38 133 SER B O 1
ATOM 4061 N N . LYS B 1 134 ? -16.859 -30.828 -19.891 1 93.19 134 LYS B N 1
ATOM 4062 C CA . LYS B 1 134 ? -16.562 -32.125 -20.5 1 93.19 134 LYS B CA 1
ATOM 4063 C C . LYS B 1 134 ? -15.43 -32.844 -19.781 1 93.19 134 LYS B C 1
ATOM 4065 O O . LYS B 1 134 ? -14.922 -33.844 -20.25 1 93.19 134 LYS B O 1
ATOM 4070 N N . LYS B 1 135 ? -14.953 -32.312 -18.656 1 91 135 LYS B N 1
ATOM 4071 C CA . LYS B 1 135 ? -13.961 -32.938 -17.766 1 91 135 LYS B CA 1
ATOM 4072 C C . LYS B 1 135 ? -12.672 -33.25 -18.516 1 91 135 LYS B C 1
ATOM 4074 O O . LYS B 1 135 ? -12.203 -34.406 -18.484 1 91 135 LYS B O 1
ATOM 4079 N N . PHE B 1 136 ? -12.125 -32.25 -19.172 1 94.44 136 PHE B N 1
ATOM 4080 C CA . PHE B 1 136 ? -10.836 -32.406 -19.828 1 94.44 136 PHE B CA 1
ATOM 4081 C C . PHE B 1 136 ? -9.789 -32.906 -18.844 1 94.44 136 PHE B C 1
ATOM 4083 O O . PHE B 1 136 ? -9.938 -32.719 -17.625 1 94.44 136 PHE B O 1
ATOM 4090 N N . ASN B 1 137 ? -8.812 -33.594 -19.312 1 94.06 137 ASN B N 1
ATOM 4091 C CA . ASN B 1 137 ? -7.648 -33.969 -18.516 1 94.06 137 ASN B CA 1
ATOM 4092 C C . ASN B 1 137 ? -6.617 -32.844 -18.469 1 94.06 137 ASN B C 1
ATOM 4094 O O . ASN B 1 137 ? -5.715 -32.781 -19.297 1 94.06 137 ASN B O 1
ATOM 4098 N N . VAL B 1 138 ? -6.723 -32.094 -17.359 1 95.88 138 VAL B N 1
ATOM 4099 C CA . VAL B 1 138 ? -5.84 -30.938 -17.25 1 95.88 138 VAL B CA 1
ATOM 4100 C C . VAL B 1 138 ? -4.941 -31.094 -16.031 1 95.88 138 VAL B C 1
ATOM 4102 O O . VAL B 1 138 ? -5.406 -31.469 -14.945 1 95.88 138 VAL B O 1
ATOM 4105 N N . PHE B 1 139 ? -3.719 -30.891 -16.266 1 96.19 139 PHE B N 1
ATOM 4106 C CA . PHE B 1 139 ? -2.715 -30.922 -15.211 1 96.19 139 PHE B CA 1
ATOM 4107 C C . PHE B 1 139 ? -2.07 -29.547 -15.039 1 96.19 139 PHE B C 1
ATOM 4109 O O . PHE B 1 139 ? -2.109 -28.719 -15.953 1 96.19 139 PHE B O 1
ATOM 4116 N N . GLN B 1 140 ? -1.615 -29.328 -13.82 1 94.69 140 GLN B N 1
ATOM 4117 C CA . GLN B 1 140 ? -0.829 -28.141 -13.508 1 94.69 140 GLN B CA 1
ATOM 4118 C C . GLN B 1 140 ? 0.6 -28.516 -13.125 1 94.69 140 GLN B C 1
ATOM 4120 O O . GLN B 1 140 ? 0.818 -29.484 -12.383 1 94.69 140 GLN B O 1
ATOM 4125 N N . GLY B 1 141 ? 1.531 -27.781 -13.742 1 94.56 141 GLY B N 1
ATOM 4126 C CA . GLY B 1 141 ? 2.936 -27.938 -13.391 1 94.56 141 GLY B CA 1
ATOM 4127 C C . GLY B 1 141 ? 3.535 -26.688 -12.773 1 94.56 141 GLY B C 1
ATOM 4128 O O . GLY B 1 141 ? 3.264 -25.578 -13.227 1 94.56 141 GLY B O 1
ATOM 4129 N N . VAL B 1 142 ? 4.191 -26.891 -11.641 1 92.06 142 VAL B N 1
ATOM 4130 C CA . VAL B 1 142 ? 4.969 -25.828 -11 1 92.06 142 VAL B CA 1
ATOM 4131 C C . VAL B 1 142 ? 6.461 -26.125 -11.148 1 92.06 142 VAL B C 1
ATOM 4133 O O . VAL B 1 142 ? 6.984 -27.031 -10.492 1 92.06 142 VAL B O 1
ATOM 4136 N N . ILE B 1 143 ? 7.129 -25.312 -12 1 90.25 143 ILE B N 1
ATOM 4137 C CA . ILE B 1 143 ? 8.523 -25.609 -12.297 1 90.25 143 ILE B CA 1
ATOM 4138 C C . ILE B 1 143 ? 9.43 -24.641 -11.523 1 90.25 143 ILE B C 1
ATOM 4140 O O . ILE B 1 143 ? 9.148 -23.453 -11.438 1 90.25 143 ILE B O 1
ATOM 4144 N N . ALA B 1 144 ? 10.43 -25.141 -10.844 1 88.56 144 ALA B N 1
ATOM 4145 C CA . ALA B 1 144 ? 11.336 -24.344 -10.016 1 88.56 144 ALA B CA 1
ATOM 4146 C C . ALA B 1 144 ? 12.672 -24.141 -10.711 1 88.56 144 ALA B C 1
ATOM 4148 O O . ALA B 1 144 ? 13.516 -23.375 -10.234 1 88.56 144 ALA B O 1
ATOM 4149 N N . HIS B 1 145 ? 12.883 -24.734 -11.906 1 91.12 145 HIS B N 1
ATOM 4150 C CA . HIS B 1 145 ? 14.133 -24.562 -12.625 1 91.12 145 HIS B CA 1
ATOM 4151 C C . HIS B 1 145 ? 14.406 -23.094 -12.914 1 91.12 145 HIS B C 1
ATOM 4153 O O . HIS B 1 145 ? 13.484 -22.344 -13.227 1 91.12 145 HIS B O 1
ATOM 4159 N N . ALA B 1 146 ? 15.617 -22.703 -12.758 1 87.81 146 ALA B N 1
ATOM 4160 C CA . ALA B 1 146 ? 16.016 -21.344 -13.133 1 87.81 146 ALA B CA 1
ATOM 4161 C C . ALA B 1 146 ? 16.609 -21.328 -14.539 1 87.81 146 ALA B C 1
ATOM 4163 O O . ALA B 1 146 ? 17.672 -21.891 -14.773 1 87.81 146 ALA B O 1
ATOM 4164 N N . VAL B 1 147 ? 15.867 -20.734 -15.461 1 90.56 147 VAL B N 1
ATOM 4165 C CA . VAL B 1 147 ? 16.312 -20.672 -16.859 1 90.56 147 VAL B CA 1
ATOM 4166 C C . VAL B 1 147 ? 16.031 -19.281 -17.422 1 90.56 147 VAL B C 1
ATOM 4168 O O . VAL B 1 147 ? 14.984 -18.688 -17.156 1 90.56 147 VAL B O 1
ATOM 4171 N N . PHE B 1 148 ? 17 -18.703 -18.125 1 87.88 148 PHE B N 1
ATOM 4172 C CA . PHE B 1 148 ? 16.75 -17.438 -18.797 1 87.88 148 PHE B CA 1
ATOM 4173 C C . PHE B 1 148 ? 17.281 -17.469 -20.219 1 87.88 148 PHE B C 1
ATOM 4175 O O . PHE B 1 148 ? 18.219 -18.203 -20.516 1 87.88 148 PHE B O 1
ATOM 4182 N N . GLY B 1 149 ? 16.547 -16.766 -21.062 1 88.19 149 GLY B N 1
ATOM 4183 C CA . GLY B 1 149 ? 16.922 -16.703 -22.469 1 88.19 149 GLY B CA 1
ATOM 4184 C C . GLY B 1 149 ? 18.016 -15.688 -22.75 1 88.19 149 GLY B C 1
ATOM 4185 O O . GLY B 1 149 ? 18.234 -14.773 -21.953 1 88.19 149 GLY B O 1
ATOM 4186 N N . SER B 1 150 ? 18.625 -15.898 -23.828 1 86.81 150 SER B N 1
ATOM 4187 C CA . SER B 1 150 ? 19.609 -14.93 -24.312 1 86.81 150 SER B CA 1
ATOM 4188 C C . SER B 1 150 ? 18.922 -13.711 -24.922 1 86.81 150 SER B C 1
ATOM 4190 O O . SER B 1 150 ? 17.891 -13.836 -25.594 1 86.81 150 SER B O 1
ATOM 4192 N N . SER B 1 151 ? 19.422 -12.539 -24.688 1 78.94 151 SER B N 1
ATOM 4193 C CA . SER B 1 151 ? 18.891 -11.312 -25.266 1 78.94 151 SER B CA 1
ATOM 4194 C C . SER B 1 151 ? 19.156 -11.258 -26.766 1 78.94 151 SER B C 1
ATOM 4196 O O . SER B 1 151 ? 18.453 -10.562 -27.5 1 78.94 151 SER B O 1
ATOM 4198 N N . ASN B 1 152 ? 20.031 -11.945 -27.297 1 81 152 ASN B N 1
ATOM 4199 C CA . ASN B 1 152 ? 20.516 -11.812 -28.672 1 81 152 ASN B CA 1
ATOM 4200 C C . ASN B 1 152 ? 20.016 -12.961 -29.547 1 81 152 ASN B C 1
ATOM 4202 O O . ASN B 1 152 ? 19.969 -12.836 -30.766 1 81 152 ASN B O 1
ATOM 4206 N N . ASN B 1 153 ? 19.641 -14.055 -28.906 1 85.38 153 ASN B N 1
ATOM 4207 C CA . ASN B 1 153 ? 19.281 -15.281 -29.609 1 85.38 153 ASN B CA 1
ATOM 4208 C C . ASN B 1 153 ? 18.078 -15.977 -28.969 1 85.38 153 ASN B C 1
ATOM 4210 O O . ASN B 1 153 ? 18.203 -16.516 -27.859 1 85.38 153 ASN B O 1
ATOM 4214 N N . PHE B 1 154 ? 17.016 -16.125 -29.75 1 86.44 154 PHE B N 1
ATOM 4215 C CA . PHE B 1 154 ? 15.781 -16.641 -29.141 1 86.44 154 PHE B CA 1
ATOM 4216 C C . PHE B 1 154 ? 15.859 -18.141 -28.953 1 86.44 154 PHE B C 1
ATOM 4218 O O . PHE B 1 154 ? 15.07 -18.719 -28.203 1 86.44 154 PHE B O 1
ATOM 4225 N N . SER B 1 155 ? 16.875 -18.828 -29.531 1 92.25 155 SER B N 1
ATOM 4226 C CA . SER B 1 155 ? 17.016 -20.281 -29.422 1 92.25 155 SER B CA 1
ATOM 4227 C C . SER B 1 155 ? 18.078 -20.656 -28.406 1 92.25 155 SER B C 1
ATOM 4229 O O . SER B 1 155 ? 18.484 -21.828 -28.328 1 92.25 155 SER B O 1
ATOM 4231 N N . GLU B 1 156 ? 18.562 -19.672 -27.703 1 94.5 156 GLU B N 1
ATOM 4232 C CA . GLU B 1 156 ? 19.641 -19.891 -26.734 1 94.5 156 GLU B CA 1
ATOM 4233 C C . GLU B 1 156 ? 19.172 -19.578 -25.312 1 94.5 156 GLU B C 1
ATOM 4235 O O . GLU B 1 156 ? 18.625 -18.5 -25.062 1 94.5 156 GLU B O 1
ATOM 4240 N N . PHE B 1 157 ? 19.422 -20.609 -24.422 1 95.69 157 PHE B N 1
ATOM 4241 C CA . PHE B 1 157 ? 18.938 -20.469 -23.047 1 95.69 157 PHE B CA 1
ATOM 4242 C C . PHE B 1 157 ? 20.016 -20.828 -22.047 1 95.69 157 PHE B C 1
ATOM 4244 O O . PHE B 1 157 ? 20.922 -21.609 -22.359 1 95.69 157 PHE B O 1
ATOM 4251 N N . TYR B 1 158 ? 19.953 -20.172 -20.875 1 93.88 158 TYR B N 1
ATOM 4252 C CA . TYR B 1 158 ? 20.859 -20.438 -19.766 1 93.88 158 TYR B CA 1
ATOM 4253 C C . TYR B 1 158 ? 20.109 -21.078 -18.609 1 93.88 158 TYR B C 1
ATOM 4255 O O . TYR B 1 158 ? 19.188 -20.484 -18.031 1 93.88 158 TYR B O 1
ATOM 4263 N N . HIS B 1 159 ? 20.438 -22.312 -18.406 1 95.44 159 HIS B N 1
ATOM 4264 C CA . HIS B 1 159 ? 19.891 -23.062 -17.297 1 95.44 159 HIS B CA 1
ATOM 4265 C C . HIS B 1 159 ? 20.75 -22.891 -16.047 1 95.44 159 HIS B C 1
ATOM 4267 O O . HIS B 1 159 ? 21.688 -23.672 -15.812 1 95.44 159 HIS B O 1
ATOM 4273 N N . ALA B 1 160 ? 20.375 -22.016 -15.18 1 90.75 160 ALA B N 1
ATOM 4274 C CA . ALA B 1 160 ? 21.203 -21.547 -14.07 1 90.75 160 ALA B CA 1
ATOM 4275 C C . ALA B 1 160 ? 21.078 -22.484 -12.859 1 90.75 160 ALA B C 1
ATOM 4277 O O . ALA B 1 160 ? 22.031 -22.625 -12.086 1 90.75 160 ALA B O 1
ATOM 4278 N N . ALA B 1 161 ? 19.953 -23.094 -12.617 1 90.75 161 ALA B N 1
ATOM 4279 C CA . ALA B 1 161 ? 19.75 -23.984 -11.484 1 90.75 161 ALA B CA 1
ATOM 4280 C C . ALA B 1 161 ? 18.828 -25.141 -11.859 1 90.75 161 ALA B C 1
ATOM 4282 O O . ALA B 1 161 ? 17.766 -24.938 -12.445 1 90.75 161 ALA B O 1
ATOM 4283 N N . PHE B 1 162 ? 19.234 -26.344 -11.516 1 93.88 162 PHE B N 1
ATOM 4284 C CA . PHE B 1 162 ? 18.453 -27.562 -11.703 1 93.88 162 PHE B CA 1
ATOM 4285 C C . PHE B 1 162 ? 17.656 -27.891 -10.438 1 93.88 162 PHE B C 1
ATOM 4287 O O . PHE B 1 162 ? 18.25 -28.203 -9.398 1 93.88 162 PHE B O 1
ATOM 4294 N N . LEU B 1 163 ? 16.391 -27.781 -10.578 1 92.75 163 LEU B N 1
ATOM 4295 C CA . LEU B 1 163 ? 15.484 -28.062 -9.477 1 92.75 163 LEU B CA 1
ATOM 4296 C C . LEU B 1 163 ? 14.391 -29.047 -9.914 1 92.75 163 LEU B C 1
ATOM 4298 O O . LEU B 1 163 ? 14.672 -30.031 -10.594 1 92.75 163 LEU B O 1
ATOM 4302 N N . ASP B 1 164 ? 13.133 -28.797 -9.469 1 95.12 164 ASP B N 1
ATOM 4303 C CA . ASP B 1 164 ? 12.141 -29.828 -9.766 1 95.12 164 ASP B CA 1
ATOM 4304 C C . ASP B 1 164 ? 10.938 -29.234 -10.492 1 95.12 164 ASP B C 1
ATOM 4306 O O . ASP B 1 164 ? 10.867 -28.016 -10.703 1 95.12 164 ASP B O 1
ATOM 4310 N N . LEU B 1 165 ? 10.172 -30.094 -11.133 1 96.44 165 LEU B N 1
ATOM 4311 C CA . LEU B 1 165 ? 8.836 -29.844 -11.656 1 96.44 165 LEU B CA 1
ATOM 4312 C C . LEU B 1 165 ? 7.789 -30.625 -10.875 1 96.44 165 LEU B C 1
ATOM 4314 O O . LEU B 1 165 ? 7.844 -31.859 -10.82 1 96.44 165 LEU B O 1
ATOM 4318 N N . LYS B 1 166 ? 6.867 -29.969 -10.195 1 96.12 166 LYS B N 1
ATOM 4319 C CA . LYS B 1 166 ? 5.754 -30.609 -9.492 1 96.12 166 LYS B CA 1
ATOM 4320 C C . LYS B 1 166 ? 4.477 -30.562 -10.32 1 96.12 166 LYS B C 1
ATOM 4322 O O . LYS B 1 166 ? 4.141 -29.516 -10.891 1 96.12 166 LYS B O 1
ATOM 4327 N N . VAL B 1 167 ? 3.865 -31.703 -10.438 1 97.12 167 VAL B N 1
ATOM 4328 C CA . VAL B 1 167 ? 2.705 -31.797 -11.32 1 97.12 167 VAL B CA 1
ATOM 4329 C C . VAL B 1 167 ? 1.53 -32.406 -10.562 1 97.12 167 VAL B C 1
ATOM 4331 O O . VAL B 1 167 ? 1.712 -33.344 -9.773 1 97.12 167 VAL B O 1
ATOM 4334 N N . ALA B 1 168 ? 0.312 -31.938 -10.828 1 96.38 168 ALA B N 1
ATOM 4335 C CA . ALA B 1 168 ? -0.906 -32.531 -10.281 1 96.38 168 ALA B CA 1
ATOM 4336 C C . ALA B 1 168 ? -2.08 -32.344 -11.242 1 96.38 168 ALA B C 1
ATOM 4338 O O . ALA B 1 168 ? -2.088 -31.438 -12.055 1 96.38 168 ALA B O 1
ATOM 4339 N N . GLN B 1 169 ? -2.992 -33.25 -11.078 1 95.75 169 GLN B N 1
ATOM 4340 C CA . GLN B 1 169 ? -4.254 -33.125 -11.805 1 95.75 169 GLN B CA 1
ATOM 4341 C C . GLN B 1 169 ? -5.082 -31.953 -11.258 1 95.75 169 GLN B C 1
ATOM 4343 O O . GLN B 1 169 ? -5.176 -31.766 -10.047 1 95.75 169 GLN B O 1
ATOM 4348 N N . ILE B 1 170 ? -5.684 -31.141 -12.18 1 93.5 170 ILE B N 1
ATOM 4349 C CA . ILE B 1 170 ? -6.469 -30.016 -11.695 1 93.5 170 ILE B CA 1
ATOM 4350 C C . ILE B 1 170 ? -7.895 -30.109 -12.227 1 93.5 170 ILE B C 1
ATOM 4352 O O . ILE B 1 170 ? -8.797 -29.438 -11.719 1 93.5 170 ILE B O 1
ATOM 4356 N N . ASN B 1 171 ? -8.117 -30.844 -13.266 1 93 171 ASN B N 1
ATOM 4357 C CA . ASN B 1 171 ? -9.422 -31.188 -13.805 1 93 171 ASN B CA 1
ATOM 4358 C C . ASN B 1 171 ? -9.461 -32.625 -14.289 1 93 171 ASN B C 1
ATOM 4360 O O . ASN B 1 171 ? -8.422 -33.25 -14.469 1 93 171 ASN B O 1
ATOM 4364 N N . GLY B 1 172 ? -10.641 -33.188 -14.367 1 89.88 172 GLY B N 1
ATOM 4365 C CA . GLY B 1 172 ? -10.805 -34.562 -14.82 1 89.88 172 GLY B CA 1
ATOM 4366 C C . GLY B 1 172 ? -10.992 -35.562 -13.688 1 89.88 172 GLY B C 1
ATOM 4367 O O . GLY B 1 172 ? -10.82 -36.75 -13.875 1 89.88 172 GLY B O 1
ATOM 4368 N N . PHE B 1 173 ? -11.289 -35.031 -12.516 1 89.38 173 PHE B N 1
ATOM 4369 C CA . PHE B 1 173 ? -11.562 -35.875 -11.359 1 89.38 173 PHE B CA 1
ATOM 4370 C C . PHE B 1 173 ? -12.867 -36.625 -11.539 1 89.38 173 PHE B C 1
ATOM 4372 O O . PHE B 1 173 ? -13.758 -36.188 -12.258 1 89.38 173 PHE B O 1
ATOM 4379 N N . LYS B 1 174 ? -12.867 -37.75 -10.797 1 85.06 174 LYS B N 1
ATOM 4380 C CA . LYS B 1 174 ? -14.133 -38.469 -10.766 1 85.06 174 LYS B CA 1
ATOM 4381 C C . LYS B 1 174 ? -15.242 -37.594 -10.164 1 85.06 174 LYS B C 1
ATOM 4383 O O . LYS B 1 174 ? -16.375 -37.625 -10.633 1 85.06 174 LYS B O 1
ATOM 4388 N N . ASP B 1 175 ? -14.883 -36.938 -9.188 1 87.5 175 ASP B N 1
ATOM 4389 C CA . ASP B 1 175 ? -15.742 -35.938 -8.547 1 87.5 175 ASP B CA 1
ATOM 4390 C C . ASP B 1 175 ? -15.055 -34.562 -8.453 1 87.5 175 ASP B C 1
ATOM 4392 O O . ASP B 1 175 ? -14.203 -34.375 -7.594 1 87.5 175 ASP B O 1
ATOM 4396 N N . GLU B 1 176 ? -15.555 -33.688 -9.32 1 85.19 176 GLU B N 1
ATOM 4397 C CA . GLU B 1 176 ? -14.922 -32.375 -9.398 1 85.19 176 GLU B CA 1
ATOM 4398 C C . GLU B 1 176 ? -15.148 -31.578 -8.117 1 85.19 176 GLU B C 1
ATOM 4400 O O . GLU B 1 176 ? -14.406 -30.641 -7.828 1 85.19 176 GLU B O 1
ATOM 4405 N N . ASN B 1 177 ? -16.094 -31.938 -7.379 1 83.5 177 ASN B N 1
ATOM 4406 C CA . ASN B 1 177 ? -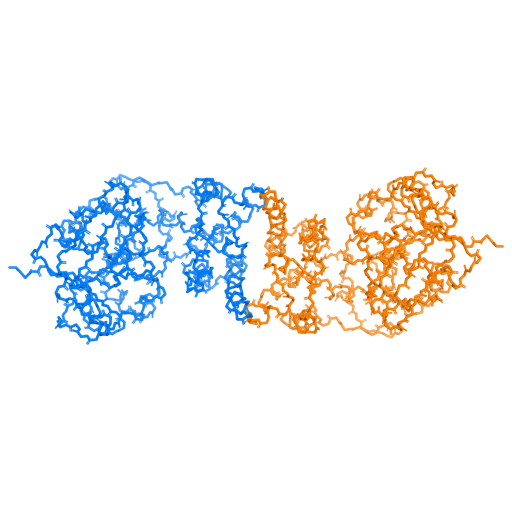16.375 -31.25 -6.129 1 83.5 177 ASN B CA 1
ATOM 4407 C C . ASN B 1 177 ? -15.5 -31.766 -4.988 1 83.5 177 ASN B C 1
ATOM 4409 O O . ASN B 1 177 ? -15.492 -31.188 -3.898 1 83.5 177 ASN B O 1
ATOM 4413 N N . ASN B 1 178 ? -14.82 -32.844 -5.281 1 87.38 178 ASN B N 1
ATOM 4414 C CA . ASN B 1 178 ? -13.898 -33.438 -4.324 1 87.38 178 ASN B CA 1
ATOM 4415 C C . ASN B 1 178 ? -12.531 -33.688 -4.953 1 87.38 178 ASN B C 1
ATOM 4417 O O . ASN B 1 178 ? -12.164 -34.844 -5.211 1 87.38 178 ASN B O 1
ATOM 4421 N N . LYS B 1 179 ? -11.727 -32.688 -5.086 1 91.5 179 LYS B N 1
ATOM 4422 C CA . LYS B 1 179 ? -10.414 -32.75 -5.727 1 91.5 179 LYS B CA 1
ATOM 4423 C C . LYS B 1 179 ? -9.344 -33.219 -4.754 1 91.5 179 LYS B C 1
ATOM 4425 O O . LYS B 1 179 ? -8.391 -32.5 -4.461 1 91.5 179 LYS B O 1
ATOM 4430 N N . ILE B 1 180 ? -9.625 -34.281 -4.078 1 93 180 ILE B N 1
ATOM 4431 C CA . ILE B 1 180 ? -8.688 -34.969 -3.178 1 93 180 ILE B CA 1
ATOM 4432 C C . ILE B 1 180 ? -8.328 -36.344 -3.723 1 93 180 ILE B C 1
ATOM 4434 O O . ILE B 1 180 ? -9.195 -37.062 -4.203 1 93 180 ILE B O 1
ATOM 4438 N N . GLN B 1 181 ? -6.988 -36.656 -3.654 1 95.25 181 GLN B N 1
ATOM 4439 C CA . GLN B 1 181 ? -6.52 -37.906 -4.219 1 95.25 181 GLN B CA 1
ATOM 4440 C C . GLN B 1 181 ? -5.688 -38.688 -3.209 1 95.25 181 GLN B C 1
ATOM 4442 O O . GLN B 1 181 ? -4.926 -38.094 -2.436 1 95.25 181 GLN B O 1
ATOM 4447 N N . SER B 1 182 ? -5.848 -39.969 -3.156 1 94.94 182 SER B N 1
ATOM 4448 C CA . SER B 1 182 ? -4.984 -40.844 -2.375 1 94.94 182 SER B CA 1
ATOM 4449 C C . SER B 1 182 ? -3.656 -41.094 -3.082 1 94.94 182 SER B C 1
ATOM 4451 O O . SER B 1 182 ? -3.52 -40.812 -4.273 1 94.94 182 SER B O 1
ATOM 4453 N N . ILE B 1 183 ? -2.723 -41.688 -2.232 1 95.88 183 ILE B N 1
ATOM 4454 C CA . ILE B 1 183 ? -1.417 -42.062 -2.785 1 95.88 183 ILE B CA 1
ATOM 4455 C C . ILE B 1 183 ? -1.587 -43.062 -3.912 1 95.88 183 ILE B C 1
ATOM 4457 O O . ILE B 1 183 ? -0.954 -42.938 -4.965 1 95.88 183 ILE B O 1
ATOM 4461 N N . SER B 1 184 ? -2.412 -43.906 -3.729 1 95.5 184 SER B N 1
ATOM 4462 C CA . SER B 1 184 ? -2.65 -44.969 -4.707 1 95.5 184 SER B CA 1
ATOM 4463 C C . SER B 1 184 ? -3.26 -44.406 -5.988 1 95.5 184 SER B C 1
ATOM 4465 O O . SER B 1 184 ? -2.961 -44.906 -7.082 1 95.5 184 SER B O 1
ATOM 4467 N N . GLU B 1 185 ? -4.152 -43.531 -5.879 1 94.81 185 GLU B N 1
ATOM 4468 C CA . GLU B 1 185 ? -4.777 -42.938 -7.043 1 94.81 185 GLU B CA 1
ATOM 4469 C C . GLU B 1 185 ? -3.746 -42.188 -7.895 1 94.81 185 GLU B C 1
ATOM 4471 O O . GLU B 1 185 ? -3.812 -42.219 -9.125 1 94.81 185 GLU B O 1
ATOM 4476 N N . VAL B 1 186 ? -2.85 -41.531 -7.207 1 96.5 186 VAL B N 1
ATOM 4477 C CA . VAL B 1 186 ? -1.795 -40.812 -7.914 1 96.5 186 VAL B CA 1
ATOM 4478 C C . VAL B 1 186 ? -0.887 -41.781 -8.633 1 96.5 186 VAL B C 1
ATOM 4480 O O . VAL B 1 186 ? -0.509 -41.562 -9.789 1 96.5 186 VAL B O 1
ATOM 4483 N N . GLU B 1 187 ? -0.577 -42.875 -7.984 1 96.31 187 GLU B N 1
ATOM 4484 C CA . GLU B 1 187 ? 0.258 -43.906 -8.586 1 96.31 187 GLU B CA 1
ATOM 4485 C C . GLU B 1 187 ? -0.415 -44.531 -9.82 1 96.31 187 GLU B C 1
ATOM 4487 O O . GLU B 1 187 ? 0.244 -44.781 -10.828 1 96.31 187 GLU B O 1
ATOM 4492 N N . ASP B 1 188 ? -1.646 -44.75 -9.664 1 96.25 188 ASP B N 1
ATOM 4493 C CA . ASP B 1 188 ? -2.414 -45.281 -10.773 1 96.25 188 ASP B CA 1
ATOM 4494 C C . ASP B 1 188 ? -2.451 -44.312 -11.953 1 96.25 188 ASP B C 1
ATOM 4496 O O . ASP B 1 188 ? -2.334 -44.719 -13.109 1 96.25 188 ASP B O 1
ATOM 4500 N N . MET B 1 189 ? -2.652 -43.062 -11.664 1 95.56 189 MET B N 1
ATOM 4501 C CA . MET B 1 189 ? -2.678 -42.031 -12.688 1 95.56 189 MET B CA 1
ATOM 4502 C C . MET B 1 189 ? -1.35 -41.969 -13.43 1 95.56 189 MET B C 1
ATOM 4504 O O . MET B 1 189 ? -1.327 -41.844 -14.656 1 95.56 189 MET B O 1
ATOM 4508 N N . ILE B 1 190 ? -0.26 -42.094 -12.664 1 96.75 190 ILE B N 1
ATOM 4509 C CA . ILE B 1 190 ? 1.068 -42.062 -13.273 1 96.75 190 ILE B CA 1
ATOM 4510 C C . ILE B 1 190 ? 1.227 -43.219 -14.227 1 96.75 190 ILE B C 1
ATOM 4512 O O . ILE B 1 190 ? 1.736 -43.062 -15.344 1 96.75 190 ILE B O 1
ATOM 4516 N N . LYS B 1 191 ? 0.731 -44.312 -13.875 1 96.38 191 LYS B N 1
ATOM 4517 C CA . LYS B 1 191 ? 0.906 -45.562 -14.633 1 96.38 191 LYS B CA 1
ATOM 4518 C C . LYS B 1 191 ? 0.082 -45.531 -15.914 1 96.38 191 LYS B C 1
ATOM 4520 O O . LYS B 1 191 ? 0.499 -46.062 -16.938 1 96.38 191 LYS B O 1
ATOM 4525 N N . HIS B 1 192 ? -1 -44.844 -15.891 1 95.94 192 HIS B N 1
ATOM 4526 C CA . HIS B 1 192 ? -1.954 -45 -16.984 1 95.94 192 HIS B CA 1
ATOM 4527 C C . HIS B 1 192 ? -2.035 -43.75 -17.844 1 95.94 192 HIS B C 1
ATOM 4529 O O . HIS B 1 192 ? -2.754 -43.75 -18.844 1 95.94 192 HIS B O 1
ATOM 4535 N N . ASN B 1 193 ? -1.396 -42.75 -17.484 1 96.88 193 ASN B N 1
ATOM 4536 C CA . ASN B 1 193 ? -1.408 -41.531 -18.281 1 96.88 193 ASN B CA 1
ATOM 4537 C C . ASN B 1 193 ? -0.085 -41.312 -19 1 96.88 193 ASN B C 1
ATOM 4539 O O . ASN B 1 193 ? 0.962 -41.156 -18.375 1 96.88 193 ASN B O 1
ATOM 4543 N N . GLU B 1 194 ? -0.143 -41.188 -20.281 1 97.06 194 GLU B N 1
ATOM 4544 C CA . GLU B 1 194 ? 1.039 -41.094 -21.125 1 97.06 194 GLU B CA 1
ATOM 4545 C C . GLU B 1 194 ? 1.853 -39.844 -20.828 1 97.06 194 GLU B C 1
ATOM 4547 O O . GLU B 1 194 ? 3.084 -39.906 -20.781 1 97.06 194 GLU B O 1
ATOM 4552 N N . LEU B 1 195 ? 1.208 -38.75 -20.641 1 98.06 195 LEU B N 1
ATOM 4553 C CA . LEU B 1 195 ? 1.897 -37.5 -20.344 1 98.06 195 LEU B CA 1
ATOM 4554 C C . LEU B 1 195 ? 2.672 -37.594 -19.031 1 98.06 195 LEU B C 1
ATOM 4556 O O . LEU B 1 195 ? 3.855 -37.25 -18.984 1 98.06 195 LEU B O 1
ATOM 4560 N N . LEU B 1 196 ? 2.029 -38.125 -18.016 1 98.12 196 LEU B N 1
ATOM 4561 C CA . LEU B 1 196 ? 2.635 -38.156 -16.688 1 98.12 196 LEU B CA 1
ATOM 4562 C C . LEU B 1 196 ? 3.783 -39.156 -16.656 1 98.12 196 LEU B C 1
ATOM 4564 O O . LEU B 1 196 ? 4.832 -38.906 -16.078 1 98.12 196 LEU B O 1
ATOM 4568 N N . SER B 1 197 ? 3.516 -40.344 -17.203 1 97.69 197 SER B N 1
ATOM 4569 C CA . SER B 1 197 ? 4.57 -41.344 -17.219 1 97.69 197 SER B CA 1
ATOM 4570 C C . SER B 1 197 ? 5.793 -40.844 -17.984 1 97.69 197 SER B C 1
ATOM 4572 O O . SER B 1 197 ? 6.93 -41.125 -17.609 1 97.69 197 SER B O 1
ATOM 4574 N N . THR B 1 198 ? 5.551 -40.125 -19.062 1 98.12 198 THR B N 1
ATOM 4575 C CA . THR B 1 198 ? 6.641 -39.562 -19.875 1 98.12 198 THR B CA 1
ATOM 4576 C C . THR B 1 198 ? 7.406 -38.5 -19.109 1 98.12 198 THR B C 1
ATOM 4578 O O . THR B 1 198 ? 8.641 -38.5 -19.062 1 98.12 198 THR B O 1
ATOM 4581 N N . LEU B 1 199 ? 6.695 -37.562 -18.438 1 98.19 199 LEU B N 1
ATOM 4582 C CA . LEU B 1 199 ? 7.328 -36.5 -17.703 1 98.19 199 LEU B CA 1
ATOM 4583 C C . LEU B 1 199 ? 8.172 -37.031 -16.562 1 98.19 199 LEU B C 1
ATOM 4585 O O . LEU B 1 199 ? 9.211 -36.469 -16.219 1 98.19 199 LEU B O 1
ATOM 4589 N N . LYS B 1 200 ? 7.762 -38.094 -16.016 1 97.5 200 LYS B N 1
ATOM 4590 C CA . LYS B 1 200 ? 8.492 -38.688 -14.898 1 97.5 200 LYS B CA 1
ATOM 4591 C C . LYS B 1 200 ? 9.828 -39.25 -15.367 1 97.5 200 LYS B C 1
ATOM 4593 O O . LYS B 1 200 ? 10.766 -39.375 -14.578 1 97.5 200 LYS B O 1
ATOM 4598 N N . GLU B 1 201 ? 9.906 -39.5 -16.578 1 97.56 201 GLU B N 1
ATOM 4599 C CA . GLU B 1 201 ? 11.078 -40.219 -17.078 1 97.56 201 GLU B CA 1
ATOM 4600 C C . GLU B 1 201 ? 12.102 -39.219 -17.656 1 97.56 201 GLU B C 1
ATOM 4602 O O . GLU B 1 201 ? 13.266 -39.594 -17.844 1 97.56 201 GLU B O 1
ATOM 4607 N N . ILE B 1 202 ? 11.719 -38.094 -17.969 1 97.62 202 ILE B N 1
ATOM 4608 C CA . ILE B 1 202 ? 12.648 -37.156 -18.609 1 97.62 202 ILE B CA 1
ATOM 4609 C C . ILE B 1 202 ? 13.461 -36.438 -17.547 1 97.62 202 ILE B C 1
ATOM 4611 O O . ILE B 1 202 ? 13.086 -36.406 -16.375 1 97.62 202 ILE B O 1
ATOM 4615 N N . ASP B 1 203 ? 14.539 -35.781 -17.938 1 96.69 203 ASP B N 1
ATOM 4616 C CA . ASP B 1 203 ? 15.531 -35.188 -17.047 1 96.69 203 ASP B CA 1
ATOM 4617 C C . ASP B 1 203 ? 15.117 -33.781 -16.625 1 96.69 203 ASP B C 1
ATOM 4619 O O . ASP B 1 203 ? 15.844 -32.812 -16.859 1 96.69 203 ASP B O 1
ATOM 4623 N N . ILE B 1 204 ? 14.047 -33.719 -15.891 1 97.06 204 ILE B N 1
ATOM 4624 C CA . ILE B 1 204 ? 13.594 -32.406 -15.367 1 97.06 204 ILE B CA 1
ATOM 4625 C C . ILE B 1 204 ? 13.133 -32.594 -13.922 1 97.06 204 ILE B C 1
ATOM 4627 O O . ILE B 1 204 ? 12.523 -31.672 -13.344 1 97.06 204 ILE B O 1
ATOM 4631 N N . ASP B 1 205 ? 13.344 -33.812 -13.305 1 97.38 205 ASP B N 1
ATOM 4632 C CA . ASP B 1 205 ? 12.992 -34.156 -11.93 1 97.38 205 ASP B CA 1
ATOM 4633 C C . ASP B 1 205 ? 11.516 -33.875 -11.656 1 97.38 205 ASP B C 1
ATOM 4635 O O . ASP B 1 205 ? 11.18 -33.125 -10.734 1 97.38 205 ASP B O 1
ATOM 4639 N N . CYS B 1 206 ? 10.703 -34.531 -12.43 1 97.81 206 CYS B N 1
ATOM 4640 C CA . CYS B 1 206 ? 9.25 -34.375 -12.312 1 97.81 206 CYS B CA 1
ATOM 4641 C C . CYS B 1 206 ? 8.711 -35.188 -11.148 1 97.81 206 CYS B C 1
ATOM 4643 O O . CYS B 1 206 ? 8.984 -36.375 -11.031 1 97.81 206 CYS B O 1
ATOM 4645 N N . LYS B 1 207 ? 8.008 -34.562 -10.258 1 97.38 207 LYS B N 1
ATOM 4646 C CA . LYS B 1 207 ? 7.285 -35.188 -9.156 1 97.38 207 LYS B CA 1
ATOM 4647 C C . LYS B 1 207 ? 5.777 -35 -9.312 1 97.38 207 LYS B C 1
ATOM 4649 O O . LYS B 1 207 ? 5.266 -33.875 -9.234 1 97.38 207 LYS B O 1
ATOM 4654 N N . VAL B 1 208 ? 5.137 -36.125 -9.539 1 97.62 208 VAL B N 1
ATOM 4655 C CA . VAL B 1 208 ? 3.68 -36.094 -9.609 1 97.62 208 VAL B CA 1
ATOM 4656 C C . VAL B 1 208 ? 3.086 -36.219 -8.211 1 97.62 208 VAL B C 1
ATOM 4658 O O . VAL B 1 208 ? 3.439 -37.156 -7.48 1 97.62 208 VAL B O 1
ATOM 4661 N N . MET B 1 209 ? 2.277 -35.281 -7.848 1 96.5 209 MET B N 1
ATOM 4662 C CA . MET B 1 209 ? 1.689 -35.312 -6.508 1 96.5 209 MET B CA 1
ATOM 4663 C C . MET B 1 209 ? 0.173 -35.156 -6.582 1 96.5 209 MET B C 1
ATOM 4665 O O . MET B 1 209 ? -0.388 -34.969 -7.664 1 96.5 209 MET B O 1
ATOM 4669 N N . SER B 1 210 ? -0.464 -35.438 -5.434 1 96.5 210 SER B N 1
ATOM 4670 C CA . SER B 1 210 ? -1.906 -35.219 -5.359 1 96.5 210 SER B CA 1
ATOM 4671 C C . SER B 1 210 ? -2.262 -33.75 -5.484 1 96.5 210 SER B C 1
ATOM 4673 O O . SER B 1 210 ? -1.409 -32.875 -5.293 1 96.5 210 SER B O 1
ATOM 4675 N N . TYR B 1 211 ? -3.482 -33.5 -5.852 1 94.75 211 TYR B N 1
ATOM 4676 C CA . TYR B 1 211 ? -3.977 -32.125 -5.992 1 94.75 211 TYR B CA 1
ATOM 4677 C C . TYR B 1 211 ? -3.734 -31.344 -4.719 1 94.75 211 TYR B C 1
ATOM 4679 O O . TYR B 1 211 ? -3.191 -30.234 -4.77 1 94.75 211 TYR B O 1
ATOM 4687 N N . GLN B 1 212 ? -4.125 -31.922 -3.561 1 95.31 212 GLN B N 1
ATOM 4688 C CA . GLN B 1 212 ? -4.027 -31.219 -2.289 1 95.31 212 GLN B CA 1
ATOM 4689 C C . GLN B 1 212 ? -2.572 -30.969 -1.911 1 95.31 212 GLN B C 1
ATOM 4691 O O . GLN B 1 212 ? -2.258 -29.953 -1.279 1 95.31 212 GLN B O 1
ATOM 4696 N N . GLU B 1 213 ? -1.701 -31.859 -2.27 1 95.5 213 GLU B N 1
ATOM 4697 C CA . GLU B 1 213 ? -0.277 -31.641 -2.033 1 95.5 213 GLU B CA 1
ATOM 4698 C C . GLU B 1 213 ? 0.24 -30.453 -2.846 1 95.5 213 GLU B C 1
ATOM 4700 O O . GLU B 1 213 ? 0.961 -29.609 -2.32 1 95.5 213 GLU B O 1
ATOM 4705 N N . LEU B 1 214 ? -0.115 -30.406 -4.117 1 94.19 214 LEU B N 1
ATOM 4706 C CA . LEU B 1 214 ? 0.388 -29.344 -4.988 1 94.19 214 LEU B CA 1
ATOM 4707 C C . LEU B 1 214 ? -0.208 -28 -4.602 1 94.19 214 LEU B C 1
ATOM 4709 O O . LEU B 1 214 ? 0.495 -26.984 -4.59 1 94.19 214 LEU B O 1
ATOM 4713 N N . ILE B 1 215 ? -1.504 -27.984 -4.273 1 93.31 215 ILE B N 1
ATOM 4714 C CA . ILE B 1 215 ? -2.227 -26.734 -4.066 1 93.31 215 ILE B CA 1
ATOM 4715 C C . ILE B 1 215 ? -1.7 -26.031 -2.816 1 93.31 215 ILE B C 1
ATOM 4717 O O . ILE B 1 215 ? -1.58 -24.812 -2.787 1 93.31 215 ILE B O 1
ATOM 4721 N N . ILE B 1 216 ? -1.354 -26.797 -1.851 1 93.81 216 ILE B N 1
ATOM 4722 C CA . ILE B 1 216 ? -0.835 -26.203 -0.624 1 93.81 216 ILE B CA 1
ATOM 4723 C C . ILE B 1 216 ? 0.474 -25.469 -0.917 1 93.81 216 ILE B C 1
ATOM 4725 O O . ILE B 1 216 ? 0.658 -24.328 -0.505 1 93.81 216 ILE B O 1
ATOM 4729 N N . GLY B 1 217 ? 1.344 -26.172 -1.614 1 91.69 217 GLY B N 1
ATOM 4730 C CA . GLY B 1 217 ? 2.588 -25.531 -2.014 1 91.69 217 GLY B CA 1
ATOM 4731 C C . GLY B 1 217 ? 2.379 -24.328 -2.904 1 91.69 217 GLY B C 1
ATOM 4732 O O . GLY B 1 217 ? 3.1 -23.328 -2.789 1 91.69 217 GLY B O 1
ATOM 4733 N N . GLN B 1 218 ? 1.402 -24.359 -3.783 1 92.25 218 GLN B N 1
ATOM 4734 C CA . GLN B 1 218 ? 1.108 -23.266 -4.707 1 92.25 218 GLN B CA 1
ATOM 4735 C C . GLN B 1 218 ? 0.565 -22.047 -3.963 1 92.25 218 GLN B C 1
ATOM 4737 O O . GLN B 1 218 ? 0.914 -20.906 -4.285 1 92.25 218 GLN B O 1
ATOM 4742 N N . ILE B 1 219 ? -0.343 -22.359 -3.006 1 93.94 219 ILE B N 1
ATOM 4743 C CA . ILE B 1 219 ? -0.924 -21.266 -2.236 1 93.94 219 ILE B CA 1
ATOM 4744 C C . ILE B 1 219 ? 0.171 -20.547 -1.45 1 93.94 219 ILE B C 1
ATOM 4746 O O . ILE B 1 219 ? 0.211 -19.312 -1.41 1 93.94 219 ILE B O 1
ATOM 4750 N N . LYS B 1 220 ? 1.036 -21.312 -0.869 1 93.75 220 LYS B N 1
ATOM 4751 C CA . LYS B 1 220 ? 2.135 -20.734 -0.107 1 93.75 220 LYS B CA 1
ATOM 4752 C C . LYS B 1 220 ? 3.055 -19.922 -1.01 1 93.75 220 LYS B C 1
ATOM 4754 O O . LYS B 1 220 ? 3.438 -18.797 -0.665 1 93.75 220 LYS B O 1
ATOM 4759 N N . LYS B 1 221 ? 3.391 -20.422 -2.109 1 91.81 221 LYS B N 1
ATOM 4760 C CA . LYS B 1 221 ? 4.207 -19.688 -3.072 1 91.81 221 LYS B CA 1
ATOM 4761 C C . LYS B 1 221 ? 3.479 -18.453 -3.57 1 91.81 221 LYS B C 1
ATOM 4763 O O . LYS B 1 221 ? 4.102 -17.406 -3.783 1 91.81 221 LYS B O 1
ATOM 4768 N N . PHE B 1 222 ? 2.242 -18.641 -3.846 1 93.38 222 PHE B N 1
ATOM 4769 C CA . PHE B 1 222 ? 1.395 -17.531 -4.277 1 93.38 222 PHE B CA 1
ATOM 4770 C C . PHE B 1 222 ? 1.415 -16.391 -3.258 1 93.38 222 PHE B C 1
ATOM 4772 O O . PHE B 1 222 ? 1.458 -15.219 -3.627 1 93.38 222 PHE B O 1
ATOM 4779 N N . CYS B 1 223 ? 1.39 -16.734 -1.99 1 96.62 223 CYS B N 1
ATOM 4780 C CA . CYS B 1 223 ? 1.493 -15.734 -0.926 1 96.62 223 CYS B CA 1
ATOM 4781 C C . CYS B 1 223 ? 2.807 -14.969 -1.021 1 96.62 223 CYS B C 1
ATOM 4783 O O . CYS B 1 223 ? 2.83 -13.742 -0.872 1 96.62 223 CYS B O 1
ATOM 4785 N N . VAL B 1 224 ? 3.867 -15.672 -1.293 1 95.5 224 VAL B N 1
ATOM 4786 C CA . VAL B 1 224 ? 5.164 -15.016 -1.449 1 95.5 224 VAL B CA 1
ATOM 4787 C C . VAL B 1 224 ? 5.105 -14.031 -2.611 1 95.5 224 VAL B C 1
ATOM 4789 O O . VAL B 1 224 ? 5.535 -12.883 -2.477 1 95.5 224 VAL B O 1
ATOM 4792 N N . ASN B 1 225 ? 4.59 -14.453 -3.713 1 92.94 225 ASN B N 1
ATOM 4793 C CA . ASN B 1 225 ? 4.52 -13.617 -4.906 1 92.94 225 ASN B CA 1
ATOM 4794 C C . ASN B 1 225 ? 3.666 -12.375 -4.668 1 92.94 225 ASN B C 1
ATOM 4796 O O . ASN B 1 225 ? 4.023 -11.281 -5.109 1 92.94 225 ASN B O 1
ATOM 4800 N N . CYS B 1 226 ? 2.525 -12.539 -3.994 1 96.25 226 CYS B N 1
ATOM 4801 C CA . CYS B 1 226 ? 1.613 -11.43 -3.723 1 96.25 226 CYS B CA 1
ATOM 4802 C C . CYS B 1 226 ? 2.27 -10.391 -2.82 1 96.25 226 CYS B C 1
ATOM 4804 O O . CYS B 1 226 ? 1.977 -9.203 -2.924 1 96.25 226 CYS B O 1
ATOM 4806 N N . CYS B 1 227 ? 3.127 -10.875 -1.964 1 97.31 227 CYS B N 1
ATOM 4807 C CA . CYS B 1 227 ? 3.746 -10 -0.976 1 97.31 227 CYS B CA 1
ATOM 4808 C C . CYS B 1 227 ? 4.996 -9.336 -1.541 1 97.31 227 CYS B C 1
ATOM 4810 O O . CYS B 1 227 ? 5.434 -8.305 -1.041 1 97.31 227 CYS B O 1
ATOM 4812 N N . ILE B 1 228 ? 5.602 -9.922 -2.588 1 96.19 228 ILE B N 1
ATOM 4813 C CA . ILE B 1 228 ? 6.938 -9.492 -2.984 1 96.19 228 ILE B CA 1
ATOM 4814 C C . ILE B 1 228 ? 6.879 -8.828 -4.359 1 96.19 228 ILE B C 1
ATOM 4816 O O . ILE B 1 228 ? 7.305 -7.68 -4.52 1 96.19 228 ILE B O 1
ATOM 4820 N N . ASN B 1 229 ? 6.266 -9.453 -5.336 1 93.62 229 ASN B N 1
ATOM 4821 C CA . ASN B 1 229 ? 6.473 -9.109 -6.738 1 93.62 229 ASN B CA 1
ATOM 4822 C C . ASN B 1 229 ? 5.898 -7.734 -7.07 1 93.62 229 ASN B C 1
ATOM 4824 O O . ASN B 1 229 ? 6.574 -6.906 -7.684 1 93.62 229 ASN B O 1
ATOM 4828 N N . GLY B 1 230 ? 4.637 -7.535 -6.672 1 93.62 230 GLY B N 1
ATOM 4829 C CA . GLY B 1 230 ? 4.008 -6.254 -6.957 1 93.62 230 GLY B CA 1
ATOM 4830 C C . GLY B 1 230 ? 4.711 -5.086 -6.297 1 93.62 230 GLY B C 1
ATOM 4831 O O . GLY B 1 230 ? 4.992 -4.078 -6.949 1 93.62 230 GLY B O 1
ATOM 4832 N N . TRP B 1 231 ? 5.078 -5.273 -5.027 1 94.75 231 TRP B N 1
ATOM 4833 C CA . TRP B 1 231 ? 5.656 -4.18 -4.25 1 94.75 231 TRP B CA 1
ATOM 4834 C C . TRP B 1 231 ? 7.078 -3.877 -4.711 1 94.75 231 TRP B C 1
ATOM 4836 O O . TRP B 1 231 ? 7.48 -2.713 -4.781 1 94.75 231 TRP B O 1
ATOM 4846 N N . THR B 1 232 ? 7.879 -4.898 -5.004 1 95.38 232 THR B N 1
ATOM 4847 C CA . THR B 1 232 ? 9.234 -4.668 -5.492 1 95.38 232 THR B CA 1
ATOM 4848 C C . THR B 1 232 ? 9.211 -3.926 -6.824 1 95.38 232 THR B C 1
ATOM 4850 O O . THR B 1 232 ? 10.078 -3.09 -7.09 1 95.38 232 THR B O 1
ATOM 4853 N N . SER B 1 233 ? 8.281 -4.277 -7.652 1 94 233 SER B N 1
ATOM 4854 C CA . SER B 1 233 ? 8.164 -3.602 -8.938 1 94 233 SER B CA 1
ATOM 4855 C C . SER B 1 233 ? 7.738 -2.148 -8.758 1 94 233 SER B C 1
ATOM 4857 O O . SER B 1 233 ? 8.227 -1.263 -9.469 1 94 233 SER B O 1
ATOM 4859 N N . ILE B 1 234 ? 6.836 -1.879 -7.84 1 93.69 234 ILE B N 1
ATOM 4860 C CA . ILE B 1 234 ? 6.32 -0.543 -7.559 1 93.69 234 ILE B CA 1
ATOM 4861 C C . ILE B 1 234 ? 7.43 0.32 -6.957 1 93.69 234 ILE B C 1
ATOM 4863 O O . ILE B 1 234 ? 7.602 1.477 -7.348 1 93.69 234 ILE B O 1
ATOM 4867 N N . LEU B 1 235 ? 8.195 -0.247 -6.047 1 93.5 235 LEU B N 1
ATOM 4868 C CA . LEU B 1 235 ? 9.219 0.485 -5.305 1 93.5 235 LEU B CA 1
ATOM 4869 C C . LEU B 1 235 ? 10.555 0.448 -6.043 1 93.5 235 LEU B C 1
ATOM 4871 O O . LEU B 1 235 ? 11.492 1.158 -5.672 1 93.5 235 LEU B O 1
ATOM 4875 N N . ASN B 1 236 ? 10.633 -0.31 -7.113 1 91.94 236 ASN B N 1
ATOM 4876 C CA . ASN B 1 236 ? 11.883 -0.532 -7.84 1 91.94 236 ASN B CA 1
ATOM 4877 C C . ASN B 1 236 ? 13.023 -0.88 -6.891 1 91.94 236 ASN B C 1
ATOM 4879 O O . ASN B 1 236 ? 14.055 -0.203 -6.879 1 91.94 236 ASN B O 1
ATOM 4883 N N . CYS B 1 237 ? 12.852 -2.014 -6.238 1 94.06 237 CYS B N 1
ATOM 4884 C CA . CYS B 1 237 ? 13.852 -2.385 -5.242 1 94.06 237 CYS B CA 1
ATOM 4885 C C . CYS B 1 237 ? 14.094 -3.891 -5.246 1 94.06 237 CYS B C 1
ATOM 4887 O O . CYS B 1 237 ? 13.352 -4.641 -5.887 1 94.06 237 CYS B O 1
ATOM 4889 N N . MET B 1 238 ? 15.188 -4.273 -4.578 1 94 238 MET B N 1
ATOM 4890 C CA . MET B 1 238 ? 15.5 -5.691 -4.414 1 94 238 MET B CA 1
ATOM 4891 C C . MET B 1 238 ? 14.625 -6.32 -3.336 1 94 238 MET B C 1
ATOM 4893 O O . MET B 1 238 ? 14.109 -5.621 -2.465 1 94 238 MET B 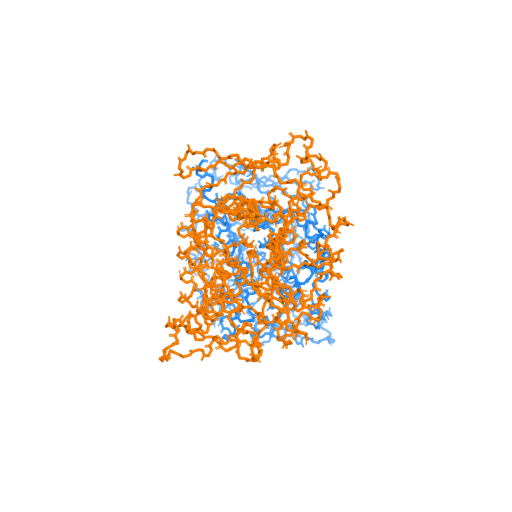O 1
ATOM 4897 N N . ASN B 1 239 ? 14.422 -7.652 -3.346 1 95.38 239 ASN B N 1
ATOM 4898 C CA . ASN B 1 239 ? 13.609 -8.359 -2.357 1 95.38 239 ASN B CA 1
ATOM 4899 C C . ASN B 1 239 ? 14.094 -8.086 -0.937 1 95.38 239 ASN B C 1
ATOM 4901 O O . ASN B 1 239 ? 13.289 -7.871 -0.03 1 95.38 239 ASN B O 1
ATOM 4905 N N . GLY B 1 240 ? 15.375 -8.047 -0.778 1 96.12 240 GLY B N 1
ATOM 4906 C CA . GLY B 1 240 ? 15.969 -7.926 0.545 1 96.12 240 GLY B CA 1
ATOM 4907 C C . GLY B 1 240 ? 15.781 -6.551 1.157 1 96.12 240 GLY B C 1
ATOM 4908 O O . GLY B 1 240 ? 15.93 -6.379 2.369 1 96.12 240 GLY B O 1
ATOM 4909 N N . ASP B 1 241 ? 15.445 -5.52 0.401 1 94.88 241 ASP B N 1
ATOM 4910 C CA . ASP B 1 241 ? 15.281 -4.148 0.877 1 94.88 241 ASP B CA 1
ATOM 4911 C C . ASP B 1 241 ? 14.094 -4.031 1.823 1 94.88 241 ASP B C 1
ATOM 4913 O O . ASP B 1 241 ? 14.008 -3.088 2.613 1 94.88 241 ASP B O 1
ATOM 4917 N N . PHE B 1 242 ? 13.188 -4.988 1.819 1 95.75 242 PHE B N 1
ATOM 4918 C CA . PHE B 1 242 ? 12.023 -4.996 2.703 1 95.75 242 PHE B CA 1
ATOM 4919 C C . PHE B 1 242 ? 12.445 -5.219 4.148 1 95.75 242 PHE B C 1
ATOM 4921 O O . PHE B 1 242 ? 11.664 -5 5.074 1 95.75 242 PHE B O 1
ATOM 4928 N N . SER B 1 243 ? 13.633 -5.664 4.355 1 95.75 243 SER B N 1
ATOM 4929 C CA . SER B 1 243 ? 14.125 -5.91 5.707 1 95.75 243 SER B CA 1
ATOM 4930 C C . SER B 1 243 ? 14.43 -4.602 6.43 1 95.75 243 SER B C 1
ATOM 4932 O O . SER B 1 243 ? 14.609 -4.582 7.648 1 95.75 243 SER B O 1
ATOM 4934 N N . TYR B 1 244 ? 14.492 -3.5 5.738 1 93.31 244 TYR B N 1
ATOM 4935 C CA . TYR B 1 244 ? 14.867 -2.219 6.324 1 93.31 244 TYR B CA 1
ATOM 4936 C C . TYR B 1 244 ? 13.852 -1.781 7.375 1 93.31 244 TYR B C 1
ATOM 4938 O O . TYR B 1 244 ? 14.203 -1.075 8.328 1 93.31 244 TYR B O 1
ATOM 4946 N N . VAL B 1 245 ? 12.625 -2.076 7.141 1 93.69 245 VAL B N 1
ATOM 4947 C CA . VAL B 1 245 ? 11.57 -1.829 8.125 1 93.69 245 VAL B CA 1
ATOM 4948 C C . VAL B 1 245 ? 10.766 -3.105 8.344 1 93.69 245 VAL B C 1
ATOM 4950 O O . VAL B 1 245 ? 9.609 -3.201 7.906 1 93.69 245 VAL B O 1
ATOM 4953 N N . LYS B 1 246 ? 11.234 -3.918 9.133 1 94.88 246 LYS B N 1
ATOM 4954 C CA . LYS B 1 246 ? 10.727 -5.277 9.273 1 94.88 246 LYS B CA 1
ATOM 4955 C C . LYS B 1 246 ? 9.281 -5.273 9.773 1 94.88 246 LYS B C 1
ATOM 4957 O O . LYS B 1 246 ? 8.43 -5.988 9.242 1 94.88 246 LYS B O 1
ATOM 4962 N N . ASP B 1 247 ? 9 -4.496 10.75 1 93 247 ASP B N 1
ATOM 4963 C CA . ASP B 1 247 ? 7.672 -4.496 11.359 1 93 247 ASP B CA 1
ATOM 4964 C C . ASP B 1 247 ? 6.613 -4.031 10.359 1 93 247 ASP B C 1
ATOM 4966 O O . ASP B 1 247 ? 5.539 -4.629 10.266 1 93 247 ASP B O 1
ATOM 4970 N N . ALA B 1 248 ? 6.926 -2.967 9.68 1 90.75 248 ALA B N 1
ATOM 4971 C CA . ALA B 1 248 ? 6.012 -2.457 8.664 1 90.75 248 ALA B CA 1
ATOM 4972 C C . ALA B 1 248 ? 5.805 -3.479 7.551 1 90.75 248 ALA B C 1
ATOM 4974 O O . ALA B 1 248 ? 4.695 -3.629 7.035 1 90.75 248 ALA B O 1
ATOM 4975 N N . THR B 1 249 ? 6.906 -4.125 7.18 1 95.19 249 THR B N 1
ATOM 4976 C CA . THR B 1 249 ? 6.852 -5.141 6.133 1 95.19 249 THR B CA 1
ATOM 4977 C C . THR B 1 249 ? 5.98 -6.316 6.566 1 95.19 249 THR B C 1
ATOM 4979 O O . THR B 1 249 ? 5.133 -6.781 5.801 1 95.19 249 THR B O 1
ATOM 4982 N N . LEU B 1 250 ? 6.148 -6.738 7.781 1 96 250 LEU B N 1
ATOM 4983 C CA . LEU B 1 250 ? 5.383 -7.875 8.281 1 96 250 LEU B CA 1
ATOM 4984 C C . LEU B 1 250 ? 3.9 -7.539 8.375 1 96 250 LEU B C 1
ATOM 4986 O O . LEU B 1 250 ? 3.047 -8.391 8.117 1 96 250 LEU B O 1
ATOM 4990 N N . GLU B 1 251 ? 3.633 -6.336 8.742 1 93 251 GLU B N 1
ATOM 4991 C CA . GLU B 1 251 ? 2.234 -5.918 8.781 1 93 251 GLU B CA 1
ATOM 4992 C C . GLU B 1 251 ? 1.619 -5.934 7.379 1 93 251 GLU B C 1
ATOM 4994 O O . GLU B 1 251 ? 0.49 -6.395 7.199 1 93 251 GLU B O 1
ATOM 4999 N N . LEU B 1 252 ? 2.338 -5.395 6.457 1 93.31 252 LEU B N 1
ATOM 5000 C CA . LEU B 1 252 ? 1.896 -5.387 5.07 1 93.31 252 LEU B CA 1
ATOM 5001 C C . LEU B 1 252 ? 1.68 -6.809 4.559 1 93.31 252 LEU B C 1
ATOM 5003 O O . LEU B 1 252 ? 0.67 -7.094 3.912 1 93.31 252 LEU B O 1
ATOM 5007 N N . PHE B 1 253 ? 2.643 -7.688 4.848 1 97 253 PHE B N 1
ATOM 5008 C CA . PHE B 1 253 ? 2.553 -9.078 4.414 1 97 253 PHE B CA 1
ATOM 5009 C C . PHE B 1 253 ? 1.363 -9.766 5.07 1 97 253 PHE B C 1
ATOM 5011 O O . PHE B 1 253 ? 0.646 -10.531 4.418 1 97 253 PHE B O 1
ATOM 5018 N N . GLU B 1 254 ? 1.222 -9.492 6.344 1 96.06 254 GLU B N 1
ATOM 5019 C CA . GLU B 1 254 ? 0.121 -10.117 7.074 1 96.06 254 GLU B CA 1
ATOM 5020 C C . GLU B 1 254 ? -1.227 -9.75 6.461 1 96.06 254 GLU B C 1
ATOM 5022 O O . GLU B 1 254 ? -2.082 -10.617 6.262 1 96.06 254 GLU B O 1
ATOM 5027 N N . GLN B 1 255 ? -1.405 -8.484 6.148 1 93 255 GLN B N 1
ATOM 5028 C CA . GLN B 1 255 ? -2.654 -8.031 5.547 1 93 255 GLN B CA 1
ATOM 5029 C C . GLN B 1 255 ? -2.846 -8.633 4.156 1 93 255 GLN B C 1
ATOM 5031 O O . GLN B 1 255 ? -3.965 -8.984 3.777 1 93 255 GLN B O 1
ATOM 5036 N N . THR B 1 256 ? -1.788 -8.719 3.426 1 96 256 THR B N 1
ATOM 5037 C CA . THR B 1 256 ? -1.84 -9.281 2.082 1 96 256 THR B CA 1
ATOM 5038 C C . THR B 1 256 ? -2.242 -10.758 2.127 1 96 256 THR B C 1
ATOM 5040 O O . THR B 1 256 ? -3.168 -11.172 1.428 1 96 256 THR B O 1
ATOM 5043 N N . VAL B 1 257 ? -1.547 -11.531 2.99 1 97.75 257 VAL B N 1
ATOM 5044 C CA . VAL B 1 257 ? -1.786 -12.977 3.006 1 97.75 257 VAL B CA 1
ATOM 5045 C C . VAL B 1 257 ? -3.146 -13.266 3.639 1 97.75 257 VAL B C 1
ATOM 5047 O O . VAL B 1 257 ? -3.82 -14.227 3.26 1 97.75 257 VAL B O 1
ATOM 5050 N N . GLU B 1 258 ? -3.539 -12.438 4.586 1 96.25 258 GLU B N 1
ATOM 5051 C CA . GLU B 1 258 ? -4.879 -12.594 5.141 1 96.25 258 GLU B CA 1
ATOM 5052 C C . GLU B 1 258 ? -5.941 -12.555 4.047 1 96.25 258 GLU B C 1
ATOM 5054 O O . GLU B 1 258 ? -6.844 -13.391 4.016 1 96.25 258 GLU B O 1
ATOM 5059 N N . GLU B 1 259 ? -5.855 -11.539 3.168 1 96.12 259 GLU B N 1
ATOM 5060 C CA . GLU B 1 259 ? -6.809 -11.43 2.068 1 96.12 259 GLU B CA 1
ATOM 5061 C C . GLU B 1 259 ? -6.742 -12.648 1.154 1 96.12 259 GLU B C 1
ATOM 5063 O O . GLU B 1 259 ? -7.777 -13.164 0.727 1 96.12 259 GLU B O 1
ATOM 5068 N N . VAL B 1 260 ? -5.535 -13.148 0.854 1 97 260 VAL B N 1
ATOM 5069 C CA . VAL B 1 260 ? -5.355 -14.305 -0.022 1 97 260 VAL B CA 1
ATOM 5070 C C . VAL B 1 260 ? -6.039 -15.523 0.588 1 97 260 VAL B C 1
ATOM 5072 O O . VAL B 1 260 ? -6.836 -16.188 -0.075 1 97 260 VAL B O 1
ATOM 5075 N N . ILE B 1 261 ? -5.699 -15.789 1.874 1 97.5 261 ILE B N 1
ATOM 5076 C CA . ILE B 1 261 ? -6.191 -16.984 2.549 1 97.5 261 ILE B CA 1
ATOM 5077 C C . ILE B 1 261 ? -7.711 -16.922 2.668 1 97.5 261 ILE B C 1
ATOM 5079 O O . ILE B 1 261 ? -8.406 -17.906 2.395 1 97.5 261 ILE B O 1
ATOM 5083 N N . LYS B 1 262 ? -8.234 -15.773 3.025 1 96.06 262 LYS B N 1
ATOM 5084 C CA . LYS B 1 262 ? -9.672 -15.625 3.197 1 96.06 262 LYS B CA 1
ATOM 5085 C C . LYS B 1 262 ? -10.406 -15.82 1.873 1 96.06 262 LYS B C 1
ATOM 5087 O O . LYS B 1 262 ? -11.43 -16.5 1.816 1 96.06 262 LYS B O 1
ATOM 5092 N N . VAL B 1 263 ? -9.93 -15.188 0.84 1 96.38 263 VAL B N 1
ATOM 5093 C CA . VAL B 1 263 ? -10.578 -15.297 -0.464 1 96.38 263 VAL B CA 1
ATOM 5094 C C . VAL B 1 263 ? -10.477 -16.734 -0.977 1 96.38 263 VAL B C 1
ATOM 5096 O O . VAL B 1 263 ? -11.469 -17.312 -1.428 1 96.38 263 VAL B O 1
ATOM 5099 N N . PHE B 1 264 ? -9.273 -17.391 -0.837 1 95.44 264 PHE B N 1
ATOM 5100 C CA . PHE B 1 264 ? -9.055 -18.734 -1.368 1 95.44 264 PHE B CA 1
ATOM 5101 C C . PHE B 1 264 ? -9.859 -19.766 -0.584 1 95.44 264 PHE B C 1
ATOM 5103 O O . PHE B 1 264 ? -10.383 -20.719 -1.161 1 95.44 264 PHE B O 1
ATOM 5110 N N . SER B 1 265 ? -9.953 -19.562 0.74 1 95.38 265 SER B N 1
ATOM 5111 C CA . SER B 1 265 ? -10.648 -20.531 1.582 1 95.38 265 SER B CA 1
ATOM 5112 C C . SER B 1 265 ? -12.141 -20.578 1.256 1 95.38 265 SER B C 1
ATOM 5114 O O . SER B 1 265 ? -12.82 -21.547 1.606 1 95.38 265 SER B O 1
ATOM 5116 N N . GLN B 1 266 ? -12.594 -19.562 0.6 1 94.62 266 GLN B N 1
ATOM 5117 C CA . GLN B 1 266 ? -14.016 -19.5 0.28 1 94.62 266 GLN B CA 1
ATOM 5118 C C . GLN B 1 266 ? -14.281 -19.984 -1.146 1 94.62 266 GLN B C 1
ATOM 5120 O O . GLN B 1 266 ? -15.438 -20.141 -1.548 1 94.62 266 GLN B O 1
ATOM 5125 N N . SER B 1 267 ? -13.266 -20.172 -1.848 1 91.25 267 SER B N 1
ATOM 5126 C CA . SER B 1 267 ? -13.422 -20.625 -3.227 1 91.25 267 SER B CA 1
ATOM 5127 C C . SER B 1 267 ? -13.758 -22.109 -3.289 1 91.25 267 SER B C 1
ATOM 5129 O O . SER B 1 267 ? -13.125 -22.938 -2.613 1 91.25 267 SER B O 1
ATOM 5131 N N . PRO B 1 268 ? -14.695 -22.516 -4.066 1 87.75 268 PRO B N 1
ATOM 5132 C CA . PRO B 1 268 ? -15.031 -23.938 -4.215 1 87.75 268 PRO B CA 1
ATOM 5133 C C . PRO B 1 268 ? -13.859 -24.766 -4.734 1 87.75 268 PRO B C 1
ATOM 5135 O O . PRO B 1 268 ? -13.773 -25.969 -4.457 1 87.75 268 PRO B O 1
ATOM 5138 N N . ASP B 1 269 ? -12.945 -24.203 -5.371 1 85.12 269 ASP B N 1
ATOM 5139 C CA . ASP B 1 269 ? -11.828 -24.922 -5.969 1 85.12 269 ASP B CA 1
ATOM 5140 C C . ASP B 1 269 ? -10.766 -25.25 -4.922 1 85.12 269 ASP B C 1
ATOM 5142 O O . ASP B 1 269 ? -10 -26.203 -5.09 1 85.12 269 ASP B O 1
ATOM 5146 N N . TYR B 1 270 ? -10.781 -24.469 -3.775 1 91.06 270 TYR B N 1
ATOM 5147 C CA . TYR B 1 270 ? -9.688 -24.656 -2.83 1 91.06 270 TYR B CA 1
ATOM 5148 C C . TYR B 1 270 ? -10.203 -25.031 -1.452 1 91.06 270 TYR B C 1
ATOM 5150 O O . TYR B 1 270 ? -9.445 -25.516 -0.603 1 91.06 270 TYR B O 1
ATOM 5158 N N . LYS B 1 271 ? -11.508 -24.922 -1.239 1 91.19 271 LYS B N 1
ATOM 5159 C CA . LYS B 1 271 ? -12.102 -25.094 0.085 1 91.19 271 LYS B CA 1
ATOM 5160 C C . LYS B 1 271 ? -11.766 -26.453 0.674 1 91.19 271 LYS B C 1
ATOM 5162 O O . LYS B 1 271 ? -11.477 -26.578 1.867 1 91.19 271 LYS B O 1
ATOM 5167 N N . LYS B 1 272 ? -11.781 -27.5 -0.08 1 92.12 272 LYS B N 1
ATOM 5168 C CA . LYS B 1 272 ? -11.539 -28.859 0.408 1 92.12 272 LYS B CA 1
ATOM 5169 C C . LYS B 1 272 ? -10.086 -29.016 0.859 1 92.12 272 LYS B C 1
ATOM 5171 O O . LYS B 1 272 ? -9.797 -29.797 1.766 1 92.12 272 LYS B O 1
ATOM 5176 N N . VAL B 1 273 ? -9.211 -28.344 0.178 1 92.81 273 VAL B N 1
ATOM 5177 C CA . VAL B 1 273 ? -7.801 -28.391 0.563 1 92.81 273 VAL B CA 1
ATOM 5178 C C . VAL B 1 273 ? -7.621 -27.734 1.934 1 92.81 273 VAL B C 1
ATOM 5180 O O . VAL B 1 273 ? -6.871 -28.25 2.771 1 92.81 273 VAL B O 1
ATOM 5183 N N . PHE B 1 274 ? -8.289 -26.625 2.229 1 93.62 274 PHE B N 1
ATOM 5184 C CA . PHE B 1 274 ? -8.219 -25.922 3.504 1 93.62 274 PHE B CA 1
ATOM 5185 C C . PHE B 1 274 ? -8.836 -26.766 4.621 1 93.62 274 PHE B C 1
ATOM 5187 O O . PHE B 1 274 ? -8.406 -26.688 5.773 1 93.62 274 PHE B O 1
ATOM 5194 N N . ASP B 1 275 ? -9.742 -27.672 4.227 1 92.81 275 ASP B N 1
ATOM 5195 C CA . ASP B 1 275 ? -10.422 -28.531 5.195 1 92.81 275 ASP B CA 1
ATOM 5196 C C . ASP B 1 275 ? -9.758 -29.891 5.277 1 92.81 275 ASP B C 1
ATOM 5198 O O . ASP B 1 275 ? -10.273 -30.797 5.938 1 92.81 275 ASP B O 1
ATOM 5202 N N . TYR B 1 276 ? -8.617 -30.047 4.691 1 94.56 276 TYR B N 1
ATOM 5203 C CA . TYR B 1 276 ? -7.961 -31.344 4.586 1 94.56 276 TYR B CA 1
ATOM 5204 C C . TYR B 1 276 ? -7.562 -31.875 5.961 1 94.56 276 TYR B C 1
ATOM 5206 O O . TYR B 1 276 ? -7.102 -31.109 6.812 1 94.56 276 TYR B O 1
ATOM 5214 N N . GLU B 1 277 ? -7.762 -33.125 6.215 1 92.69 277 GLU B N 1
ATOM 5215 C CA . GLU B 1 277 ? -7.344 -33.844 7.414 1 92.69 277 GLU B CA 1
ATOM 5216 C C . GLU B 1 277 ? -6.492 -35.062 7.059 1 92.69 277 GLU B C 1
ATOM 5218 O O . GLU B 1 277 ? -6.828 -35.812 6.148 1 92.69 277 GLU B O 1
ATOM 5223 N N . ASN B 1 278 ? -5.34 -35.219 7.855 1 94.75 278 ASN B N 1
ATOM 5224 C CA . ASN B 1 278 ? -4.465 -36.344 7.621 1 94.75 278 ASN B CA 1
ATOM 5225 C C . ASN B 1 278 ? -5.16 -37.688 7.953 1 94.75 278 ASN B C 1
ATOM 5227 O O . ASN B 1 278 ? -5.867 -37.781 8.961 1 94.75 278 ASN B O 1
ATOM 5231 N N . LYS B 1 279 ? -5.055 -38.562 7.047 1 91.5 279 LYS B N 1
ATOM 5232 C CA . LYS B 1 279 ? -5.625 -39.906 7.242 1 91.5 279 LYS B CA 1
ATOM 5233 C C . LYS B 1 279 ? -4.758 -40.969 6.586 1 91.5 279 LYS B C 1
ATOM 5235 O O . LYS B 1 279 ? -3.811 -40.656 5.863 1 91.5 279 LYS B O 1
ATOM 5240 N N . GLU B 1 280 ? -5.062 -42.156 6.867 1 88.56 280 GLU B N 1
ATOM 5241 C CA . GLU B 1 280 ? -4.316 -43.281 6.312 1 88.56 280 GLU B CA 1
ATOM 5242 C C . GLU B 1 280 ? -4.406 -43.312 4.789 1 88.56 280 GLU B C 1
ATOM 5244 O O . GLU B 1 280 ? -5.465 -43.031 4.219 1 88.56 280 GLU B O 1
ATOM 5249 N N . ASN B 1 281 ? -3.256 -43.75 4.066 1 90.44 281 ASN B N 1
ATOM 5250 C CA . ASN B 1 281 ? -3.15 -43.906 2.619 1 90.44 281 ASN B CA 1
ATOM 5251 C C . ASN B 1 281 ? -3.328 -42.562 1.902 1 90.44 281 ASN B C 1
ATOM 5253 O O . ASN B 1 281 ? -3.729 -42.531 0.738 1 90.44 281 ASN B O 1
ATOM 5257 N N . MET B 1 282 ? -3.289 -41.5 2.697 1 94.5 282 MET B N 1
ATOM 5258 C CA . MET B 1 282 ? -3.33 -40.156 2.156 1 94.5 282 MET B CA 1
ATOM 5259 C C . MET B 1 282 ? -2.025 -39.406 2.436 1 94.5 282 MET B C 1
ATOM 5261 O O . MET B 1 282 ? -1.311 -39.75 3.383 1 94.5 282 MET B O 1
ATOM 5265 N N . PRO B 1 283 ? -1.647 -38.469 1.521 1 95 283 PRO B N 1
ATOM 5266 C CA . PRO B 1 283 ? -0.469 -37.688 1.852 1 95 283 PRO B CA 1
ATOM 5267 C C . PRO B 1 283 ? -0.612 -36.938 3.182 1 95 283 PRO B C 1
ATOM 5269 O O . PRO B 1 283 ? -1.691 -36.438 3.498 1 95 283 PRO B O 1
ATOM 5272 N N . LEU B 1 284 ? 0.431 -36.969 3.953 1 94.69 284 LEU B N 1
ATOM 5273 C CA . LEU B 1 284 ? 0.449 -36.156 5.184 1 94.69 284 LEU B CA 1
ATOM 5274 C C . LEU B 1 284 ? 0.795 -34.719 4.895 1 94.69 284 LEU B C 1
ATOM 5276 O O . LEU B 1 284 ? 1.855 -34.406 4.336 1 94.69 284 LEU B O 1
ATOM 5280 N N . LEU B 1 285 ? -0.2 -33.875 5.25 1 94.62 285 LEU B N 1
ATOM 5281 C CA . LEU B 1 285 ? -0.049 -32.469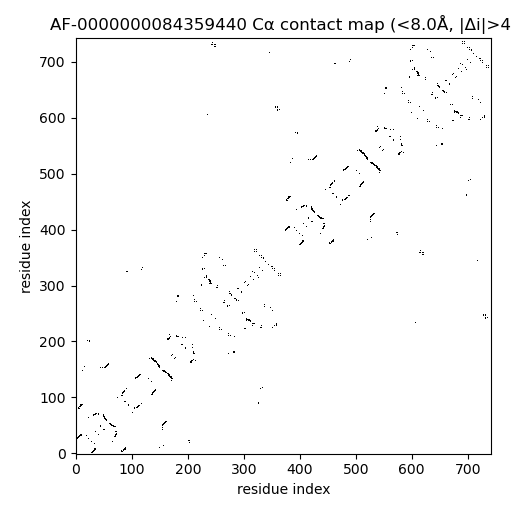 4.875 1 94.62 285 LEU B CA 1
ATOM 5282 C C . LEU B 1 285 ? -0.178 -31.562 6.094 1 94.62 285 LEU B C 1
ATOM 5284 O O . LEU B 1 285 ? -0.915 -31.875 7.031 1 94.62 285 LEU B O 1
ATOM 5288 N N . ASP B 1 286 ? 0.548 -30.469 6.125 1 93.69 286 ASP B N 1
ATOM 5289 C CA . ASP B 1 286 ? 0.431 -29.391 7.109 1 93.69 286 ASP B CA 1
ATOM 5290 C C . ASP B 1 286 ? -0.361 -28.219 6.547 1 93.69 286 ASP B C 1
ATOM 5292 O O . ASP B 1 286 ? 0.111 -27.516 5.645 1 93.69 286 ASP B O 1
ATOM 5296 N N . VAL B 1 287 ? -1.623 -28.031 7.012 1 93.06 287 VAL B N 1
ATOM 5297 C CA . VAL B 1 287 ? -2.48 -26.969 6.52 1 93.06 287 VAL B CA 1
ATOM 5298 C C . VAL B 1 287 ? -2.576 -25.859 7.562 1 93.06 287 VAL B C 1
ATOM 5300 O O . VAL B 1 287 ? -3.504 -25.047 7.531 1 93.06 287 VAL B O 1
ATOM 5303 N N . SER B 1 288 ? -1.569 -25.781 8.508 1 93.38 288 SER B N 1
ATOM 5304 C CA . SER B 1 288 ? -1.62 -24.859 9.633 1 93.38 288 SER B CA 1
ATOM 5305 C C . SER B 1 288 ? -1.366 -23.422 9.18 1 93.38 288 SER B C 1
ATOM 5307 O O . SER B 1 288 ? -1.658 -22.469 9.914 1 93.38 288 SER B O 1
ATOM 5309 N N . PHE B 1 289 ? -0.964 -23.234 7.918 1 92.19 289 PHE B N 1
ATOM 5310 C CA . PHE B 1 289 ? -0.665 -21.906 7.391 1 92.19 289 PHE B CA 1
ATOM 5311 C C . PHE B 1 289 ? -1.922 -21.047 7.34 1 92.19 289 PHE B C 1
ATOM 5313 O O . PHE B 1 289 ? -1.842 -19.828 7.367 1 92.19 289 PHE B O 1
ATOM 5320 N N . LYS B 1 290 ? -3.111 -21.672 7.383 1 93.69 290 LYS B N 1
ATOM 5321 C CA . LYS B 1 290 ? -4.391 -20.969 7.258 1 93.69 290 LYS B CA 1
ATOM 5322 C C . LYS B 1 290 ? -4.824 -20.375 8.594 1 93.69 290 LYS B C 1
ATOM 5324 O O . LYS B 1 290 ? -5.711 -19.516 8.641 1 93.69 290 LYS B O 1
ATOM 5329 N N . ASP B 1 291 ? -4.211 -20.797 9.648 1 93.06 291 ASP B N 1
ATOM 5330 C CA . ASP B 1 291 ? -4.75 -20.5 10.977 1 93.06 291 ASP B CA 1
ATOM 5331 C C . ASP B 1 291 ? -4.039 -19.312 11.617 1 93.06 291 ASP B C 1
ATOM 5333 O O . ASP B 1 291 ? -4.531 -18.734 12.586 1 93.06 291 ASP B O 1
ATOM 5337 N N . ASP B 1 292 ? -2.918 -18.922 11.102 1 96.5 292 ASP B N 1
ATOM 5338 C CA . ASP B 1 292 ? -2.117 -17.844 11.688 1 96.5 292 ASP B CA 1
ATOM 5339 C C . ASP B 1 292 ? -1.465 -17 10.602 1 96.5 292 ASP B C 1
ATOM 5341 O O . ASP B 1 292 ? -0.373 -17.312 10.125 1 96.5 292 ASP B O 1
ATOM 5345 N N . TYR B 1 293 ? -2.166 -15.922 10.328 1 96.25 293 TYR B N 1
ATOM 5346 C CA . TYR B 1 293 ? -1.717 -15.062 9.242 1 96.25 293 TYR B CA 1
ATOM 5347 C C . TYR B 1 293 ? -0.361 -14.445 9.555 1 96.25 293 TYR B C 1
ATOM 5349 O O . TYR B 1 293 ? 0.459 -14.234 8.664 1 96.25 293 TYR B O 1
ATOM 5357 N N . ARG B 1 294 ? -0.12 -14.07 10.859 1 95.81 294 ARG B N 1
ATOM 5358 C CA . ARG B 1 294 ? 1.165 -13.492 11.242 1 95.81 294 ARG B CA 1
ATOM 5359 C C . ARG B 1 294 ? 2.297 -14.492 11.039 1 95.81 294 ARG B C 1
ATOM 5361 O O . ARG B 1 294 ? 3.363 -14.141 10.531 1 95.81 294 ARG B O 1
ATOM 5368 N N . LYS B 1 295 ? 2.105 -15.75 11.383 1 97.38 295 LYS B N 1
ATOM 5369 C CA . LYS B 1 295 ? 3.102 -16.797 11.188 1 97.38 295 LYS B CA 1
ATOM 5370 C C . LYS B 1 295 ? 3.371 -17.016 9.695 1 97.38 295 LYS B C 1
ATOM 5372 O O . LYS B 1 295 ? 4.52 -17.219 9.297 1 97.38 295 LYS B O 1
ATOM 5377 N N . LEU B 1 296 ? 2.289 -17.062 8.977 1 97.75 296 LEU B N 1
ATOM 5378 C CA . LEU B 1 296 ? 2.445 -17.203 7.531 1 97.75 296 LEU B CA 1
ATOM 5379 C C . LEU B 1 296 ? 3.23 -16.031 6.953 1 97.75 296 LEU B C 1
ATOM 5381 O O . LEU B 1 296 ? 4.09 -16.219 6.09 1 97.75 296 LEU B O 1
ATOM 5385 N N . ALA B 1 297 ? 2.939 -14.781 7.406 1 97.75 297 ALA B N 1
ATOM 5386 C CA . ALA B 1 297 ? 3.664 -13.586 6.969 1 97.75 297 ALA B CA 1
ATOM 5387 C C . ALA B 1 297 ? 5.148 -13.695 7.309 1 97.75 297 ALA B C 1
ATOM 5389 O O . ALA B 1 297 ? 6.004 -13.289 6.516 1 97.75 297 ALA B O 1
ATOM 5390 N N . GLU B 1 298 ? 5.434 -14.242 8.453 1 98.06 298 GLU B N 1
ATOM 5391 C CA . GLU B 1 298 ? 6.82 -14.438 8.867 1 98.06 298 GLU B CA 1
ATOM 5392 C C . GLU B 1 298 ? 7.527 -15.445 7.973 1 98.06 298 GLU B C 1
ATOM 5394 O O . GLU B 1 298 ? 8.703 -15.273 7.637 1 98.06 298 GLU B O 1
ATOM 5399 N N . TRP B 1 299 ? 6.863 -16.453 7.719 1 97.69 299 TRP B N 1
ATOM 5400 C CA . TRP B 1 299 ? 7.406 -17.438 6.797 1 97.69 299 TRP B CA 1
ATOM 5401 C C . TRP B 1 299 ? 7.672 -16.828 5.426 1 97.69 299 TRP B C 1
ATOM 5403 O O . TRP B 1 299 ? 8.727 -17.062 4.832 1 97.69 299 TRP B O 1
ATOM 5413 N N . VAL B 1 300 ? 6.699 -16.031 4.895 1 97.88 300 VAL B N 1
ATOM 5414 C CA . VAL B 1 300 ? 6.852 -15.336 3.623 1 97.88 300 VAL B CA 1
ATOM 5415 C C . VAL B 1 300 ? 8.062 -14.406 3.682 1 97.88 300 VAL B C 1
ATOM 5417 O O . VAL B 1 300 ? 8.828 -14.32 2.723 1 97.88 300 VAL B O 1
ATOM 5420 N N . TYR B 1 301 ? 8.164 -13.711 4.762 1 97.94 301 TYR B N 1
ATOM 5421 C CA . TYR B 1 301 ? 9.312 -12.828 4.973 1 97.94 301 TYR B CA 1
ATOM 5422 C C . TYR B 1 301 ? 10.617 -13.602 4.891 1 97.94 301 TYR B C 1
ATOM 5424 O O . TYR B 1 301 ? 11.57 -13.156 4.246 1 97.94 301 TYR B O 1
ATOM 5432 N N . GLN B 1 302 ? 10.68 -14.742 5.551 1 97.81 302 GLN B N 1
ATOM 5433 C CA . GLN B 1 302 ? 11.875 -15.57 5.535 1 97.81 302 GLN B CA 1
ATOM 5434 C C . GLN B 1 302 ? 12.219 -16.016 4.113 1 97.81 302 GLN B C 1
ATOM 5436 O O . GLN B 1 302 ? 13.375 -15.922 3.695 1 97.81 302 GLN B O 1
ATOM 5441 N N . ILE B 1 303 ? 11.32 -16.406 3.367 1 95.5 303 ILE B N 1
ATOM 5442 C CA . ILE B 1 303 ? 11.539 -16.938 2.023 1 95.5 303 ILE B CA 1
ATOM 5443 C C . ILE B 1 303 ? 11.852 -15.789 1.068 1 95.5 303 ILE B C 1
ATOM 5445 O O . ILE B 1 303 ? 12.859 -15.82 0.358 1 95.5 303 ILE B O 1
ATOM 5449 N N . GLY B 1 304 ? 10.984 -14.805 1.038 1 94.62 304 GLY B N 1
ATOM 5450 C CA . GLY B 1 304 ? 11.039 -13.758 0.027 1 94.62 304 GLY B CA 1
ATOM 5451 C C . GLY B 1 304 ? 12.094 -12.711 0.311 1 94.62 304 GLY B C 1
ATOM 5452 O O . GLY B 1 304 ? 12.75 -12.219 -0.61 1 94.62 304 GLY B O 1
ATOM 5453 N N . VAL B 1 305 ? 12.258 -12.352 1.552 1 96.5 305 VAL B N 1
ATOM 5454 C CA . VAL B 1 305 ? 13.086 -11.195 1.896 1 96.5 305 VAL B CA 1
ATOM 5455 C C . VAL B 1 305 ? 14.469 -11.672 2.35 1 96.5 305 VAL B C 1
ATOM 5457 O O . VAL B 1 305 ? 15.477 -11.031 2.053 1 96.5 305 VAL B O 1
ATOM 5460 N N . VAL B 1 306 ? 14.508 -12.742 3.09 1 96.75 306 VAL B N 1
ATOM 5461 C CA . VAL B 1 306 ? 15.773 -13.211 3.637 1 96.75 306 VAL B CA 1
ATOM 5462 C C . VAL B 1 306 ? 16.438 -14.18 2.66 1 96.75 306 VAL B C 1
ATOM 5464 O O . VAL B 1 306 ? 17.5 -13.891 2.107 1 96.75 306 VAL B O 1
ATOM 5467 N N . ASP B 1 307 ? 15.828 -15.312 2.367 1 93.81 307 ASP B N 1
ATOM 5468 C CA . ASP B 1 307 ? 16.406 -16.359 1.53 1 93.81 307 ASP B CA 1
ATOM 5469 C C . ASP B 1 307 ? 16.641 -15.859 0.106 1 93.81 307 ASP B C 1
ATOM 5471 O O . ASP B 1 307 ? 17.656 -16.188 -0.521 1 93.81 307 ASP B O 1
ATOM 5475 N N . CYS B 1 308 ? 15.711 -15.094 -0.425 1 90.94 308 CYS B N 1
ATOM 5476 C CA . CYS B 1 308 ? 15.805 -14.594 -1.792 1 90.94 308 CYS B CA 1
ATOM 5477 C C . CYS B 1 308 ? 16.141 -13.109 -1.808 1 90.94 308 CYS B C 1
ATOM 5479 O O . CYS B 1 308 ? 15.82 -12.406 -2.762 1 90.94 308 CYS B O 1
ATOM 5481 N N . GLY B 1 309 ? 16.703 -12.633 -0.738 1 92.19 309 GLY B N 1
ATOM 5482 C CA . GLY B 1 309 ? 16.953 -11.219 -0.553 1 92.19 309 GLY B CA 1
ATOM 5483 C C . GLY B 1 309 ? 17.859 -10.625 -1.623 1 92.19 309 GLY B C 1
ATOM 5484 O O . GLY B 1 309 ? 17.719 -9.445 -1.977 1 92.19 309 GLY B O 1
ATOM 5485 N N . GLY B 1 310 ? 18.797 -11.398 -2.135 1 91.38 310 GLY B N 1
ATOM 5486 C CA . GLY B 1 310 ? 19.719 -10.922 -3.148 1 91.38 310 GLY B CA 1
ATOM 5487 C C . GLY B 1 310 ? 19.125 -10.914 -4.543 1 91.38 310 GLY B C 1
ATOM 5488 O O . GLY B 1 310 ? 19.766 -10.469 -5.496 1 91.38 310 GLY B O 1
ATOM 5489 N N . ASN B 1 311 ? 17.875 -11.258 -4.672 1 87.44 311 ASN B N 1
ATOM 5490 C CA . ASN B 1 311 ? 17.25 -11.383 -5.98 1 87.44 311 ASN B CA 1
ATOM 5491 C C . ASN B 1 311 ? 16.375 -10.172 -6.301 1 87.44 311 ASN B C 1
ATOM 5493 O O . ASN B 1 311 ? 15.992 -9.422 -5.398 1 87.44 311 ASN B O 1
ATOM 5497 N N . SER B 1 312 ? 16.188 -9.914 -7.617 1 90.38 312 SER B N 1
ATOM 5498 C CA . SER B 1 312 ? 15.133 -9.07 -8.148 1 90.38 312 SER B CA 1
ATOM 5499 C C . SER B 1 312 ? 13.938 -9.906 -8.602 1 90.38 312 SER B C 1
ATOM 5501 O O . SER B 1 312 ? 14.102 -10.938 -9.25 1 90.38 312 SER B O 1
ATOM 5503 N N . SER B 1 313 ? 12.789 -9.492 -8.086 1 91.25 313 SER B N 1
ATOM 5504 C CA . SER B 1 313 ? 11.617 -10.227 -8.547 1 91.25 313 SER B CA 1
ATOM 5505 C C . SER B 1 313 ? 11.5 -10.188 -10.07 1 91.25 313 SER B C 1
ATOM 5507 O O . SER B 1 313 ? 11.977 -9.242 -10.711 1 91.25 313 SER B O 1
ATOM 5509 N N . SER B 1 314 ? 10.977 -11.219 -10.656 1 83.94 314 SER B N 1
ATOM 5510 C CA . SER B 1 314 ? 10.781 -11.273 -12.102 1 83.94 314 SER B CA 1
ATOM 5511 C C . SER B 1 314 ? 9.875 -10.148 -12.578 1 83.94 314 SER B C 1
ATOM 5513 O O . SER B 1 314 ? 10.07 -9.602 -13.664 1 83.94 314 SER B O 1
ATOM 5515 N N . MET B 1 315 ? 8.938 -9.773 -11.781 1 89.62 315 MET B N 1
ATOM 5516 C CA . MET B 1 315 ? 8 -8.727 -12.156 1 89.62 315 MET B CA 1
ATOM 5517 C C . MET B 1 315 ? 8.695 -7.363 -12.188 1 89.62 315 MET B C 1
ATOM 5519 O O . MET B 1 315 ? 8.43 -6.551 -13.078 1 89.62 315 MET B O 1
ATOM 5523 N N . ARG B 1 316 ? 9.531 -7.09 -11.219 1 92.31 316 ARG B N 1
ATOM 5524 C CA . ARG B 1 316 ? 10.32 -5.863 -11.258 1 92.31 316 ARG B CA 1
ATOM 5525 C C . ARG B 1 316 ? 11.148 -5.793 -12.539 1 92.31 316 ARG B C 1
ATOM 5527 O O . ARG B 1 316 ? 11.219 -4.742 -13.18 1 92.31 316 ARG B O 1
ATOM 5534 N N . GLN B 1 317 ? 11.734 -6.969 -12.922 1 86.31 317 GLN B N 1
ATOM 5535 C CA . GLN B 1 317 ? 12.539 -7.031 -14.141 1 86.31 317 GLN B CA 1
ATOM 5536 C C . GLN B 1 317 ? 11.688 -6.762 -15.375 1 86.31 317 GLN B C 1
ATOM 5538 O O . GLN B 1 317 ? 12.133 -6.09 -16.312 1 86.31 317 GLN B O 1
ATOM 5543 N N . ASP B 1 318 ? 10.531 -7.285 -15.367 1 86.44 318 ASP B N 1
ATOM 5544 C CA . ASP B 1 318 ? 9.617 -7.062 -16.484 1 86.44 318 ASP B CA 1
ATOM 5545 C C . ASP B 1 318 ? 9.25 -5.586 -16.609 1 86.44 318 ASP B C 1
ATOM 5547 O O . ASP B 1 318 ? 9.172 -5.043 -17.719 1 86.44 318 ASP B O 1
ATOM 5551 N N . VAL B 1 319 ? 9.016 -4.918 -15.484 1 90.12 319 VAL B N 1
ATOM 5552 C CA . VAL B 1 319 ? 8.641 -3.508 -15.484 1 90.12 319 VAL B CA 1
ATOM 5553 C C . VAL B 1 319 ? 9.805 -2.664 -15.992 1 90.12 319 VAL B C 1
ATOM 5555 O O . VAL B 1 319 ? 9.625 -1.79 -16.844 1 90.12 319 VAL B O 1
ATOM 5558 N N . ILE B 1 320 ? 10.984 -2.973 -15.508 1 86.62 320 ILE B N 1
ATOM 5559 C CA . ILE B 1 320 ? 12.188 -2.238 -15.906 1 86.62 320 ILE B CA 1
ATOM 5560 C C . ILE B 1 320 ? 12.406 -2.381 -17.406 1 86.62 320 ILE B C 1
ATOM 5562 O O . ILE B 1 320 ? 12.828 -1.43 -18.078 1 86.62 320 ILE B O 1
ATOM 5566 N N . ASN B 1 321 ? 12.07 -3.535 -17.922 1 85.44 321 ASN B N 1
ATOM 5567 C CA . ASN B 1 321 ? 12.289 -3.826 -19.344 1 85.44 321 ASN B CA 1
ATOM 5568 C C . ASN B 1 321 ? 11.062 -3.506 -20.188 1 85.44 321 ASN B C 1
ATOM 5570 O O . ASN B 1 321 ? 11 -3.867 -21.359 1 85.44 321 ASN B O 1
ATOM 5574 N N . LYS B 1 322 ? 10.07 -2.855 -19.578 1 88.06 322 LYS B N 1
ATOM 5575 C CA . LYS B 1 322 ? 8.859 -2.371 -20.234 1 88.06 322 LYS B CA 1
ATOM 5576 C C . LYS B 1 322 ? 8.094 -3.52 -20.891 1 88.06 322 LYS B C 1
ATOM 5578 O O . LYS B 1 322 ? 7.66 -3.406 -22.047 1 88.06 322 LYS B O 1
ATOM 5583 N N . ARG B 1 323 ? 8.031 -4.613 -20.25 1 83.19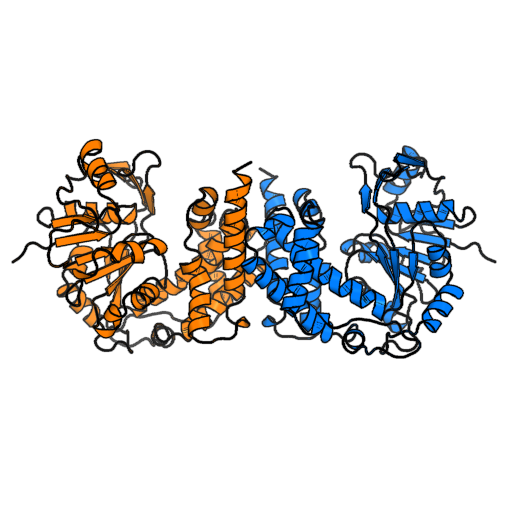 323 ARG B N 1
ATOM 5584 C CA . ARG B 1 323 ? 7.305 -5.797 -20.688 1 83.19 323 ARG B CA 1
ATOM 5585 C C . ARG B 1 323 ? 5.996 -5.953 -19.922 1 83.19 323 ARG B C 1
ATOM 5587 O O . ARG B 1 323 ? 5.773 -5.273 -18.906 1 83.19 323 ARG B O 1
ATOM 5594 N N . GLY B 1 324 ? 5.113 -6.781 -20.531 1 85.62 324 GLY B N 1
ATOM 5595 C CA . GLY B 1 324 ? 3.92 -7.148 -19.781 1 85.62 324 GLY B CA 1
ATOM 5596 C C . GLY B 1 324 ? 4.223 -7.891 -18.5 1 85.62 324 GLY B C 1
ATOM 5597 O O . GLY B 1 324 ? 5.246 -8.57 -18.391 1 85.62 324 GLY B O 1
ATOM 5598 N N . THR B 1 325 ? 3.365 -7.688 -17.516 1 88 325 THR B N 1
ATOM 5599 C CA . THR B 1 325 ? 3.609 -8.297 -16.219 1 88 325 THR B CA 1
ATOM 5600 C C . THR B 1 325 ? 2.492 -9.273 -15.859 1 88 325 THR B C 1
ATOM 5602 O O . THR B 1 325 ? 1.465 -9.328 -16.531 1 88 325 THR B O 1
ATOM 5605 N N . GLU B 1 326 ? 2.678 -10.047 -14.828 1 86.38 326 GLU B N 1
ATOM 5606 C CA . GLU B 1 326 ? 1.73 -11.07 -14.391 1 86.38 326 GLU B CA 1
ATOM 5607 C C . GLU B 1 326 ? 0.866 -10.562 -13.242 1 86.38 326 GLU B C 1
ATOM 5609 O O . GLU B 1 326 ? 0.281 -11.359 -12.5 1 86.38 326 GLU B O 1
ATOM 5614 N N . ILE B 1 327 ? 0.771 -9.242 -13.047 1 91.75 327 ILE B N 1
ATOM 5615 C CA . ILE B 1 327 ? 0.113 -8.664 -11.883 1 91.75 327 ILE B CA 1
ATOM 5616 C C . ILE B 1 327 ? -1.337 -9.133 -11.812 1 91.75 327 ILE B C 1
ATOM 5618 O O . ILE B 1 327 ? -1.862 -9.398 -10.734 1 91.75 327 ILE B O 1
ATOM 5622 N N . ASP B 1 328 ? -2.053 -9.328 -12.945 1 89.5 328 ASP B N 1
ATOM 5623 C CA . ASP B 1 328 ? -3.455 -9.727 -12.984 1 89.5 328 ASP B CA 1
ATOM 5624 C C . ASP B 1 328 ? -3.623 -11.188 -12.586 1 89.5 328 ASP B C 1
ATOM 5626 O O . ASP B 1 328 ? -4.715 -11.609 -12.195 1 89.5 328 ASP B O 1
ATOM 5630 N N . PHE B 1 329 ? -2.535 -11.953 -12.633 1 87.88 329 PHE B N 1
ATOM 5631 C CA . PHE B 1 329 ? -2.566 -13.383 -12.312 1 87.88 329 PHE B CA 1
ATOM 5632 C C . PHE B 1 329 ? -1.978 -13.633 -10.93 1 87.88 329 PHE B C 1
ATOM 5634 O O . PHE B 1 329 ? -1.879 -14.789 -10.5 1 87.88 329 PHE B O 1
ATOM 5641 N N . ILE B 1 330 ? -1.551 -12.633 -10.289 1 91.62 330 ILE B N 1
ATOM 5642 C CA . ILE B 1 330 ? -1.078 -12.695 -8.914 1 91.62 330 ILE B CA 1
ATOM 5643 C C . ILE B 1 330 ? -2.041 -11.945 -7.996 1 91.62 330 ILE B C 1
ATOM 5645 O O . ILE B 1 330 ? -3.143 -12.422 -7.719 1 91.62 330 ILE B O 1
ATOM 5649 N N . ASN B 1 331 ? -1.65 -10.641 -7.688 1 95.44 331 ASN B N 1
ATOM 5650 C CA . ASN B 1 331 ? -2.572 -9.875 -6.852 1 95.44 331 ASN B CA 1
ATOM 5651 C C . ASN B 1 331 ? -3.92 -9.68 -7.539 1 95.44 331 ASN B C 1
ATOM 5653 O O . ASN B 1 331 ? -4.965 -9.695 -6.883 1 95.44 331 ASN B O 1
ATOM 5657 N N . GLY B 1 332 ? -3.906 -9.531 -8.781 1 93.69 332 GLY B N 1
ATOM 5658 C CA . GLY B 1 332 ? -5.137 -9.344 -9.531 1 93.69 332 GLY B CA 1
ATOM 5659 C C . GLY B 1 332 ? -6.055 -10.547 -9.492 1 93.69 332 GLY B C 1
ATOM 5660 O O . GLY B 1 332 ? -7.277 -10.406 -9.547 1 93.69 332 GLY B O 1
ATOM 5661 N N . TYR B 1 333 ? -5.488 -11.719 -9.398 1 92.75 333 TYR B N 1
ATOM 5662 C CA . TYR B 1 333 ? -6.305 -12.93 -9.297 1 92.75 333 TYR B CA 1
ATOM 5663 C C . TYR B 1 333 ? -7.113 -12.938 -8.008 1 92.75 333 TYR B C 1
ATOM 5665 O O . TYR B 1 333 ? -8.266 -13.375 -7.996 1 92.75 333 TYR B O 1
ATOM 5673 N N . VAL B 1 334 ? -6.555 -12.539 -6.898 1 95.69 334 VAL B N 1
ATOM 5674 C CA . VAL B 1 334 ? -7.254 -12.445 -5.625 1 95.69 334 VAL B CA 1
ATOM 5675 C C . VAL B 1 334 ? -8.469 -11.523 -5.766 1 95.69 334 VAL B C 1
ATOM 5677 O O . VAL B 1 334 ? -9.562 -11.852 -5.312 1 95.69 334 VAL B O 1
ATOM 5680 N N . VAL B 1 335 ? -8.219 -10.367 -6.434 1 94.81 335 VAL B N 1
ATOM 5681 C CA . VAL B 1 335 ? -9.258 -9.367 -6.633 1 94.81 335 VAL B CA 1
ATOM 5682 C C . VAL B 1 335 ? -10.383 -9.953 -7.488 1 94.81 335 VAL B C 1
ATOM 5684 O O . VAL B 1 335 ? -11.555 -9.852 -7.137 1 94.81 335 VAL B O 1
ATOM 5687 N N . LYS B 1 336 ? -10.016 -10.586 -8.547 1 93.31 336 LYS B N 1
ATOM 5688 C CA . LYS B 1 336 ? -10.992 -11.188 -9.453 1 93.31 336 LYS B CA 1
ATOM 5689 C C . LYS B 1 336 ? -11.812 -12.258 -8.742 1 93.31 336 LYS B C 1
ATOM 5691 O O . LYS B 1 336 ? -13.039 -12.32 -8.906 1 93.31 336 LYS B O 1
ATOM 5696 N N . LEU B 1 337 ? -11.133 -13.102 -8.031 1 93.94 337 LEU B N 1
ATOM 5697 C CA . LEU B 1 337 ? -11.812 -14.172 -7.309 1 93.94 337 LEU B CA 1
ATOM 5698 C C . LEU B 1 337 ? -12.742 -13.594 -6.242 1 93.94 337 LEU B C 1
ATOM 5700 O O . LEU B 1 337 ? -13.859 -14.086 -6.051 1 93.94 337 LEU B O 1
ATOM 5704 N N . GLY B 1 338 ? -12.219 -12.609 -5.484 1 95.62 338 GLY B N 1
ATOM 5705 C CA . GLY B 1 338 ? -13.062 -11.945 -4.504 1 95.62 338 GLY B CA 1
ATOM 5706 C C . GLY B 1 338 ? -14.344 -11.383 -5.102 1 95.62 338 GLY B C 1
ATOM 5707 O O . GLY B 1 338 ? -15.422 -11.539 -4.531 1 95.62 338 GLY B O 1
ATOM 5708 N N . LYS B 1 339 ? -14.242 -10.734 -6.227 1 94.19 339 LYS B N 1
ATOM 5709 C CA . LYS B 1 339 ? -15.398 -10.188 -6.93 1 94.19 339 LYS B CA 1
ATOM 5710 C C . LYS B 1 339 ? -16.344 -11.297 -7.383 1 94.19 339 LYS B C 1
ATOM 5712 O O . LYS B 1 339 ? -17.562 -11.18 -7.246 1 94.19 339 LYS B O 1
ATOM 5717 N N . LYS B 1 340 ? -15.781 -12.367 -7.895 1 92.5 340 LYS B N 1
ATOM 5718 C CA . LYS B 1 340 ? -16.578 -13.516 -8.344 1 92.5 340 LYS B CA 1
ATOM 5719 C C . LYS B 1 340 ? -17.375 -14.117 -7.199 1 92.5 340 LYS B C 1
ATOM 5721 O O . LYS B 1 340 ? -18.5 -14.578 -7.395 1 92.5 340 LYS B O 1
ATOM 5726 N N . LEU B 1 341 ? -16.812 -14.148 -6.078 1 95.25 341 LEU B N 1
ATOM 5727 C CA . LEU B 1 341 ? -17.453 -14.703 -4.891 1 95.25 341 LEU B CA 1
ATOM 5728 C C . LEU B 1 341 ? -18.359 -13.672 -4.238 1 95.25 341 LEU B C 1
ATOM 5730 O O . LEU B 1 341 ? -18.953 -13.945 -3.191 1 95.25 341 LEU B O 1
ATOM 5734 N N . GLU B 1 342 ? -18.438 -12.422 -4.84 1 96 342 GLU B N 1
ATOM 5735 C CA . GLU B 1 342 ? -19.281 -11.336 -4.371 1 96 342 GLU B CA 1
ATOM 5736 C C . GLU B 1 342 ? -18.922 -10.938 -2.941 1 96 342 GLU B C 1
ATOM 5738 O O . GLU B 1 342 ? -19.812 -10.695 -2.115 1 96 342 GLU B O 1
ATOM 5743 N N . LEU B 1 343 ? -17.688 -10.945 -2.707 1 94.5 343 LEU B N 1
ATOM 5744 C CA . LEU B 1 343 ? -17.203 -10.477 -1.412 1 94.5 343 LEU B CA 1
ATOM 5745 C C . LEU B 1 343 ? -17.125 -8.953 -1.376 1 94.5 343 LEU B C 1
ATOM 5747 O O . LEU B 1 343 ? -17.125 -8.305 -2.424 1 94.5 343 LEU B O 1
ATOM 5751 N N . SER B 1 344 ? -17.109 -8.391 -0.15 1 89.88 344 SER B N 1
ATOM 5752 C CA . SER B 1 344 ? -16.906 -6.953 0.019 1 89.88 344 SER B CA 1
ATOM 5753 C C . SER B 1 344 ? -15.516 -6.527 -0.438 1 89.88 344 SER B C 1
ATOM 5755 O O . SER B 1 344 ? -14.547 -7.258 -0.235 1 89.88 344 SER B O 1
ATOM 5757 N N . SER B 1 345 ? -15.445 -5.297 -0.998 1 86.75 345 SER B N 1
ATOM 5758 C CA . SER B 1 345 ? -14.164 -4.777 -1.473 1 86.75 345 SER B CA 1
ATOM 5759 C C . SER B 1 345 ? -13.141 -4.711 -0.344 1 86.75 345 SER B C 1
ATOM 5761 O O . SER B 1 345 ? -11.938 -4.777 -0.587 1 86.75 345 SER B O 1
ATOM 5763 N N . SER B 1 346 ? -13.602 -4.648 0.851 1 85 346 SER B N 1
ATOM 5764 C CA . SER B 1 346 ? -12.719 -4.594 2.01 1 85 346 SER B CA 1
ATOM 5765 C C . SER B 1 346 ? -11.953 -5.902 2.184 1 85 346 SER B C 1
ATOM 5767 O O . SER B 1 346 ? -10.93 -5.941 2.869 1 85 346 SER B O 1
ATOM 5769 N N . GLU B 1 347 ? -12.391 -6.941 1.516 1 91.44 347 GLU B N 1
ATOM 5770 C CA . GLU B 1 347 ? -11.797 -8.266 1.701 1 91.44 347 GLU B CA 1
ATOM 5771 C C . GLU B 1 347 ? -10.641 -8.492 0.73 1 91.44 347 GLU B C 1
ATOM 5773 O O . GLU B 1 347 ? -9.938 -9.5 0.826 1 91.44 347 GLU B O 1
ATOM 5778 N N . TYR B 1 348 ? -10.461 -7.637 -0.176 1 94.25 348 TYR B N 1
ATOM 5779 C CA . TYR B 1 348 ? -9.344 -7.793 -1.099 1 94.25 348 TYR B CA 1
ATOM 5780 C C . TYR B 1 348 ? -8.734 -6.438 -1.453 1 94.25 348 TYR B C 1
ATOM 5782 O O . TYR B 1 348 ? -8.141 -6.281 -2.52 1 94.25 348 TYR B O 1
ATOM 5790 N N . LYS B 1 349 ? -8.867 -5.453 -0.679 1 91.69 349 LYS B N 1
ATOM 5791 C CA . LYS B 1 349 ? -8.492 -4.066 -0.929 1 91.69 349 LYS B CA 1
ATOM 5792 C C . LYS B 1 349 ? -6.977 -3.924 -1.05 1 91.69 349 LYS B C 1
ATOM 5794 O O . LYS B 1 349 ? -6.484 -3.143 -1.867 1 91.69 349 LYS B O 1
ATOM 5799 N N . VAL B 1 350 ? -6.199 -4.594 -0.235 1 94 350 VAL B N 1
ATOM 5800 C CA . VAL B 1 350 ? -4.742 -4.5 -0.253 1 94 350 VAL B CA 1
ATOM 5801 C C . VAL B 1 350 ? -4.211 -4.984 -1.599 1 94 350 VAL B C 1
ATOM 5803 O O . VAL B 1 350 ? -3.385 -4.316 -2.227 1 94 350 VAL B O 1
ATOM 5806 N N . ASN B 1 351 ? -4.703 -6.125 -2.01 1 96.31 351 ASN B N 1
ATOM 5807 C CA . ASN B 1 351 ? -4.293 -6.672 -3.299 1 96.31 351 ASN B CA 1
ATOM 5808 C C . ASN B 1 351 ? -4.734 -5.773 -4.453 1 96.31 351 ASN B C 1
ATOM 5810 O O . ASN B 1 351 ? -4.031 -5.664 -5.461 1 96.31 351 ASN B O 1
ATOM 5814 N N . GLN B 1 352 ? -5.875 -5.176 -4.316 1 94.25 352 GLN B N 1
ATOM 5815 C CA . GLN B 1 352 ? -6.359 -4.25 -5.336 1 94.25 352 GLN B CA 1
ATOM 5816 C C . GLN B 1 352 ? -5.449 -3.029 -5.445 1 94.25 352 GLN B C 1
ATOM 5818 O O . GLN B 1 352 ? -5.191 -2.535 -6.547 1 94.25 352 GLN B O 1
ATOM 5823 N N . ILE B 1 353 ? -5 -2.514 -4.348 1 92.75 353 ILE B N 1
ATOM 5824 C CA . ILE B 1 353 ? -4.109 -1.36 -4.324 1 92.75 353 ILE B CA 1
ATOM 5825 C C . ILE B 1 353 ? -2.807 -1.699 -5.047 1 92.75 353 ILE B C 1
ATOM 5827 O O . ILE B 1 353 ? -2.301 -0.897 -5.836 1 92.75 353 ILE B O 1
ATOM 5831 N N . VAL B 1 354 ? -2.295 -2.902 -4.805 1 95.5 354 VAL B N 1
ATOM 5832 C CA . VAL B 1 354 ? -1.076 -3.354 -5.469 1 95.5 354 VAL B CA 1
ATOM 5833 C C . VAL B 1 354 ? -1.28 -3.348 -6.98 1 95.5 354 VAL B C 1
ATOM 5835 O O . VAL B 1 354 ? -0.42 -2.875 -7.727 1 95.5 354 VAL B O 1
ATOM 5838 N N . VAL B 1 355 ? -2.395 -3.863 -7.387 1 95.12 355 VAL B N 1
ATOM 5839 C CA . VAL B 1 355 ? -2.697 -3.945 -8.812 1 95.12 355 VAL B CA 1
ATOM 5840 C C . VAL B 1 355 ? -2.736 -2.541 -9.414 1 95.12 355 VAL B C 1
ATOM 5842 O O . VAL B 1 355 ? -2.121 -2.287 -10.453 1 95.12 355 VAL B O 1
ATOM 5845 N N . ASN B 1 356 ? -3.406 -1.628 -8.781 1 92.88 356 ASN B N 1
ATOM 5846 C CA . ASN B 1 356 ? -3.588 -0.272 -9.281 1 92.88 356 ASN B CA 1
ATOM 5847 C C . ASN B 1 356 ? -2.264 0.483 -9.352 1 92.88 356 ASN B C 1
ATOM 5849 O O . ASN B 1 356 ? -1.97 1.141 -10.352 1 92.88 356 ASN B O 1
ATOM 5853 N N . LEU B 1 357 ? -1.501 0.396 -8.32 1 93.94 357 LEU B N 1
ATOM 5854 C CA . LEU B 1 357 ? -0.229 1.107 -8.266 1 93.94 357 LEU B CA 1
ATOM 5855 C C . LEU B 1 357 ? 0.756 0.534 -9.281 1 93.94 357 LEU B C 1
ATOM 5857 O O . LEU B 1 357 ? 1.544 1.273 -9.875 1 93.94 357 LEU B O 1
ATOM 5861 N N . HIS B 1 358 ? 0.744 -0.786 -9.367 1 94.75 358 HIS B N 1
ATOM 5862 C CA . HIS B 1 358 ? 1.609 -1.425 -10.352 1 94.75 358 HIS B CA 1
ATOM 5863 C C . HIS B 1 358 ? 1.287 -0.944 -11.766 1 94.75 358 HIS B C 1
ATOM 5865 O O . HIS B 1 358 ? 2.193 -0.65 -12.547 1 94.75 358 HIS B O 1
ATOM 5871 N N . LYS B 1 359 ? 0.055 -0.948 -12.086 1 92.69 359 LYS B N 1
ATOM 5872 C CA . LYS B 1 359 ? -0.352 -0.474 -13.406 1 92.69 359 LYS B CA 1
ATOM 5873 C C . LYS B 1 359 ? 0.078 0.973 -13.625 1 92.69 359 LYS B C 1
ATOM 5875 O O . LYS B 1 359 ? 0.515 1.336 -14.719 1 92.69 359 LYS B O 1
ATOM 5880 N N . LEU B 1 360 ? -0.07 1.805 -12.648 1 91.94 360 LEU B N 1
ATOM 5881 C CA . LEU B 1 360 ? 0.379 3.191 -12.719 1 91.94 360 LEU B CA 1
ATOM 5882 C C . LEU B 1 360 ? 1.885 3.264 -12.945 1 91.94 360 LEU B C 1
ATOM 5884 O O . LEU B 1 360 ? 2.354 4.035 -13.781 1 91.94 360 LEU B O 1
ATOM 5888 N N . LYS B 1 361 ? 2.609 2.523 -12.195 1 92.88 361 LYS B N 1
ATOM 5889 C CA . LYS B 1 361 ? 4.062 2.486 -12.328 1 92.88 361 LYS B CA 1
ATOM 5890 C C . LYS B 1 361 ? 4.473 2.088 -13.742 1 92.88 361 LYS B C 1
ATOM 5892 O O . LYS B 1 361 ? 5.398 2.674 -14.312 1 92.88 361 LYS B O 1
ATOM 5897 N N . CYS B 1 362 ? 3.832 1.088 -14.273 1 92.69 362 CYS B N 1
ATOM 5898 C CA . CYS B 1 362 ? 4.137 0.634 -15.625 1 92.69 362 CYS B CA 1
ATOM 5899 C C . CYS B 1 362 ? 3.926 1.755 -16.641 1 92.69 362 CYS B C 1
ATOM 5901 O O . CYS B 1 362 ? 4.746 1.947 -17.531 1 92.69 362 CYS B O 1
ATOM 5903 N N . GLU B 1 363 ? 2.871 2.5 -16.484 1 91.56 363 GLU B N 1
ATOM 5904 C CA . GLU B 1 363 ? 2.596 3.611 -17.391 1 91.56 363 GLU B CA 1
ATOM 5905 C C . GLU B 1 363 ? 3.633 4.719 -17.234 1 91.56 363 GLU B C 1
ATOM 5907 O O . GLU B 1 363 ? 4.023 5.352 -18.219 1 91.56 363 GLU B O 1
ATOM 5912 N N . MET B 1 364 ? 4.066 4.98 -16.078 1 89.44 364 MET B N 1
ATOM 5913 C CA . MET B 1 364 ? 5.082 5.996 -15.828 1 89.44 364 MET B CA 1
ATOM 5914 C C . MET B 1 364 ? 6.395 5.637 -16.516 1 89.44 364 MET B C 1
ATOM 5916 O O . MET B 1 364 ? 7.047 6.5 -17.109 1 89.44 364 MET B O 1
ATOM 5920 N N . ILE B 1 365 ? 6.738 4.449 -16.359 1 89.25 365 ILE B N 1
ATOM 5921 C CA . ILE B 1 365 ? 7.992 3.98 -16.938 1 89.25 365 ILE B CA 1
ATOM 5922 C C . ILE B 1 365 ? 7.906 4.051 -18.469 1 89.25 365 ILE B C 1
ATOM 5924 O O . ILE B 1 365 ? 8.875 4.426 -19.125 1 89.25 365 ILE B O 1
ATOM 5928 N N . LYS B 1 366 ? 6.801 3.641 -19 1 85.69 366 LYS B N 1
ATOM 5929 C CA . LYS B 1 366 ? 6.602 3.709 -20.438 1 85.69 366 LYS B CA 1
ATOM 5930 C C . LYS B 1 366 ? 6.746 5.141 -20.938 1 85.69 366 LYS B C 1
ATOM 5932 O O . LYS B 1 366 ? 7.266 5.367 -22.047 1 85.69 366 LYS B O 1
ATOM 5937 N N . ARG B 1 367 ? 6.363 6.121 -20.141 1 81.94 367 ARG B N 1
ATOM 5938 C CA . ARG B 1 367 ? 6.352 7.52 -20.562 1 81.94 367 ARG B CA 1
ATOM 5939 C C . ARG B 1 367 ? 7.68 8.195 -20.234 1 81.94 367 ARG B C 1
ATOM 5941 O O . ARG B 1 367 ? 8.047 9.195 -20.859 1 81.94 367 ARG B O 1
ATOM 5948 N N . ASP B 1 368 ? 8.328 8.031 -18.938 1 71.31 368 ASP B N 1
ATOM 5949 C CA . ASP B 1 368 ? 9.633 8.586 -18.609 1 71.31 368 ASP B CA 1
ATOM 5950 C C . ASP B 1 368 ? 10.688 8.156 -19.625 1 71.31 368 ASP B C 1
ATOM 5952 O O . ASP B 1 368 ? 11.695 8.844 -19.812 1 71.31 368 ASP B O 1
ATOM 5956 N N . GLY B 1 369 ? 10.688 7.012 -20.203 1 53.19 369 GLY B N 1
ATOM 5957 C CA . GLY B 1 369 ? 11.555 6.559 -21.281 1 53.19 369 GLY B CA 1
ATOM 5958 C C . GLY B 1 369 ? 11.336 7.32 -22.578 1 53.19 369 GLY B C 1
ATOM 5959 O O . GLY B 1 369 ? 12.094 7.156 -23.531 1 53.19 369 GLY B O 1
ATOM 5960 N N . ALA B 1 370 ? 10.203 7.801 -22.812 1 38.22 370 ALA B N 1
ATOM 5961 C CA . ALA B 1 370 ? 10.008 8.648 -23.984 1 38.22 370 ALA B CA 1
ATOM 5962 C C . ALA B 1 370 ? 10.727 9.984 -23.812 1 38.22 370 ALA B C 1
ATOM 5964 O O . ALA B 1 370 ? 10.711 10.82 -24.719 1 38.22 370 ALA B O 1
ATOM 5965 N N . ASN B 1 371 ? 11.008 10.508 -22.656 1 31.56 371 ASN B N 1
ATOM 5966 C CA . ASN B 1 371 ? 11.859 11.688 -22.703 1 31.56 371 ASN B CA 1
ATOM 5967 C C . ASN B 1 371 ? 13.305 11.32 -23.031 1 31.56 371 ASN B C 1
ATOM 5969 O O . ASN B 1 371 ? 13.852 10.359 -22.484 1 31.56 371 ASN B O 1
#

Radius of gyration: 32.76 Å; Cα contacts (8 Å, |Δi|>4): 1348; chains: 2; bounding box: 59×98×74 Å

Secondary structure (DSSP, 8-state):
-PPPEEEEE--SHHHHHHHHHHHHH-TTSEEEEEES-HHHHHHHHHHHTT--EEEETTTTEEEEPPP-TT-EETT----SS-SEEEE-S-HHHHHHHHGGGGGG--TTSEEEEE-S-S-HHHHHHHH-THHHHTT-EEEEEEE--EEEE-SS-TTEEEEEE---EEEEE-S--SSTT-----HHHHHHHHHH-HHHHHHHHSTT-EEE--HHHHHHHHHHHHHHHHHHHHHHHHHT--GGGGGGGHHHHHHHHHHHHHHHHHHHHTSTTTHHHHT----TTS-----GGGT-HHHHHHHHIIIIIIITTTPPPHHHHHHHTT----GGGTHHHHHHHHHHTT--GGGSHHHHHHHHHHHHHHHHHHHHTT-/-PPPEEEEE--SHHHHHHHHHHHHH-TTSEEEEEES-HHHHHHHHHHHTT--EEEETTTTEEEEPPP-TT-EETT----SS-SEEEE-S-HHHHHHHHGGGGGG--TT-EEEEE-SSS-HHHHHHHH-THHHHTT-EEEEEEE--EEEE-SS-TTEEEEEE---EEEEEEE--SSTT-----HHHHHHHHHH-HHHHHHHHSTT-EEE--HHHHHHHHHHHHHHHHHHHHHHHHHT--GGGGGGGHHHHHHHHHHHHHHHHHHHHTSTTTHHHHT----TTS-----GGGT-HHHHHHHHIIIIIIITTTPPPHHHHHHHTT----GGGTHHHHHHHHHHTT--GGGSHHHHHHHHHHHHHHHHHHHHTT-

Foldseek 3Di:
DPAAAEEEEDCAFVSVVLLQLLCVQCVRHQYEYADADPVVVCCCCVVPVQKAWEQEQVVRDIDIGDHNVNYYYLQDDPDQAAQEYEYEDELVCRLVSCVSVVNRYDQNHAAEYAYLFDCSVVVVCVSPVRCAVVFHFYKYKHAPWDKHADPVDRRYMYGNDQDAIEMETQTNDPDNLDQFDFPVRQVVCCVPRPNNVSSCPTRRHYDYDGPLVVVLVSLLSLLLCLLAQLVCLLVVHFQQVLVVDVVVSLVLSLLQSQLSLVLQCPDSSCVCSLVDDDDPRHDDDDNCCSVDSSVSSVVSCCVRRPVRVVDRHPNSVCLLVLHDHCLCRRLVSSVVSCVVSVHDCSSSVSSVVSSVSSVVSSVVSVVVVVD/DPAAEEEEEDCAFVSVVLLQLLCVQCVRHQYEYADADPVVVCCCCVVPVQKAWEQEQVVRDIDIGDHNVNYYYLQDNPDQAAQEYEYEDELVCRLVSCVSVVNRYDQNHAAEYAYQFDCSVVVVCVSPVCCAVVFHFYKYKHAPWDKHADPVDRRYMYGNDQDAIEMETQTNDPDQLAQFDFPVRQVVCCVPPPVNVSSCRTRRHYDYDGPLVVVLVSLLVLLLCLLAQLVCLLVVHFQQVLVVDVVVSLVLSLLQSQLSLVLQCPDSSCVCSLVDDDDPRHDDDDSCCSVDSSVSSVVSCCVRRPVRVVDRHPNSVCLLVLHDHCLCRRLVSSVVSCVVSVHDCSSSVSSVVSSVSSVVSSVVSVVVVVD

InterPro domains:
  IPR003710 Ketopantoate reductase ApbA/PanE [TIGR00745] (5-345)
  IPR008927 6-phosphogluconate dehydrogenase-like, C-terminal domain superfamily [SSF48179] (217-344)
  IPR013328 6-phosphogluconate dehydrogenase, domain 2 [G3DSA:1.10.1040.10] (217-368)
  IPR013332 Ketopantoate reductase, N-terminal domain [PF02558] (6-169)
  IPR013752 Ketopantoate reductase, C-terminal domain [PF08546] (218-359)
  IPR036291 NAD(P)-binding domain superfamily [SSF51735] (6-150)
  IPR050838 2-dehydropantoate 2-reductase-like [PTHR43765] (4-364)

Nearest PDB structures (foldseek):
  5zix-assembly3_C  TM=8.354E-01  e=1.010E-17  Pseudomonas aeruginosa PAO1
  5ayv-assembly1_A  TM=8.255E-01  e=2.057E-17  Thermococcus kodakarensis KOD1
  3ego-assembly1_B-2  TM=8.002E-01  e=2.295E-17  Bacillus subtilis
  4ol9-assembly1_A-2  TM=7.681E-01  e=1.246E-14  Mycobacterium tuberculosis
  5uax-assembly1_C  TM=4.312E-01  e=1.216E-05  Homo sapiens

pLDDT: mean 92.55, std 6.95, range [30.77, 98.5]

Organism: NCBI:txid211096